Protein AF-A0A067TSC2-F1 (afdb_monomer_lite)

Radius of gyration: 57.81 Å; chains: 1; bounding box: 141×79×189 Å

InterPro domains:
  IPR059179 MLKL-like, MCAfunc domain [cd21037] (59-198)

Sequence (395 aa):
MTLHPSFPQPNLNQGNLAWSPTETPNRTARVDYAIEASRLVTETLQNIGNMSGLPILNEAAGIALRIFAIVQDIRSRNQDFTDLANDACGLVYTIVIECQAMMKDGQQISSRVQTHIATLSGNLAEIEKFAKRKLKRGAVKKLIYHSKDLDEITRFRALLRQSLDIFGIQSSLSIQQNLQLVLKKLENQSNQLSSAQERQRLAEEEMATRLEIIRIQEEDREAERLEALRRSERERLERLEREEKRRRSAERAERQKKEEEESLRRLKADSVHFPEEPASLRPPRIKRTPSPQPIPYAHPHPQHGFPPPSSPYVHPGYPIYGGSPYHLVPPISPPGVYGISNISGSAISLGMAPVQNWNSGNVNNTTIENVGNNYSGRRSPRRPARRNDSESDED

Foldseek 3Di:
DDDDDDDDDPDPPPDPPPPPPPPDPDPVVVVVVVVVVVVVLLVVLVVCLVPQVQVLLNLLSVLLNLQQVLLVLPPDPPVLSVVLSVLSSVLSSVLRVLSVVCVVVVHDDDPVLSVLSNVSSVLSVVSSVLSVVQSPDDPVVCVVCVVVNSVVSVVSSVVSVVSSVVNVVVSVVVVVVVVVVVVVVVVVVVVVVVVVVVVVVVVVVVVVVVVVVVVVVVVVVVVVVVVVVVVVVVVVVVVVVVVVVVVVVVVVVVVVVVVVVVVVVVVVDDDDDDDDDDDDDDDDDDDDDDDDDDDDDDDDDDDDDDDDDDDDDDDDDDDDDDDDDDDPDDDDDDPDDDPPPDCPDDDPDPDDDDDDDDDPDDDDPDDPPDDPDPDPPDDDDDDDDDDDDDDDDDD

pLDDT: mean 71.97, std 22.27, range [32.34, 98.12]

Secondary structure (DSSP, 8-state):
------PPPP-------------PPPHHHHHHHHHHHHHHHHHHHHHHHHH---HHHHHHHHHHHHHHHHHHH--S--HHHHHHHHHHHHHHHHHHHHHHHHHHTTPPPPHHHHHHHHHHHHHHHHHHHHHHHHHT--HHHHHHTHHHHHHHHHHHHHHHHHHHHHHHHHHHHHHHHHHHHHHHHHHHHHHHHHHHHHHHHHHHHHHHHHHHHHHHHHHHHHHHHHHHHHHHHHHHHHHHHHHHHHHHHHHHHHHHHHHHHHHHHHTTS------------------------------------PPPP----------S--------PPP---TT--------SS---TT-------------------------------PPP-----PPP--

Organism: Galerina marginata (strain CBS 339.88) (NCBI:txid685588)

Structure (mmCIF, N/CA/C/O backbone):
data_AF-A0A067TSC2-F1
#
_entry.id   AF-A0A067TSC2-F1
#
loop_
_atom_site.group_PDB
_atom_site.id
_atom_site.type_symbol
_atom_site.label_atom_id
_atom_site.label_alt_id
_atom_site.label_comp_id
_atom_site.label_asym_id
_atom_site.label_entity_id
_atom_site.label_seq_id
_atom_site.pdbx_PDB_ins_code
_atom_site.Cartn_x
_atom_site.Cartn_y
_atom_site.Cartn_z
_atom_site.occupancy
_atom_site.B_iso_or_equiv
_atom_site.auth_seq_id
_atom_site.auth_comp_id
_atom_site.auth_asym_id
_atom_site.auth_atom_id
_atom_site.pdbx_PDB_model_num
ATOM 1 N N . MET A 1 1 ? 67.979 -32.891 25.607 1.00 46.00 1 MET A N 1
ATOM 2 C CA . MET A 1 1 ? 66.964 -33.963 25.665 1.00 46.00 1 MET A CA 1
ATOM 3 C C . MET A 1 1 ? 65.601 -33.306 25.584 1.00 46.00 1 MET A C 1
ATOM 5 O O . MET A 1 1 ? 65.108 -32.801 26.580 1.00 46.00 1 MET A O 1
ATOM 9 N N . THR A 1 2 ? 65.047 -33.233 24.382 1.00 44.56 2 THR A N 1
ATOM 10 C CA . THR A 1 2 ? 63.743 -32.626 24.096 1.00 44.56 2 THR A CA 1
ATOM 11 C C . THR A 1 2 ? 63.060 -33.561 23.111 1.00 44.56 2 THR A C 1
ATOM 13 O O . THR A 1 2 ? 63.495 -33.702 21.971 1.00 44.56 2 THR A O 1
ATOM 16 N N . LEU A 1 3 ? 62.072 -34.302 23.610 1.00 51.84 3 LEU A N 1
ATOM 17 C CA . LEU A 1 3 ? 61.308 -35.287 22.853 1.00 51.84 3 LEU A CA 1
ATOM 18 C C . LEU A 1 3 ? 60.221 -34.553 22.061 1.00 51.84 3 LEU A C 1
ATOM 20 O O . LEU A 1 3 ? 59.317 -33.964 22.648 1.00 51.84 3 LEU A O 1
ATOM 24 N N . HIS A 1 4 ? 60.329 -34.578 20.734 1.00 52.59 4 HIS A N 1
ATOM 25 C CA . HIS A 1 4 ? 59.280 -34.117 19.827 1.00 52.59 4 HIS A CA 1
ATOM 26 C C . HIS A 1 4 ? 58.247 -35.240 19.629 1.00 52.59 4 HIS A C 1
ATOM 28 O O . HIS A 1 4 ? 58.640 -36.355 19.272 1.00 52.59 4 HIS A O 1
ATOM 34 N N . PRO A 1 5 ? 56.940 -34.985 19.811 1.00 58.91 5 PRO A N 1
ATOM 35 C CA . PRO A 1 5 ? 55.916 -35.959 19.469 1.00 58.91 5 PRO A CA 1
ATOM 36 C C . PRO A 1 5 ? 55.759 -36.019 17.943 1.00 58.91 5 PRO A C 1
ATOM 38 O O . PRO A 1 5 ? 55.466 -35.018 17.287 1.00 58.91 5 PRO A O 1
ATOM 41 N N . SER A 1 6 ? 55.978 -37.208 17.381 1.00 57.56 6 SER A N 1
ATOM 42 C CA . SER A 1 6 ? 55.676 -37.525 15.984 1.00 57.56 6 SER A CA 1
ATOM 43 C C . SER A 1 6 ? 54.170 -37.714 15.830 1.00 57.56 6 SER A C 1
ATOM 45 O O . SER A 1 6 ? 53.607 -38.674 16.352 1.00 57.56 6 SER A O 1
ATOM 47 N N . PHE A 1 7 ? 53.516 -36.797 15.120 1.00 52.94 7 PHE A N 1
ATOM 48 C CA . PHE A 1 7 ? 52.132 -36.971 14.686 1.00 52.94 7 PHE A CA 1
ATOM 49 C C . PHE A 1 7 ? 52.092 -37.797 13.389 1.00 52.94 7 PHE A C 1
ATOM 51 O O . PHE A 1 7 ? 52.875 -37.522 12.475 1.00 52.94 7 PHE A O 1
ATOM 58 N N . PRO A 1 8 ? 51.197 -38.794 13.276 1.00 56.50 8 PRO A N 1
ATOM 59 C CA . PRO A 1 8 ? 51.033 -39.563 12.050 1.00 56.50 8 PRO A CA 1
ATOM 60 C C . PRO A 1 8 ? 50.443 -38.675 10.949 1.00 56.50 8 PRO A C 1
ATOM 62 O O . PRO A 1 8 ? 49.420 -38.017 11.145 1.00 56.50 8 PRO A O 1
ATOM 65 N N . GLN A 1 9 ? 51.095 -38.652 9.785 1.00 56.78 9 GLN A N 1
ATOM 66 C CA . GLN A 1 9 ? 50.565 -37.971 8.609 1.00 56.78 9 GLN A CA 1
ATOM 67 C C . GLN A 1 9 ? 49.310 -38.695 8.095 1.00 56.78 9 GLN A C 1
ATOM 69 O O . GLN A 1 9 ? 49.341 -39.918 7.928 1.00 56.78 9 GLN A O 1
ATOM 74 N N . PRO A 1 10 ? 48.212 -37.974 7.810 1.00 49.72 10 PRO A N 1
ATOM 75 C CA . PRO A 1 10 ? 47.056 -38.558 7.155 1.00 49.72 10 PRO A CA 1
ATOM 76 C C . PRO A 1 10 ? 47.421 -38.911 5.711 1.00 49.72 10 PRO A C 1
ATOM 78 O O . PRO A 1 10 ? 47.810 -38.059 4.912 1.00 49.72 10 PRO A O 1
ATOM 81 N N . ASN A 1 11 ? 47.292 -40.196 5.395 1.00 52.34 11 ASN A N 1
ATOM 82 C CA . ASN A 1 11 ? 47.427 -40.748 4.057 1.00 52.34 11 ASN A CA 1
ATOM 83 C C . ASN A 1 11 ? 46.286 -40.203 3.176 1.00 52.34 11 ASN A C 1
ATOM 85 O O . ASN A 1 11 ? 45.166 -40.716 3.196 1.00 52.34 11 ASN A O 1
ATOM 89 N N . LEU A 1 12 ? 46.566 -39.117 2.451 1.00 49.25 12 LEU A N 1
ATOM 90 C CA . LEU A 1 12 ? 45.721 -38.571 1.390 1.00 49.25 12 LEU A CA 1
ATOM 91 C C . LEU A 1 12 ? 45.729 -39.551 0.217 1.00 49.25 12 LEU A C 1
ATOM 93 O O . LEU A 1 12 ? 46.493 -39.424 -0.738 1.00 49.25 12 LEU A O 1
ATOM 97 N N . ASN A 1 13 ? 44.857 -40.548 0.320 1.00 49.31 13 ASN A N 1
ATOM 98 C CA . ASN A 1 13 ? 44.498 -41.418 -0.780 1.00 49.31 13 ASN A CA 1
ATOM 99 C C . ASN A 1 13 ? 43.846 -40.538 -1.860 1.00 49.31 13 ASN A C 1
ATOM 101 O O . ASN A 1 13 ? 42.697 -40.112 -1.719 1.00 49.31 13 ASN A O 1
ATOM 105 N N . GLN A 1 14 ? 44.619 -40.202 -2.897 1.00 47.50 14 GLN A N 1
ATOM 106 C CA . GLN A 1 14 ? 44.155 -39.533 -4.109 1.00 47.50 14 GLN A CA 1
ATOM 107 C C . GLN A 1 14 ? 43.187 -40.469 -4.839 1.00 47.50 14 GLN A C 1
ATOM 109 O O . GLN A 1 14 ? 43.539 -41.167 -5.787 1.00 47.50 14 GLN A O 1
ATOM 114 N N . GLY A 1 15 ? 41.941 -40.498 -4.371 1.00 49.50 15 GLY A N 1
ATOM 115 C CA . GLY A 1 15 ? 40.827 -40.972 -5.166 1.00 49.50 15 GLY A CA 1
ATOM 116 C C . GLY A 1 15 ? 40.692 -40.046 -6.366 1.00 49.50 15 GLY A C 1
ATOM 117 O O . GLY A 1 15 ? 40.279 -38.898 -6.218 1.00 49.50 15 GLY A O 1
ATOM 118 N N . ASN A 1 16 ? 41.070 -40.554 -7.537 1.00 51.25 16 ASN A N 1
ATOM 119 C CA . ASN A 1 16 ? 40.743 -40.019 -8.854 1.00 51.25 16 ASN A CA 1
ATOM 120 C C . ASN A 1 16 ? 39.212 -39.882 -8.980 1.00 51.25 16 ASN A C 1
ATOM 122 O O . ASN A 1 16 ? 38.538 -40.715 -9.583 1.00 51.25 16 ASN A O 1
ATOM 126 N N . LEU A 1 17 ? 38.641 -38.825 -8.402 1.00 50.88 17 LEU A N 1
ATOM 127 C CA . LEU A 1 17 ? 37.353 -38.294 -8.819 1.00 50.88 17 LEU A CA 1
ATOM 128 C C . LEU A 1 17 ? 37.619 -37.601 -10.148 1.00 50.88 17 LEU A C 1
ATOM 130 O O . LEU A 1 17 ? 37.943 -36.416 -10.210 1.00 50.88 17 LEU A O 1
ATOM 134 N N . ALA A 1 18 ? 37.569 -38.401 -11.212 1.00 51.56 18 ALA A N 1
ATOM 135 C CA . ALA A 1 18 ? 37.449 -37.914 -12.567 1.00 51.56 18 ALA A CA 1
ATOM 136 C C . ALA A 1 18 ? 36.245 -36.967 -12.593 1.00 51.56 18 ALA A C 1
ATOM 138 O O . ALA A 1 18 ? 35.097 -37.408 -12.588 1.00 51.56 18 ALA A O 1
ATOM 139 N N . TRP A 1 19 ? 36.521 -35.664 -12.549 1.00 55.84 19 TRP A N 1
ATOM 140 C CA . TRP A 1 19 ? 35.548 -34.624 -12.825 1.00 55.84 19 TRP A CA 1
ATOM 141 C C . TRP A 1 19 ? 35.008 -34.921 -14.217 1.00 55.84 19 TRP A C 1
ATOM 143 O O . TRP A 1 19 ? 35.688 -34.694 -15.217 1.00 55.84 19 TRP A O 1
ATOM 153 N N . SER A 1 20 ? 33.825 -35.529 -14.276 1.00 56.19 20 SER A N 1
ATOM 154 C CA . SER A 1 20 ? 33.095 -35.693 -15.523 1.00 56.19 20 SER A CA 1
ATOM 155 C C . SER A 1 20 ? 32.940 -34.281 -16.085 1.00 56.19 20 SER A C 1
ATOM 157 O O . SER A 1 20 ? 32.417 -33.430 -15.360 1.00 56.19 20 SER A O 1
ATOM 159 N N . PRO A 1 21 ? 33.451 -33.979 -17.293 1.00 61.56 21 PRO A N 1
ATOM 160 C CA . PRO A 1 21 ? 33.314 -32.657 -17.878 1.00 61.56 21 PRO A CA 1
ATOM 161 C C . PRO A 1 21 ? 31.830 -32.323 -17.889 1.00 61.56 21 PRO A C 1
ATOM 163 O O . PRO A 1 21 ? 31.055 -33.000 -18.560 1.00 61.56 21 PRO A O 1
ATOM 166 N N . THR A 1 22 ? 31.430 -31.344 -17.082 1.00 60.50 22 THR A N 1
ATOM 167 C CA . THR A 1 22 ? 30.061 -30.849 -17.036 1.00 60.50 22 THR A CA 1
ATOM 168 C C . THR A 1 22 ? 29.714 -30.462 -18.463 1.00 60.50 22 THR A C 1
ATOM 170 O O . THR A 1 22 ? 30.309 -29.525 -18.999 1.00 60.50 22 THR A O 1
ATOM 173 N N . GLU A 1 23 ? 28.849 -31.253 -19.103 1.00 57.38 23 GLU A N 1
ATOM 174 C CA . GLU A 1 23 ? 28.477 -31.094 -20.502 1.00 57.38 23 GLU A CA 1
ATOM 175 C C . GLU A 1 23 ? 28.117 -29.631 -20.737 1.00 57.38 23 GLU A C 1
ATOM 177 O O . GLU A 1 23 ? 27.139 -29.105 -20.200 1.00 57.38 23 GLU A O 1
ATOM 182 N N . THR A 1 24 ? 28.973 -28.932 -21.483 1.00 67.00 24 THR A N 1
ATOM 183 C CA . THR A 1 24 ? 28.735 -27.538 -21.824 1.00 67.00 24 THR A CA 1
ATOM 184 C C . THR A 1 24 ? 27.403 -27.492 -22.559 1.00 67.00 24 THR A C 1
ATOM 186 O O . THR A 1 24 ? 27.289 -28.154 -23.596 1.00 67.00 24 THR A O 1
ATOM 189 N N . PRO A 1 25 ? 26.396 -26.759 -22.049 1.00 57.97 25 PRO A N 1
ATOM 190 C CA . PRO A 1 25 ? 25.062 -26.782 -22.621 1.00 57.97 25 PRO A CA 1
ATOM 191 C C . PRO A 1 25 ? 25.147 -26.453 -24.108 1.00 57.97 25 PRO A C 1
ATOM 193 O O . PRO A 1 25 ? 25.737 -25.441 -24.503 1.00 57.97 25 PRO A O 1
ATOM 196 N N . ASN A 1 26 ? 24.604 -27.370 -24.908 1.00 70.81 26 ASN A N 1
ATOM 197 C CA . ASN A 1 26 ? 24.671 -27.375 -26.360 1.00 70.81 26 ASN A CA 1
ATOM 198 C C . ASN A 1 26 ? 24.298 -25.985 -26.907 1.00 70.81 26 ASN A C 1
ATOM 200 O O . ASN A 1 26 ? 23.269 -25.414 -26.540 1.00 70.81 26 ASN A O 1
ATOM 204 N N . ARG A 1 27 ? 25.159 -25.405 -27.751 1.00 68.06 27 ARG A N 1
ATOM 205 C CA . ARG A 1 27 ? 25.055 -24.013 -28.234 1.00 68.06 27 ARG A CA 1
ATOM 206 C C . ARG A 1 27 ? 23.713 -23.723 -28.918 1.00 68.06 27 ARG A C 1
ATOM 208 O O . ARG A 1 27 ? 23.262 -22.583 -28.895 1.00 68.06 27 ARG A O 1
ATOM 215 N N . THR A 1 28 ? 23.083 -24.752 -29.480 1.00 69.62 28 THR A N 1
ATOM 216 C CA . THR A 1 28 ? 21.736 -24.723 -30.063 1.00 69.62 28 THR A CA 1
ATOM 217 C C . THR A 1 28 ? 20.659 -24.379 -29.030 1.00 69.62 28 THR A C 1
ATOM 219 O O . THR A 1 28 ? 19.921 -23.424 -29.238 1.00 69.62 28 THR A O 1
ATOM 222 N N . ALA A 1 29 ? 20.662 -25.017 -27.854 1.00 66.44 29 ALA A N 1
ATOM 223 C CA . ALA A 1 29 ? 19.656 -24.788 -26.811 1.00 66.44 29 ALA A CA 1
ATOM 224 C C . ALA A 1 29 ? 19.649 -23.343 -26.268 1.00 66.44 29 ALA A C 1
ATOM 226 O O . ALA A 1 29 ? 18.605 -22.816 -25.886 1.00 66.44 29 ALA A O 1
ATOM 227 N N . ARG A 1 30 ? 20.808 -22.666 -26.253 1.00 60.91 30 ARG A N 1
ATOM 228 C CA . ARG A 1 30 ? 20.905 -21.249 -25.847 1.00 60.91 30 ARG A CA 1
ATOM 229 C C . ARG A 1 30 ? 20.284 -20.299 -26.868 1.00 60.91 30 ARG A C 1
ATOM 231 O O . ARG A 1 30 ? 19.724 -19.276 -26.481 1.00 60.91 30 ARG A O 1
ATOM 238 N N . VAL A 1 31 ? 20.419 -20.616 -28.155 1.00 68.12 31 VAL A N 1
ATOM 239 C CA . VAL A 1 31 ? 19.839 -19.811 -29.237 1.00 68.12 31 VAL A CA 1
ATOM 240 C C . VAL A 1 31 ? 18.319 -19.951 -29.221 1.00 68.12 31 VAL A C 1
ATOM 242 O O . VAL A 1 31 ? 17.632 -18.935 -29.279 1.00 68.12 31 VAL A O 1
ATOM 245 N N . ASP A 1 32 ? 17.808 -21.167 -29.027 1.00 62.72 32 ASP A N 1
ATOM 246 C CA . ASP A 1 32 ? 16.366 -21.428 -28.967 1.00 62.72 32 ASP A CA 1
ATOM 247 C C . ASP A 1 32 ? 15.702 -20.695 -27.786 1.00 62.72 32 ASP A C 1
ATOM 249 O O . ASP A 1 32 ? 14.682 -20.030 -27.962 1.00 62.72 32 ASP A O 1
ATOM 253 N N . TYR A 1 33 ? 16.331 -20.704 -26.602 1.00 67.12 33 TYR A N 1
ATOM 254 C CA . TYR A 1 33 ? 15.830 -19.969 -25.433 1.00 67.12 33 TYR A CA 1
ATOM 255 C C . TYR A 1 33 ? 15.808 -18.448 -25.646 1.00 67.12 33 TYR A C 1
ATOM 257 O O . TYR A 1 33 ? 14.854 -17.773 -25.263 1.00 67.12 33 TYR A O 1
ATOM 265 N N . ALA A 1 34 ? 16.855 -17.891 -26.263 1.00 60.84 34 ALA A N 1
ATOM 266 C CA . ALA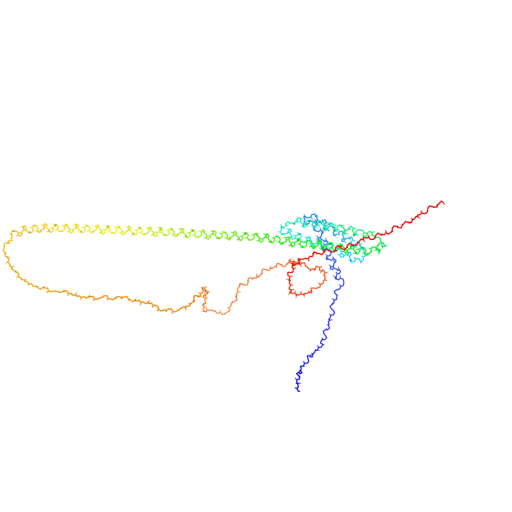 A 1 34 ? 16.927 -16.457 -26.533 1.00 60.84 34 ALA A CA 1
ATOM 267 C C . ALA A 1 34 ? 15.855 -16.009 -27.540 1.00 60.84 34 ALA A C 1
ATOM 269 O O . ALA A 1 34 ? 15.266 -14.938 -27.378 1.00 60.84 34 ALA A O 1
ATOM 270 N N . ILE A 1 35 ? 15.574 -16.838 -28.550 1.00 69.88 35 ILE A N 1
ATOM 271 C CA . ILE A 1 35 ? 14.513 -16.582 -29.526 1.00 69.88 35 ILE A CA 1
ATOM 272 C C . ILE A 1 35 ? 13.147 -16.615 -28.835 1.00 69.88 35 ILE A C 1
ATOM 274 O O . ILE A 1 35 ? 12.375 -15.669 -28.995 1.00 69.88 35 ILE A O 1
ATOM 278 N N . GLU A 1 36 ? 12.876 -17.626 -28.010 1.00 67.94 36 GLU A N 1
ATOM 279 C CA . GLU A 1 36 ? 11.597 -17.747 -27.303 1.00 67.94 36 GLU A CA 1
ATOM 280 C C . GLU A 1 36 ? 11.372 -16.594 -26.313 1.00 67.94 36 GLU A C 1
ATOM 282 O O . GLU A 1 36 ? 10.307 -15.975 -26.294 1.00 67.94 36 GLU A O 1
ATOM 287 N N . ALA A 1 37 ? 12.407 -16.209 -25.559 1.00 65.50 37 ALA A N 1
ATOM 288 C CA . ALA A 1 37 ? 12.350 -15.051 -24.670 1.00 65.50 37 ALA A CA 1
ATOM 289 C C . ALA A 1 37 ? 12.084 -13.750 -25.446 1.00 65.50 37 ALA A C 1
ATOM 291 O O . ALA A 1 37 ? 11.266 -12.929 -25.028 1.00 65.50 37 ALA A O 1
ATOM 292 N N . SER A 1 38 ? 12.727 -13.568 -26.606 1.00 67.00 38 SER A N 1
ATOM 293 C CA . SER A 1 38 ? 12.498 -12.392 -27.452 1.00 67.00 38 SER A CA 1
ATOM 294 C C . SER A 1 38 ? 11.078 -12.349 -28.026 1.00 67.00 38 SER A C 1
ATOM 296 O O . SER A 1 38 ? 10.479 -11.273 -28.113 1.00 67.00 38 SER A O 1
ATOM 298 N N . ARG A 1 39 ? 10.505 -13.516 -28.349 1.00 74.94 39 ARG A N 1
ATOM 299 C CA . ARG A 1 39 ? 9.121 -13.654 -28.804 1.00 74.94 39 ARG A CA 1
ATOM 300 C C . ARG A 1 39 ? 8.144 -13.264 -27.701 1.00 74.94 39 ARG A C 1
ATOM 302 O O . ARG A 1 39 ? 7.277 -12.433 -27.952 1.00 74.94 39 ARG A O 1
ATOM 309 N N . LEU A 1 40 ? 8.336 -13.782 -26.487 1.00 74.94 40 LEU A N 1
ATOM 310 C CA . LEU A 1 40 ? 7.498 -13.461 -25.330 1.00 74.94 40 LEU A CA 1
ATOM 311 C C . LEU A 1 40 ? 7.503 -11.959 -25.018 1.00 74.94 40 LEU A C 1
ATOM 313 O O . LEU A 1 40 ? 6.445 -11.361 -24.819 1.00 74.94 40 LEU A O 1
ATOM 317 N N . VAL A 1 41 ? 8.684 -11.330 -25.007 1.00 74.75 41 VAL A N 1
ATOM 318 C CA . VAL A 1 41 ? 8.810 -9.880 -24.784 1.00 74.75 41 VAL A CA 1
ATOM 319 C C . VAL A 1 41 ? 8.079 -9.107 -25.880 1.00 74.75 41 VAL A C 1
ATOM 321 O O . VAL A 1 41 ? 7.334 -8.177 -25.581 1.00 74.75 41 VAL A O 1
ATOM 324 N N . THR A 1 42 ? 8.233 -9.516 -27.140 1.00 77.75 42 THR A N 1
ATOM 325 C CA . THR A 1 42 ? 7.585 -8.858 -28.283 1.00 77.75 42 THR A CA 1
ATOM 326 C C . THR A 1 42 ? 6.063 -8.975 -28.229 1.00 77.75 42 THR A C 1
ATOM 328 O O . THR A 1 42 ? 5.366 -7.974 -28.388 1.00 77.75 42 THR A O 1
ATOM 331 N N . GLU A 1 43 ? 5.542 -10.171 -27.959 1.00 82.56 43 GLU A N 1
ATOM 332 C CA . GLU A 1 43 ? 4.107 -10.433 -27.825 1.00 82.56 43 GLU A CA 1
ATOM 333 C C . GLU A 1 43 ? 3.510 -9.656 -26.652 1.00 82.56 43 GLU A C 1
ATOM 335 O O . GLU A 1 43 ? 2.470 -9.010 -26.786 1.00 82.56 43 GLU A O 1
ATOM 340 N N . THR A 1 44 ? 4.215 -9.631 -25.519 1.00 78.44 44 THR A N 1
ATOM 341 C CA . THR A 1 44 ? 3.783 -8.848 -24.364 1.00 78.44 44 THR A CA 1
ATOM 342 C C . THR A 1 44 ? 3.723 -7.366 -24.724 1.00 78.44 44 THR A C 1
ATOM 344 O O . THR A 1 44 ? 2.688 -6.740 -24.518 1.00 78.44 44 THR A O 1
ATOM 347 N N . LEU A 1 45 ? 4.772 -6.802 -25.336 1.00 80.00 45 LEU A N 1
ATOM 348 C CA . LEU A 1 45 ? 4.803 -5.392 -25.753 1.00 80.00 45 LEU A CA 1
ATOM 349 C C . LEU A 1 45 ? 3.701 -5.038 -26.764 1.00 80.00 45 LEU A C 1
ATOM 351 O O . LEU A 1 45 ? 3.156 -3.938 -26.699 1.00 80.00 45 LEU A O 1
ATOM 355 N N . GLN A 1 46 ? 3.327 -5.959 -27.654 1.00 83.94 46 GLN A N 1
ATOM 356 C CA . GLN A 1 46 ? 2.196 -5.773 -28.570 1.00 83.94 46 GLN A CA 1
ATOM 357 C C . GLN A 1 46 ? 0.851 -5.777 -27.829 1.00 83.94 46 GLN A C 1
ATOM 359 O O . GLN A 1 46 ? 0.016 -4.901 -28.058 1.00 83.94 46 GLN A O 1
ATOM 364 N N . ASN A 1 47 ? 0.660 -6.706 -26.890 1.00 83.69 47 ASN A N 1
ATOM 365 C CA . ASN A 1 47 ? -0.563 -6.807 -26.089 1.00 83.69 47 ASN A CA 1
ATOM 366 C C . ASN A 1 47 ? -0.748 -5.607 -25.143 1.00 83.69 47 ASN A C 1
ATOM 368 O O . ASN A 1 47 ? -1.871 -5.168 -24.883 1.00 83.69 47 ASN A O 1
ATOM 372 N N . ILE A 1 48 ? 0.353 -5.021 -24.672 1.00 77.56 48 ILE A N 1
ATOM 373 C CA . ILE A 1 48 ? 0.371 -3.851 -23.784 1.00 77.56 48 ILE A CA 1
ATOM 374 C C . ILE A 1 48 ? -0.296 -2.626 -24.413 1.00 77.56 48 ILE A C 1
ATOM 376 O O . ILE A 1 48 ? -0.942 -1.853 -23.693 1.00 77.56 48 ILE A O 1
ATOM 380 N N . GLY A 1 49 ? -0.190 -2.465 -25.736 1.00 67.06 49 GLY A N 1
ATOM 381 C CA . GLY A 1 49 ? -0.836 -1.370 -26.456 1.00 67.06 49 GLY A CA 1
ATOM 382 C C . GLY A 1 49 ? -2.361 -1.369 -26.317 1.00 67.06 49 GLY A C 1
ATOM 383 O O . GLY A 1 49 ? -2.976 -0.305 -26.354 1.00 67.06 49 GLY A O 1
ATOM 384 N N . ASN A 1 50 ? -2.948 -2.539 -26.053 1.00 74.88 50 ASN A N 1
ATOM 385 C CA . ASN A 1 50 ? -4.387 -2.715 -25.870 1.00 74.88 50 ASN A CA 1
ATOM 386 C C . ASN A 1 50 ? -4.808 -2.728 -24.391 1.00 74.88 50 ASN A C 1
ATOM 388 O O . ASN A 1 50 ? -5.963 -2.449 -24.085 1.00 74.88 50 ASN A O 1
ATOM 392 N N . MET A 1 51 ? -3.893 -3.054 -23.468 1.00 65.56 51 MET A N 1
ATOM 393 C CA . MET A 1 51 ? -4.230 -3.304 -22.058 1.00 65.56 51 MET A CA 1
ATOM 394 C C . MET A 1 51 ? -3.930 -2.148 -21.103 1.00 65.56 51 MET A C 1
ATOM 396 O O . MET A 1 51 ? -4.564 -2.039 -20.059 1.00 65.56 51 MET A O 1
ATOM 400 N N . SER A 1 52 ? -2.933 -1.314 -21.401 1.00 65.25 52 SER A N 1
ATOM 401 C CA . SER A 1 52 ? -2.312 -0.491 -20.355 1.00 65.25 52 SER A CA 1
ATOM 402 C C . SER A 1 52 ? -3.071 0.782 -19.982 1.00 65.25 52 SER A C 1
ATOM 404 O O . SER A 1 52 ? -2.732 1.381 -18.972 1.00 65.25 52 SER A O 1
ATOM 406 N N . GLY A 1 53 ? -4.062 1.239 -20.756 1.00 82.69 53 GLY A N 1
ATOM 407 C CA . GLY A 1 53 ? -4.765 2.507 -20.482 1.00 82.69 53 GLY A CA 1
ATOM 408 C C . GLY A 1 53 ? -3.855 3.753 -20.437 1.00 82.69 53 GLY A C 1
ATOM 409 O O . GLY A 1 53 ? -4.321 4.842 -20.114 1.00 82.69 53 GLY A O 1
ATOM 410 N N . LEU A 1 54 ? -2.565 3.603 -20.767 1.00 88.44 54 LEU A N 1
ATOM 411 C CA . LEU A 1 54 ? -1.514 4.614 -20.680 1.00 88.44 54 LEU A CA 1
ATOM 412 C C . LEU A 1 54 ? -0.933 4.856 -22.078 1.00 88.44 54 LEU A C 1
ATOM 414 O O . LEU A 1 54 ? -0.032 4.128 -22.507 1.00 88.44 54 LEU A O 1
ATOM 418 N N . PRO A 1 55 ? -1.395 5.894 -22.796 1.00 92.00 55 PRO A N 1
ATOM 419 C CA . PRO A 1 55 ? -0.951 6.170 -24.163 1.00 92.00 55 PRO A CA 1
ATOM 420 C C . PRO A 1 55 ? 0.574 6.301 -24.302 1.00 92.00 55 PRO A C 1
ATOM 422 O O . PRO A 1 55 ? 1.158 5.794 -25.256 1.00 92.00 55 PRO A O 1
ATOM 425 N N . ILE A 1 56 ? 1.230 6.918 -23.314 1.00 92.94 56 ILE A N 1
ATOM 426 C CA . ILE A 1 56 ? 2.682 7.170 -23.314 1.00 92.94 56 ILE A CA 1
ATOM 427 C C . ILE A 1 56 ? 3.477 5.856 -23.234 1.00 92.94 56 ILE A C 1
ATOM 429 O O . ILE A 1 56 ? 4.533 5.712 -23.849 1.00 92.94 56 ILE A O 1
ATOM 433 N N . LEU A 1 57 ? 2.965 4.870 -22.494 1.00 92.38 57 LEU A N 1
ATOM 434 C CA . LEU A 1 57 ? 3.622 3.574 -22.349 1.00 92.38 57 LEU A CA 1
ATOM 435 C C . LEU A 1 57 ? 3.506 2.742 -23.632 1.00 92.38 57 LEU A C 1
ATOM 437 O O . LEU A 1 57 ? 4.465 2.081 -24.027 1.00 92.38 57 LEU A O 1
ATOM 441 N N . ASN A 1 58 ? 2.358 2.831 -24.312 1.00 92.75 58 ASN A N 1
ATOM 442 C CA . ASN A 1 58 ? 2.159 2.237 -25.633 1.00 92.75 58 ASN A CA 1
ATOM 443 C C . ASN A 1 58 ? 3.135 2.839 -26.662 1.00 92.75 58 ASN A C 1
ATOM 445 O O . ASN A 1 58 ? 3.786 2.109 -27.408 1.00 92.75 58 ASN A O 1
ATOM 449 N N . GLU A 1 59 ? 3.319 4.161 -26.649 1.00 94.69 59 GLU A N 1
ATOM 450 C CA . GLU A 1 59 ? 4.296 4.822 -27.519 1.00 94.69 59 GLU A CA 1
ATOM 451 C C . GLU A 1 59 ? 5.724 4.297 -27.286 1.00 94.69 59 GLU A C 1
ATOM 453 O O . GLU A 1 59 ? 6.398 3.902 -28.243 1.00 94.69 59 GLU A O 1
ATOM 458 N N . ALA A 1 60 ? 6.163 4.216 -26.026 1.00 95.19 60 ALA A N 1
ATOM 459 C CA . ALA A 1 60 ? 7.480 3.692 -25.667 1.00 95.19 60 ALA A CA 1
ATOM 460 C C . ALA A 1 60 ? 7.672 2.229 -26.112 1.00 95.19 60 ALA A C 1
ATOM 462 O O . ALA A 1 60 ? 8.707 1.892 -26.696 1.00 95.19 60 ALA A O 1
ATOM 463 N N . ALA A 1 61 ? 6.665 1.373 -25.902 1.00 93.62 61 ALA A N 1
ATOM 464 C CA . ALA A 1 61 ? 6.667 -0.016 -26.366 1.00 93.62 61 ALA A CA 1
ATOM 465 C C . ALA A 1 61 ? 6.770 -0.106 -27.893 1.00 93.62 61 ALA A C 1
ATOM 467 O O . ALA A 1 61 ? 7.608 -0.840 -28.420 1.00 93.62 61 ALA A O 1
ATOM 468 N N . GLY A 1 62 ? 5.993 0.706 -28.611 1.00 93.56 62 GLY A N 1
ATOM 469 C CA . GLY A 1 62 ? 6.058 0.791 -30.065 1.00 93.56 62 GLY A CA 1
ATOM 470 C C . GLY A 1 62 ? 7.438 1.217 -30.573 1.00 93.56 62 GLY A C 1
ATOM 471 O O . GLY A 1 62 ? 7.928 0.654 -31.553 1.00 93.56 62 GLY A O 1
ATOM 472 N N . ILE A 1 63 ? 8.095 2.181 -29.917 1.00 96.56 63 ILE A N 1
ATOM 473 C CA . ILE A 1 63 ? 9.461 2.598 -30.271 1.00 96.56 63 ILE A CA 1
ATOM 474 C C . ILE A 1 63 ? 10.462 1.461 -30.024 1.00 96.56 63 ILE A C 1
ATOM 476 O O . ILE A 1 63 ? 11.269 1.166 -30.909 1.00 96.56 63 ILE A O 1
ATOM 480 N N . ALA A 1 64 ? 10.402 0.799 -28.864 1.00 94.81 64 ALA A N 1
ATOM 481 C CA . ALA A 1 64 ? 11.295 -0.310 -28.524 1.00 94.81 64 ALA A CA 1
ATOM 482 C C . ALA A 1 64 ? 11.191 -1.465 -29.534 1.00 94.81 64 ALA A C 1
ATOM 484 O O . ALA A 1 64 ? 12.210 -1.947 -30.030 1.00 94.81 64 ALA A O 1
ATOM 485 N N . LEU A 1 65 ? 9.968 -1.827 -29.932 1.00 92.19 65 LEU A N 1
ATOM 486 C CA . LEU A 1 65 ? 9.728 -2.836 -30.965 1.00 92.19 65 LEU A CA 1
ATOM 487 C C . LEU A 1 65 ? 10.318 -2.440 -32.324 1.00 92.19 65 LEU A C 1
ATOM 489 O O . LEU A 1 65 ? 10.908 -3.274 -33.010 1.00 92.19 65 LEU A O 1
ATOM 493 N N . ARG A 1 66 ? 10.220 -1.161 -32.714 1.00 95.12 66 ARG A N 1
ATOM 494 C CA . ARG A 1 66 ? 10.847 -0.674 -33.954 1.00 95.12 66 ARG A CA 1
ATOM 495 C C . ARG A 1 66 ? 12.370 -0.705 -33.883 1.00 95.12 66 ARG A C 1
ATOM 497 O O . ARG A 1 66 ? 12.997 -1.057 -34.878 1.00 95.12 66 ARG A O 1
ATOM 504 N N . ILE A 1 67 ? 12.971 -0.371 -32.736 1.00 94.81 67 ILE A N 1
ATOM 505 C CA . ILE A 1 67 ? 14.421 -0.524 -32.524 1.00 94.81 67 ILE A CA 1
ATOM 506 C C . ILE A 1 67 ? 14.812 -1.985 -32.733 1.00 94.81 67 ILE A C 1
ATOM 508 O O . ILE A 1 67 ? 15.714 -2.259 -33.521 1.00 94.81 67 ILE A O 1
ATOM 512 N N . PHE A 1 68 ? 14.106 -2.909 -32.080 1.00 90.31 68 PHE A N 1
ATOM 513 C CA . PHE A 1 68 ? 14.368 -4.341 -32.178 1.00 90.31 68 PHE A CA 1
ATOM 514 C C . PHE A 1 68 ? 14.266 -4.857 -33.620 1.00 90.31 68 PHE A C 1
ATOM 516 O O . PHE A 1 68 ? 15.193 -5.507 -34.098 1.00 90.31 68 PHE A O 1
ATOM 523 N N . ALA A 1 69 ? 13.216 -4.480 -34.357 1.00 91.38 69 ALA A N 1
ATOM 524 C CA . ALA A 1 69 ? 13.064 -4.835 -35.770 1.00 91.38 69 ALA A CA 1
ATOM 525 C C . ALA A 1 69 ? 14.222 -4.303 -36.638 1.00 91.38 69 ALA A C 1
ATOM 527 O O . ALA A 1 69 ? 14.820 -5.050 -37.409 1.00 91.38 69 ALA A O 1
ATOM 528 N N . ILE A 1 70 ? 14.619 -3.036 -36.457 1.00 92.69 70 ILE A N 1
ATOM 529 C CA . ILE A 1 70 ? 15.766 -2.456 -37.180 1.00 92.69 70 ILE A CA 1
ATOM 530 C C . ILE A 1 70 ? 17.057 -3.227 -36.877 1.00 92.69 70 ILE A C 1
ATOM 532 O O . ILE A 1 70 ? 17.902 -3.395 -37.754 1.00 92.69 70 ILE A O 1
ATOM 536 N N . VAL A 1 71 ? 17.242 -3.672 -35.634 1.00 89.81 71 VAL A N 1
ATOM 537 C CA . VAL A 1 71 ? 18.429 -4.428 -35.215 1.00 89.81 71 VAL A CA 1
ATOM 538 C C . VAL A 1 71 ? 18.460 -5.809 -35.866 1.00 89.81 71 VAL A C 1
ATOM 540 O O . VAL A 1 71 ? 19.527 -6.224 -36.315 1.00 89.81 71 VAL A O 1
ATOM 543 N N . GLN A 1 72 ? 17.309 -6.477 -35.991 1.00 87.56 72 GLN A N 1
ATOM 544 C CA . GLN A 1 72 ? 17.191 -7.740 -36.726 1.00 87.56 72 GLN A CA 1
ATOM 545 C C . GLN A 1 72 ? 17.543 -7.579 -38.215 1.00 87.56 72 GLN A C 1
ATOM 547 O O . GLN A 1 72 ? 18.234 -8.430 -38.779 1.00 87.56 72 GLN A O 1
ATOM 552 N N . ASP A 1 73 ? 17.149 -6.461 -38.833 1.00 88.44 73 ASP A N 1
ATOM 553 C CA . ASP A 1 73 ? 17.463 -6.154 -40.237 1.00 88.44 73 ASP A CA 1
ATOM 554 C C . ASP A 1 73 ? 18.950 -5.850 -40.474 1.00 88.44 73 ASP A C 1
ATOM 556 O O . ASP A 1 73 ? 19.475 -6.024 -41.583 1.00 88.44 73 ASP A O 1
ATOM 560 N N . ILE A 1 74 ? 19.673 -5.403 -39.441 1.00 85.88 74 ILE A N 1
ATOM 561 C CA . ILE A 1 74 ? 21.123 -5.212 -39.498 1.00 85.88 74 ILE A CA 1
ATOM 562 C C . ILE A 1 74 ? 21.770 -6.604 -39.464 1.00 85.88 74 ILE A C 1
ATOM 564 O O . ILE A 1 74 ? 22.274 -7.075 -38.452 1.00 85.88 74 ILE A O 1
ATOM 568 N N . ARG A 1 75 ? 21.806 -7.243 -40.641 1.00 59.56 75 ARG A N 1
ATOM 569 C CA . ARG A 1 75 ? 22.318 -8.596 -40.959 1.00 59.56 75 ARG A CA 1
ATOM 570 C C . ARG A 1 75 ? 23.792 -8.851 -40.577 1.00 59.56 75 ARG A C 1
ATOM 572 O O . ARG A 1 75 ? 24.372 -9.872 -40.938 1.00 59.56 75 ARG A O 1
ATOM 579 N N . SER A 1 76 ? 24.436 -7.915 -39.885 1.00 58.91 76 SER A N 1
ATOM 580 C CA . SER A 1 76 ? 25.832 -7.964 -39.464 1.00 58.91 76 SER A CA 1
ATOM 581 C C . SER A 1 76 ? 25.930 -8.105 -37.950 1.00 58.91 76 SER A C 1
ATOM 583 O O . SER A 1 76 ? 25.430 -7.229 -37.257 1.00 58.91 76 SER A O 1
ATOM 585 N N . ARG A 1 77 ? 26.636 -9.159 -37.5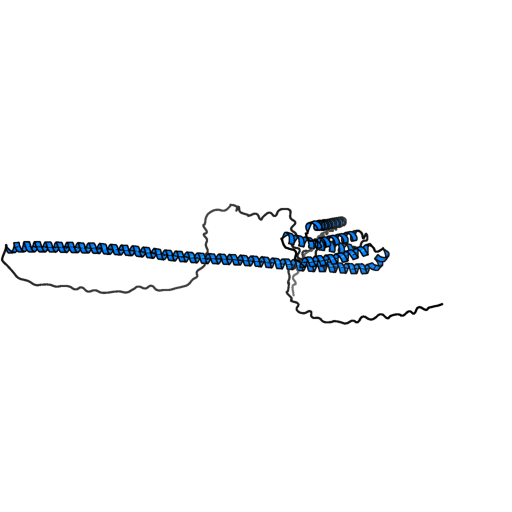14 1.00 66.00 77 ARG A N 1
ATOM 586 C CA . ARG A 1 77 ? 27.221 -9.550 -36.204 1.00 66.00 77 ARG A CA 1
ATOM 587 C C . ARG A 1 77 ? 27.549 -8.448 -35.164 1.00 66.00 77 ARG A C 1
ATOM 589 O O . ARG A 1 77 ? 28.590 -8.506 -34.519 1.00 66.00 77 ARG A O 1
ATOM 596 N N . ASN A 1 78 ? 26.731 -7.420 -35.000 1.00 85.44 78 ASN A N 1
ATOM 597 C CA . ASN A 1 78 ? 26.982 -6.321 -34.082 1.00 85.44 78 ASN A CA 1
ATOM 598 C C . ASN A 1 78 ? 26.242 -6.610 -32.777 1.00 85.44 78 ASN A C 1
ATOM 600 O O . ASN A 1 78 ? 25.149 -6.096 -32.549 1.00 85.44 78 ASN A O 1
ATOM 604 N N . GLN A 1 79 ? 26.849 -7.481 -31.966 1.00 89.00 79 GLN A N 1
ATOM 605 C CA . GLN A 1 79 ? 26.311 -7.902 -30.672 1.00 89.00 79 GLN A CA 1
ATOM 606 C C . GLN A 1 79 ? 25.962 -6.693 -29.797 1.00 89.00 79 GLN A C 1
ATOM 608 O O . GLN A 1 79 ? 24.899 -6.674 -29.189 1.00 89.00 79 GLN A O 1
ATOM 613 N N . ASP A 1 80 ? 26.778 -5.635 -29.841 1.00 91.38 80 ASP A N 1
ATOM 614 C CA . ASP A 1 80 ? 26.537 -4.425 -29.055 1.00 91.38 80 ASP A CA 1
ATOM 615 C C . ASP A 1 80 ? 25.194 -3.762 -29.391 1.00 91.38 80 ASP A C 1
ATOM 617 O O . ASP A 1 80 ? 24.499 -3.226 -28.523 1.00 91.38 80 ASP A O 1
ATOM 621 N N . PHE A 1 81 ? 24.801 -3.811 -30.663 1.00 91.25 81 PHE A N 1
ATOM 622 C CA . PHE A 1 81 ? 23.522 -3.276 -31.104 1.00 91.25 81 PHE A CA 1
ATOM 623 C C . PHE A 1 81 ? 22.350 -4.177 -30.706 1.00 91.25 81 PHE A C 1
ATOM 625 O O . PHE A 1 81 ? 21.302 -3.670 -30.310 1.00 91.25 81 PHE A O 1
ATOM 632 N N . THR A 1 82 ? 22.559 -5.495 -30.734 1.00 90.56 82 THR A N 1
ATOM 633 C CA . THR A 1 82 ? 21.609 -6.483 -30.214 1.00 90.56 82 THR A CA 1
ATOM 634 C C . THR A 1 82 ? 21.363 -6.293 -28.725 1.00 90.56 82 THR A C 1
ATOM 636 O O . THR A 1 82 ? 20.204 -6.168 -28.334 1.00 90.56 82 THR A O 1
ATOM 639 N N . ASP A 1 83 ? 22.404 -6.187 -27.891 1.00 90.88 83 ASP A N 1
ATOM 640 C CA . ASP A 1 83 ? 22.145 -6.000 -26.460 1.00 90.88 83 ASP A CA 1
ATOM 641 C C . ASP A 1 83 ? 21.563 -4.615 -26.162 1.00 90.88 83 ASP A C 1
ATOM 643 O O . ASP A 1 83 ? 20.745 -4.508 -25.264 1.00 90.88 83 ASP A O 1
ATOM 647 N N . LEU A 1 84 ? 21.863 -3.571 -26.951 1.00 93.88 84 LEU A N 1
ATOM 648 C CA . LEU A 1 84 ? 21.173 -2.281 -26.796 1.00 93.88 84 LEU A CA 1
ATOM 649 C C . LEU A 1 84 ? 19.660 -2.403 -27.059 1.00 93.88 84 LEU A C 1
ATOM 651 O O . LEU A 1 84 ? 18.858 -1.792 -26.354 1.00 93.88 84 LEU A O 1
ATOM 655 N N . ALA A 1 85 ? 19.262 -3.179 -28.068 1.00 92.50 85 ALA A N 1
ATOM 656 C CA . ALA A 1 85 ? 17.855 -3.429 -28.368 1.00 92.50 85 ALA A CA 1
ATOM 657 C C . ALA A 1 85 ? 17.172 -4.244 -27.262 1.00 92.50 85 ALA A C 1
ATOM 659 O O . ALA A 1 85 ? 16.044 -3.935 -26.874 1.00 92.50 85 ALA A O 1
ATOM 660 N N . ASN A 1 86 ? 17.875 -5.250 -26.735 1.00 88.56 86 ASN A N 1
ATOM 661 C CA . ASN A 1 86 ? 17.404 -6.066 -25.620 1.00 88.56 86 ASN A CA 1
ATOM 662 C C . ASN A 1 86 ? 17.269 -5.236 -24.339 1.00 88.56 86 ASN A C 1
ATOM 664 O O . ASN A 1 86 ? 16.242 -5.336 -23.676 1.00 88.56 86 ASN A O 1
ATOM 668 N N . ASP A 1 87 ? 18.243 -4.375 -24.030 1.00 90.88 87 ASP A N 1
ATOM 669 C CA . ASP A 1 87 ? 18.196 -3.443 -22.898 1.00 90.88 87 ASP A CA 1
ATOM 670 C C . ASP A 1 87 ? 16.970 -2.522 -23.013 1.00 90.88 87 ASP A C 1
ATOM 672 O O . ASP A 1 87 ? 16.228 -2.342 -22.047 1.00 90.88 87 ASP A O 1
ATOM 676 N N . ALA A 1 88 ? 16.711 -1.976 -24.208 1.00 95.06 88 ALA A N 1
ATOM 677 C CA . ALA A 1 88 ? 15.549 -1.128 -24.464 1.00 95.06 88 ALA A CA 1
ATOM 678 C C . ALA A 1 88 ? 14.220 -1.882 -24.269 1.00 95.06 88 ALA A C 1
ATOM 680 O O . ALA A 1 88 ? 13.329 -1.387 -23.577 1.00 95.06 88 ALA A O 1
ATOM 681 N N . CYS A 1 89 ? 14.085 -3.083 -24.840 1.00 90.44 89 CYS A N 1
ATOM 682 C CA . CYS A 1 89 ? 12.867 -3.888 -24.711 1.00 90.44 89 CYS A CA 1
ATOM 683 C C . CYS A 1 89 ? 12.651 -4.377 -23.274 1.00 90.44 89 CYS A C 1
ATOM 685 O O . CYS A 1 89 ? 11.535 -4.298 -22.765 1.00 90.44 89 CYS A O 1
ATOM 687 N N . GLY A 1 90 ? 13.710 -4.839 -22.607 1.00 86.25 90 GLY A N 1
ATOM 688 C CA . GLY A 1 90 ? 13.664 -5.306 -21.224 1.00 86.25 90 GLY A CA 1
ATOM 689 C C . GLY A 1 90 ? 13.287 -4.191 -20.250 1.00 86.25 90 GLY A C 1
ATOM 690 O O . GLY A 1 90 ? 12.461 -4.406 -19.362 1.00 86.25 90 GLY A O 1
ATOM 691 N N . LEU A 1 91 ? 13.820 -2.980 -20.451 1.00 92.19 91 LEU A N 1
ATOM 692 C CA . LEU A 1 91 ? 13.455 -1.810 -19.653 1.00 92.19 91 LEU A CA 1
ATOM 693 C C . LEU A 1 91 ? 11.967 -1.475 -19.795 1.00 92.19 91 LEU A C 1
ATOM 695 O O . LEU A 1 91 ? 11.273 -1.340 -18.788 1.00 92.19 91 LEU A O 1
ATOM 699 N N . VAL A 1 92 ? 11.462 -1.372 -21.029 1.00 92.62 92 VAL A N 1
ATOM 700 C CA . VAL A 1 92 ? 10.039 -1.078 -21.252 1.00 92.62 92 VAL A CA 1
ATOM 701 C C . VAL A 1 92 ? 9.163 -2.188 -20.680 1.00 92.62 92 VAL A C 1
ATOM 703 O O . VAL A 1 92 ? 8.205 -1.888 -19.977 1.00 92.62 92 VAL A O 1
ATOM 706 N N . TYR A 1 93 ? 9.512 -3.457 -20.903 1.00 86.50 93 TYR A N 1
ATOM 707 C CA . TYR A 1 93 ? 8.795 -4.594 -20.325 1.00 86.50 93 TYR A CA 1
ATOM 708 C C . TYR A 1 93 ? 8.702 -4.490 -18.796 1.00 86.50 93 TYR A C 1
ATOM 710 O O . TYR A 1 93 ? 7.614 -4.598 -18.236 1.00 86.50 93 TYR A O 1
ATOM 718 N N . THR A 1 94 ? 9.821 -4.194 -18.128 1.00 86.44 94 THR A N 1
ATOM 719 C CA . THR A 1 94 ? 9.880 -4.033 -16.666 1.00 86.44 94 THR A CA 1
ATOM 720 C C . THR A 1 94 ? 8.942 -2.929 -16.190 1.00 86.44 94 THR A C 1
ATOM 722 O O . THR A 1 94 ? 8.123 -3.149 -15.300 1.00 86.44 94 THR A O 1
ATOM 725 N N . ILE A 1 95 ? 9.001 -1.757 -16.827 1.00 90.25 95 ILE A N 1
ATOM 726 C CA . ILE A 1 95 ? 8.129 -0.623 -16.499 1.00 90.25 95 ILE A CA 1
ATOM 727 C C . ILE A 1 95 ? 6.659 -0.997 -16.668 1.00 90.25 95 ILE A C 1
ATOM 729 O O . ILE A 1 95 ? 5.821 -0.574 -15.872 1.00 90.25 95 ILE A O 1
ATOM 733 N N . VAL A 1 96 ? 6.330 -1.789 -17.687 1.00 88.56 96 VAL A N 1
ATOM 734 C CA . VAL A 1 96 ? 4.947 -2.188 -17.924 1.00 88.56 96 VAL A CA 1
ATOM 735 C C . VAL A 1 96 ? 4.441 -3.135 -16.847 1.00 88.56 96 VAL A C 1
ATOM 737 O O . VAL A 1 96 ? 3.336 -2.922 -16.350 1.00 88.56 96 VAL A O 1
ATOM 740 N N . ILE A 1 97 ? 5.229 -4.139 -16.462 1.00 85.69 97 ILE A N 1
ATOM 741 C CA . ILE A 1 97 ? 4.861 -5.054 -15.376 1.00 85.69 97 ILE A CA 1
ATOM 742 C C . ILE A 1 97 ? 4.606 -4.273 -14.081 1.00 85.69 97 ILE A C 1
ATOM 744 O O . ILE A 1 97 ? 3.578 -4.478 -13.439 1.00 85.69 97 ILE A O 1
ATOM 748 N N . GLU A 1 98 ? 5.473 -3.316 -13.755 1.00 87.50 98 GLU A N 1
ATOM 749 C CA . GLU A 1 98 ? 5.328 -2.448 -12.580 1.00 87.50 98 GLU A CA 1
ATOM 750 C C . GLU A 1 98 ? 4.075 -1.561 -12.658 1.00 87.50 98 GLU A C 1
ATOM 752 O O . GLU A 1 98 ? 3.285 -1.503 -11.717 1.00 87.50 98 GLU A O 1
ATOM 757 N N . CYS A 1 99 ? 3.822 -0.918 -13.803 1.00 89.25 99 CYS A N 1
ATOM 758 C CA . CYS A 1 99 ? 2.616 -0.107 -13.995 1.00 89.25 99 CYS A CA 1
ATOM 759 C C . CYS A 1 99 ? 1.337 -0.953 -13.893 1.00 89.25 99 CYS A C 1
ATOM 761 O O . CYS A 1 99 ? 0.355 -0.522 -13.292 1.00 89.25 99 CYS A O 1
ATOM 763 N N . GLN A 1 100 ? 1.344 -2.167 -14.449 1.00 88.06 100 GLN A N 1
ATOM 764 C CA . GLN A 1 100 ? 0.217 -3.091 -14.345 1.00 88.06 100 GLN A CA 1
ATOM 765 C C . GLN A 1 100 ? -0.007 -3.562 -12.908 1.00 88.06 100 GLN A C 1
ATOM 767 O O . GLN A 1 100 ? -1.160 -3.686 -12.502 1.00 88.06 100 GLN A O 1
ATOM 772 N N . ALA A 1 101 ? 1.058 -3.816 -12.143 1.00 85.75 101 ALA A N 1
ATOM 773 C CA . ALA A 1 101 ? 0.953 -4.162 -10.728 1.00 85.75 101 ALA A CA 1
ATOM 774 C C . ALA A 1 101 ? 0.271 -3.030 -9.944 1.00 85.75 101 ALA A C 1
ATOM 776 O O . ALA A 1 101 ? -0.744 -3.268 -9.294 1.00 85.75 101 ALA A O 1
ATOM 777 N N . MET A 1 102 ? 0.720 -1.782 -10.131 1.00 86.31 102 MET A N 1
ATOM 778 C CA . MET A 1 102 ? 0.088 -0.609 -9.510 1.00 86.31 102 MET A CA 1
ATOM 779 C C . MET A 1 102 ? -1.397 -0.487 -9.884 1.00 86.31 102 MET A C 1
ATOM 781 O O . MET A 1 102 ? -2.240 -0.276 -9.014 1.00 86.31 102 MET A O 1
ATOM 785 N N . MET A 1 103 ? -1.743 -0.670 -11.162 1.00 87.75 103 MET A N 1
ATOM 786 C CA . MET A 1 103 ? -3.137 -0.602 -11.618 1.00 87.75 103 MET A CA 1
ATOM 787 C C . MET A 1 103 ? -4.011 -1.722 -11.039 1.00 87.75 103 MET A C 1
ATOM 789 O O . MET A 1 103 ? -5.164 -1.469 -10.692 1.00 87.75 103 MET A O 1
ATOM 793 N N . LYS A 1 104 ? -3.482 -2.948 -10.916 1.00 87.25 104 LYS A N 1
ATOM 794 C CA . LYS A 1 104 ? -4.191 -4.089 -10.306 1.00 87.25 104 LYS A CA 1
ATOM 795 C C . LYS A 1 104 ? -4.466 -3.865 -8.822 1.00 87.25 104 LYS A C 1
ATOM 797 O O . LYS A 1 104 ? -5.540 -4.227 -8.353 1.00 87.25 104 LYS A O 1
ATOM 802 N N . ASP A 1 105 ? -3.553 -3.194 -8.128 1.00 86.31 105 ASP A N 1
ATOM 803 C CA . ASP A 1 105 ? -3.720 -2.794 -6.728 1.00 86.31 105 ASP A CA 1
ATOM 804 C C . ASP A 1 105 ? -4.683 -1.599 -6.557 1.00 86.31 105 ASP A C 1
ATOM 806 O O . ASP A 1 105 ? -4.868 -1.090 -5.450 1.00 86.31 105 ASP A O 1
ATOM 810 N N . GLY A 1 106 ? -5.285 -1.111 -7.650 1.00 87.25 106 GLY A N 1
ATOM 811 C CA . GLY A 1 106 ? -6.143 0.072 -7.656 1.00 87.25 106 GLY A CA 1
ATOM 812 C C . GLY A 1 106 ? -5.379 1.376 -7.417 1.00 87.25 106 GLY A C 1
ATOM 813 O O . GLY A 1 106 ? -5.993 2.408 -7.138 1.00 87.25 106 GLY A O 1
ATOM 814 N N . GLN A 1 107 ? -4.046 1.355 -7.507 1.00 86.56 107 GLN A N 1
ATOM 815 C CA . GLN A 1 107 ? -3.221 2.543 -7.356 1.00 86.56 107 GLN A CA 1
ATOM 816 C C . GLN A 1 107 ? -3.191 3.328 -8.665 1.00 86.56 107 GLN A C 1
ATOM 818 O O . GLN A 1 107 ? -2.918 2.803 -9.747 1.00 86.56 107 GLN A O 1
ATOM 823 N N . GLN A 1 108 ? -3.441 4.631 -8.562 1.00 88.19 108 GLN A N 1
ATOM 824 C CA . GLN A 1 108 ? -3.236 5.534 -9.681 1.00 88.19 108 GLN A CA 1
ATOM 825 C C . GLN A 1 108 ? -1.734 5.733 -9.904 1.00 88.19 108 GLN A C 1
ATOM 827 O O . GLN A 1 108 ? -0.988 6.049 -8.976 1.00 88.19 108 GLN A O 1
ATOM 832 N N . ILE A 1 109 ? -1.292 5.596 -11.152 1.00 88.38 109 ILE A N 1
ATOM 833 C CA . ILE A 1 109 ? 0.106 5.820 -11.521 1.00 88.38 109 ILE A CA 1
ATOM 834 C C . ILE A 1 109 ? 0.439 7.295 -11.326 1.00 88.38 109 ILE A C 1
ATOM 836 O O . ILE A 1 109 ? -0.171 8.169 -11.951 1.00 88.38 109 ILE A O 1
ATOM 840 N N . SER A 1 110 ? 1.422 7.563 -10.465 1.00 90.06 110 SER A N 1
ATOM 841 C CA . SER A 1 110 ? 1.814 8.927 -10.115 1.00 90.06 110 SER A CA 1
ATOM 842 C C . SER A 1 110 ? 2.211 9.743 -11.354 1.00 90.06 110 SER A C 1
ATOM 844 O O . SER A 1 110 ? 2.850 9.239 -12.282 1.00 90.06 110 SER A O 1
ATOM 846 N N . SER A 1 111 ? 1.873 11.036 -11.361 1.00 89.88 111 SER A N 1
ATOM 847 C CA . SER A 1 111 ? 2.244 11.962 -12.444 1.00 89.88 111 SER A CA 1
ATOM 848 C C . SER A 1 111 ? 3.755 11.995 -12.681 1.00 89.88 111 SER A C 1
ATOM 850 O O . SER A 1 111 ? 4.216 12.085 -13.815 1.00 89.88 111 SER A O 1
ATOM 852 N N . ARG A 1 112 ? 4.536 11.845 -11.608 1.00 87.94 112 ARG A N 1
ATOM 853 C CA . ARG A 1 112 ? 5.992 11.760 -11.666 1.00 87.94 112 ARG A CA 1
ATOM 854 C C . ARG A 1 112 ? 6.453 10.558 -12.491 1.00 87.94 112 ARG A C 1
ATOM 856 O O . ARG A 1 112 ? 7.282 10.739 -13.377 1.00 87.94 112 ARG A O 1
ATOM 863 N N . VAL A 1 113 ? 5.899 9.367 -12.247 1.00 90.50 113 VAL A N 1
ATOM 864 C CA . VAL A 1 113 ? 6.204 8.157 -13.031 1.00 90.50 113 VAL A CA 1
ATOM 865 C C . VAL A 1 113 ? 5.862 8.370 -14.506 1.00 90.50 113 VAL A C 1
ATOM 867 O O . VAL A 1 113 ? 6.681 8.055 -15.366 1.00 90.50 113 VAL A O 1
ATOM 870 N N . GLN A 1 114 ? 4.722 8.996 -14.811 1.00 92.75 114 GLN A N 1
ATOM 871 C CA . GLN A 1 114 ? 4.345 9.319 -16.194 1.00 92.75 114 GLN A CA 1
ATOM 872 C C . GLN A 1 114 ? 5.373 10.235 -16.880 1.00 92.75 114 GLN A C 1
ATOM 874 O O . GLN A 1 114 ? 5.753 9.975 -18.021 1.00 92.75 114 GLN A O 1
ATOM 879 N N . THR A 1 115 ? 5.894 11.250 -16.181 1.00 93.50 115 THR A N 1
ATOM 880 C CA . THR A 1 115 ? 6.965 12.123 -16.697 1.00 93.50 115 THR A CA 1
ATOM 881 C C . THR A 1 115 ? 8.247 11.348 -17.017 1.00 93.50 115 THR A C 1
ATOM 883 O O . THR A 1 115 ? 8.895 11.621 -18.031 1.00 93.50 115 THR A O 1
ATOM 886 N N . HIS A 1 116 ? 8.619 10.358 -16.199 1.00 93.19 116 HIS A N 1
ATOM 887 C CA . HIS A 1 116 ? 9.798 9.522 -16.479 1.00 93.19 116 HIS A CA 1
ATOM 888 C C . HIS A 1 116 ? 9.572 8.577 -17.650 1.00 93.19 116 HIS A C 1
ATOM 890 O O . HIS A 1 116 ? 10.473 8.423 -18.469 1.00 93.19 116 HIS A O 1
ATOM 896 N N . ILE A 1 117 ? 8.368 8.017 -17.794 1.00 93.94 117 ILE A N 1
ATOM 897 C CA . ILE A 1 117 ? 8.004 7.210 -18.968 1.00 93.94 117 ILE A CA 1
ATOM 898 C C . ILE A 1 117 ? 8.055 8.070 -20.240 1.00 93.94 117 ILE A C 1
ATOM 900 O O . ILE A 1 117 ? 8.607 7.636 -21.248 1.00 93.94 117 ILE A O 1
ATOM 904 N N . ALA A 1 118 ? 7.562 9.312 -20.192 1.00 95.31 118 ALA A N 1
ATOM 905 C CA . ALA A 1 118 ? 7.655 10.249 -21.313 1.00 95.31 118 ALA A CA 1
ATOM 906 C C . ALA A 1 118 ? 9.115 10.590 -21.662 1.00 95.31 118 ALA A C 1
ATOM 908 O O . ALA A 1 118 ? 9.501 10.584 -22.831 1.00 95.31 118 ALA A O 1
ATOM 909 N N . THR A 1 119 ? 9.951 10.820 -20.647 1.00 95.31 119 THR A N 1
ATOM 910 C CA . THR A 1 119 ? 11.392 11.063 -20.828 1.00 95.31 119 THR A CA 1
ATOM 911 C C . THR A 1 119 ? 12.084 9.849 -21.454 1.00 95.31 119 THR A C 1
ATOM 913 O O . THR A 1 119 ? 12.844 9.992 -22.413 1.00 95.31 119 THR A O 1
ATOM 916 N N . LEU A 1 120 ? 11.772 8.639 -20.978 1.00 95.50 120 LEU A N 1
ATOM 917 C CA . LEU A 1 120 ? 12.259 7.391 -21.558 1.00 95.50 120 LEU A CA 1
ATOM 918 C C . LEU A 1 120 ? 11.810 7.232 -23.015 1.00 95.50 120 LEU A C 1
ATOM 920 O O . LEU A 1 120 ? 12.632 6.874 -23.853 1.00 95.50 120 LEU A O 1
ATOM 924 N N . SER A 1 121 ? 10.547 7.528 -23.333 1.00 96.38 121 SER A N 1
ATOM 925 C CA . SER A 1 121 ? 10.030 7.503 -24.708 1.00 96.38 121 SER A CA 1
ATOM 926 C C . SER A 1 121 ? 10.860 8.408 -25.628 1.00 96.38 121 SER A C 1
ATOM 928 O O . SER A 1 121 ? 11.304 7.979 -26.695 1.00 96.38 121 SER A O 1
ATOM 930 N N . GLY A 1 122 ? 11.196 9.620 -25.168 1.00 96.56 122 GLY A N 1
ATOM 931 C CA . GLY A 1 122 ? 12.110 10.526 -25.872 1.00 96.56 122 GLY A CA 1
ATOM 932 C C . GLY A 1 122 ? 13.497 9.917 -26.114 1.00 96.56 122 GLY A C 1
ATOM 933 O O . GLY A 1 122 ? 13.996 9.937 -27.241 1.00 96.56 122 GLY A O 1
ATOM 934 N N . ASN A 1 123 ? 14.090 9.302 -25.089 1.00 96.75 123 ASN A N 1
ATOM 935 C CA . ASN A 1 123 ? 15.394 8.636 -25.193 1.00 96.75 123 ASN A CA 1
ATOM 936 C C . ASN A 1 123 ? 15.360 7.442 -26.163 1.00 96.75 123 ASN A C 1
ATOM 938 O O . ASN A 1 123 ? 16.262 7.274 -26.985 1.00 96.75 123 ASN A O 1
ATOM 942 N N . LEU A 1 124 ? 14.298 6.633 -26.118 1.00 97.25 124 LEU A N 1
ATOM 943 C CA . LEU A 1 124 ? 14.076 5.534 -27.057 1.00 97.25 124 LEU A CA 1
ATOM 944 C C . LEU A 1 124 ? 13.933 6.061 -28.489 1.00 97.25 124 LEU A C 1
ATOM 946 O O . LEU A 1 124 ? 14.502 5.486 -29.415 1.00 97.25 124 LEU A O 1
ATOM 950 N N . ALA A 1 125 ? 13.252 7.189 -28.697 1.00 98.06 125 ALA A N 1
ATOM 951 C CA . ALA A 1 125 ? 13.138 7.796 -30.021 1.00 98.06 125 ALA A CA 1
ATOM 952 C C . ALA A 1 125 ? 14.502 8.262 -30.569 1.00 98.06 125 ALA A C 1
ATOM 954 O O . ALA A 1 125 ? 14.751 8.167 -31.776 1.00 98.06 125 ALA A O 1
ATOM 955 N N . GLU A 1 126 ? 15.420 8.733 -29.716 1.00 97.62 126 GLU A N 1
ATOM 956 C CA . GLU A 1 126 ? 16.804 9.016 -30.124 1.00 97.62 126 GLU A CA 1
ATOM 957 C C . GLU A 1 126 ? 17.555 7.749 -30.549 1.00 97.62 126 GLU A C 1
ATOM 959 O O . GLU A 1 126 ? 18.235 7.756 -31.583 1.00 97.62 126 GLU A O 1
ATOM 964 N N . ILE A 1 127 ? 17.392 6.654 -29.799 1.00 96.75 127 ILE A N 1
ATOM 965 C CA . ILE A 1 127 ? 17.979 5.348 -30.126 1.00 96.75 127 ILE A CA 1
ATOM 966 C C . ILE A 1 127 ? 17.423 4.839 -31.459 1.00 96.75 127 ILE A C 1
ATOM 968 O O . ILE A 1 127 ? 18.190 4.409 -32.319 1.00 96.75 127 ILE A O 1
ATOM 972 N N . GLU A 1 128 ? 16.114 4.958 -31.692 1.00 96.94 128 GLU A N 1
ATOM 973 C CA . GLU A 1 128 ? 15.476 4.588 -32.959 1.00 96.94 128 GLU A CA 1
ATOM 974 C C . GLU A 1 128 ? 16.050 5.404 -34.129 1.00 96.94 128 GLU A C 1
ATOM 976 O O . GLU A 1 128 ? 16.402 4.854 -35.178 1.00 96.94 128 GLU A O 1
ATOM 981 N N . LYS A 1 129 ? 16.210 6.722 -33.960 1.00 97.00 129 LYS A N 1
ATOM 982 C CA . LYS A 1 129 ? 16.840 7.583 -34.975 1.00 97.00 129 LYS A CA 1
ATOM 983 C C . LYS A 1 129 ? 18.282 7.155 -35.250 1.00 97.00 129 LYS A C 1
ATOM 985 O O . LYS A 1 129 ? 18.702 7.125 -36.410 1.00 97.00 129 LYS A O 1
ATOM 990 N N . PHE A 1 130 ? 19.053 6.817 -34.219 1.00 95.56 130 PHE A N 1
ATOM 991 C CA . PHE A 1 130 ? 20.401 6.270 -34.373 1.00 95.56 130 PHE A CA 1
ATOM 992 C C . PHE A 1 130 ? 20.397 4.933 -35.130 1.00 95.56 130 PHE A C 1
ATOM 994 O O . PHE A 1 130 ? 21.129 4.796 -36.114 1.00 95.56 130 PHE A O 1
ATOM 1001 N N . ALA A 1 131 ? 19.501 4.011 -34.773 1.00 94.31 131 ALA A N 1
ATOM 1002 C CA . ALA A 1 131 ? 19.312 2.722 -35.434 1.00 94.31 131 ALA A CA 1
ATOM 1003 C C . ALA A 1 131 ? 19.032 2.877 -36.933 1.00 94.31 131 ALA A C 1
ATOM 1005 O O . ALA A 1 131 ? 19.727 2.297 -37.771 1.00 94.31 131 ALA A O 1
ATOM 1006 N N . LYS A 1 132 ? 18.077 3.746 -37.286 1.00 95.31 132 LYS A N 1
ATOM 1007 C CA . LYS A 1 132 ? 17.723 4.046 -38.682 1.00 95.31 132 LYS A CA 1
ATOM 1008 C C . LYS A 1 132 ? 18.898 4.636 -39.456 1.00 95.31 132 LYS A C 1
ATOM 1010 O O . LYS A 1 132 ? 19.119 4.272 -40.612 1.00 95.31 132 LYS A O 1
ATOM 1015 N N . ARG A 1 133 ? 19.672 5.541 -38.840 1.00 93.50 133 ARG A N 1
ATOM 1016 C CA . ARG A 1 133 ? 20.885 6.103 -39.461 1.00 93.50 133 ARG A CA 1
ATOM 1017 C C . ARG A 1 133 ? 21.918 5.011 -39.725 1.00 93.50 133 ARG A C 1
ATOM 1019 O O . ARG A 1 133 ? 22.510 5.011 -40.799 1.00 93.50 133 ARG A O 1
ATOM 1026 N N . LYS A 1 134 ? 22.114 4.083 -38.787 1.00 90.25 134 LYS A N 1
ATOM 1027 C CA . LYS A 1 134 ? 23.060 2.969 -38.922 1.00 90.25 134 LYS A CA 1
ATOM 1028 C C . LYS A 1 134 ? 22.641 1.980 -40.014 1.00 90.25 134 LYS A C 1
ATOM 1030 O O . LYS A 1 134 ? 23.485 1.602 -40.825 1.00 90.25 134 LYS A O 1
ATOM 1035 N N . LEU A 1 135 ? 21.350 1.646 -40.098 1.00 90.88 135 LEU A N 1
ATOM 1036 C CA . LEU A 1 135 ? 20.794 0.778 -41.144 1.00 90.88 135 LEU A CA 1
ATOM 1037 C C . LEU A 1 135 ? 21.032 1.349 -42.554 1.00 90.88 135 LEU A C 1
ATOM 1039 O O . LEU A 1 135 ? 21.453 0.624 -43.450 1.00 90.88 135 LEU A O 1
ATOM 1043 N N . LYS A 1 136 ? 20.843 2.664 -42.738 1.00 92.00 136 LYS A N 1
ATOM 1044 C CA . LYS A 1 136 ? 21.019 3.349 -44.035 1.00 92.00 136 LYS A CA 1
ATOM 1045 C C . LYS A 1 136 ? 22.482 3.512 -44.482 1.00 92.00 136 LYS A C 1
ATOM 1047 O O . LYS A 1 136 ? 22.724 3.914 -45.620 1.00 92.00 136 LYS A O 1
ATOM 1052 N N . ARG A 1 137 ? 23.479 3.269 -43.622 1.00 88.06 137 ARG A N 1
ATOM 1053 C CA . ARG A 1 137 ? 24.898 3.462 -43.981 1.00 88.06 137 ARG A CA 1
ATOM 1054 C C . ARG A 1 137 ? 25.402 2.308 -44.852 1.00 88.06 137 ARG A C 1
ATOM 1056 O O . ARG A 1 137 ? 25.310 1.147 -44.468 1.00 88.06 137 ARG A O 1
ATOM 1063 N N . GLY A 1 138 ? 26.005 2.635 -45.998 1.00 84.06 138 GLY A N 1
ATOM 1064 C CA . GLY A 1 138 ? 26.702 1.668 -46.857 1.00 84.06 138 GLY A CA 1
ATOM 1065 C C . GLY A 1 138 ? 27.978 1.098 -46.217 1.00 84.06 138 GLY A C 1
ATOM 1066 O O . GLY A 1 138 ? 28.521 1.678 -45.276 1.00 84.06 138 GLY A O 1
ATOM 1067 N N . ALA A 1 139 ? 28.477 -0.026 -46.741 1.00 79.81 139 ALA A N 1
ATOM 1068 C CA . ALA A 1 139 ? 29.563 -0.815 -46.141 1.00 79.81 139 ALA A CA 1
ATOM 1069 C C . ALA A 1 139 ? 30.856 -0.024 -45.850 1.00 79.81 139 ALA A C 1
ATOM 1071 O O . ALA A 1 139 ? 31.428 -0.175 -44.775 1.00 79.81 139 ALA A O 1
ATOM 1072 N N . VAL A 1 140 ? 31.278 0.877 -46.745 1.00 77.25 140 VAL A N 1
ATOM 1073 C CA . VAL A 1 140 ? 32.511 1.674 -46.571 1.00 77.25 140 VAL A CA 1
ATOM 1074 C C . VAL A 1 140 ? 32.397 2.658 -45.401 1.00 77.25 140 VAL A C 1
ATOM 1076 O O . VAL A 1 140 ? 33.301 2.768 -44.577 1.00 77.25 140 VAL A O 1
ATOM 1079 N N . LYS A 1 141 ? 31.244 3.327 -45.260 1.00 84.62 141 LYS A N 1
ATOM 1080 C CA . LYS A 1 141 ? 30.989 4.231 -44.128 1.00 84.62 141 LYS A CA 1
ATOM 1081 C C . LYS A 1 141 ? 30.923 3.460 -42.805 1.00 84.62 141 LYS A C 1
ATOM 1083 O O . LYS A 1 141 ? 31.313 4.003 -41.779 1.00 84.62 141 LYS A O 1
ATOM 1088 N N . LYS A 1 142 ? 30.471 2.199 -42.810 1.00 82.88 142 LYS A N 1
ATOM 1089 C CA . LYS A 1 142 ? 30.399 1.383 -41.584 1.00 82.88 142 LYS A CA 1
ATOM 1090 C C . LYS A 1 142 ? 31.766 1.193 -40.924 1.00 82.88 142 LYS A C 1
ATOM 1092 O O . LYS A 1 142 ? 31.832 1.251 -39.703 1.00 82.88 142 LYS A O 1
ATOM 1097 N N . LEU A 1 143 ? 32.832 1.007 -41.705 1.00 81.88 143 LEU A N 1
ATOM 1098 C CA . LEU A 1 143 ? 34.173 0.796 -41.152 1.00 81.88 143 LEU A CA 1
ATOM 1099 C C . LEU A 1 143 ? 34.708 2.064 -40.466 1.00 81.88 143 LEU A C 1
ATOM 1101 O O . LEU A 1 143 ? 35.194 2.001 -39.343 1.00 81.88 143 LEU A O 1
ATOM 1105 N N . ILE A 1 144 ? 34.550 3.223 -41.113 1.00 87.88 144 ILE A N 1
ATOM 1106 C CA . ILE A 1 144 ? 35.067 4.511 -40.618 1.00 87.88 144 ILE A CA 1
ATOM 1107 C C . ILE A 1 144 ? 34.349 4.951 -39.335 1.00 87.88 144 ILE A C 1
ATOM 1109 O O . ILE A 1 144 ? 34.972 5.489 -38.425 1.00 87.88 144 ILE A O 1
ATOM 1113 N N . TYR A 1 145 ? 33.037 4.720 -39.244 1.00 89.88 145 TYR A N 1
ATOM 1114 C CA . TYR A 1 145 ? 32.232 5.154 -38.099 1.00 89.88 145 TYR A CA 1
ATOM 1115 C C . TYR A 1 145 ? 32.125 4.112 -36.980 1.00 89.88 145 TYR A C 1
ATOM 1117 O O . TYR A 1 145 ? 31.351 4.322 -36.049 1.00 89.88 145 TYR A O 1
ATOM 1125 N N . HIS A 1 146 ? 32.874 3.007 -37.037 1.00 88.75 146 HIS A N 1
ATOM 1126 C CA . HIS A 1 146 ? 32.689 1.919 -36.079 1.00 88.75 146 HIS A CA 1
ATOM 1127 C C . HIS A 1 146 ? 32.944 2.350 -34.626 1.00 88.75 146 HIS A C 1
ATOM 1129 O O . HIS A 1 146 ? 32.097 2.094 -33.775 1.00 88.75 146 HIS A O 1
ATOM 1135 N N . SER A 1 147 ? 34.045 3.062 -34.356 1.00 91.19 147 SER A N 1
ATOM 1136 C CA . SER A 1 147 ? 34.369 3.563 -33.010 1.00 91.19 147 SER A CA 1
ATOM 1137 C C . SER A 1 147 ? 33.316 4.541 -32.492 1.00 91.19 147 SER A C 1
ATOM 1139 O O . SER A 1 147 ? 32.801 4.379 -31.392 1.00 91.19 147 SER A O 1
ATOM 1141 N N . LYS A 1 148 ? 32.912 5.499 -33.332 1.00 93.19 148 LYS A N 1
ATOM 1142 C CA . LYS A 1 148 ? 31.879 6.479 -32.985 1.00 93.19 148 LYS A CA 1
ATOM 1143 C C . LYS A 1 148 ? 30.535 5.816 -32.671 1.00 93.19 148 LYS A C 1
ATOM 1145 O O . LYS A 1 148 ? 29.845 6.243 -31.751 1.00 93.19 148 LYS A O 1
ATOM 1150 N N . ASP A 1 149 ? 30.160 4.784 -33.425 1.00 93.00 149 ASP A N 1
ATOM 1151 C CA . ASP A 1 149 ? 28.924 4.043 -33.174 1.00 93.00 149 ASP A CA 1
ATOM 1152 C C . ASP A 1 149 ? 28.992 3.272 -31.845 1.00 93.00 149 ASP A C 1
ATOM 1154 O O . ASP A 1 149 ? 27.972 3.175 -31.167 1.00 93.00 149 ASP A O 1
ATOM 1158 N N . LEU A 1 150 ? 30.160 2.743 -31.458 1.00 93.25 150 LEU A N 1
ATOM 1159 C CA . LEU A 1 150 ? 30.357 2.088 -30.157 1.00 93.25 150 LEU A CA 1
ATOM 1160 C C . LEU A 1 150 ? 30.253 3.080 -28.991 1.00 93.25 150 LEU A C 1
ATOM 1162 O O . LEU A 1 150 ? 29.596 2.776 -27.992 1.00 93.25 150 LEU A O 1
ATOM 1166 N N . ASP A 1 151 ? 30.825 4.276 -29.135 1.00 95.56 151 ASP A N 1
ATOM 1167 C CA . ASP A 1 151 ? 30.696 5.344 -28.137 1.00 95.56 151 ASP A CA 1
ATOM 1168 C C . ASP A 1 151 ? 29.227 5.764 -27.970 1.00 95.56 151 ASP A C 1
ATOM 1170 O O . ASP A 1 151 ? 28.728 5.903 -26.851 1.00 95.56 151 ASP A O 1
ATOM 1174 N N . GLU A 1 152 ? 28.497 5.915 -29.082 1.00 96.25 152 GLU A N 1
ATOM 1175 C CA . GLU A 1 152 ? 27.082 6.298 -29.065 1.00 96.25 152 GLU A CA 1
ATOM 1176 C C . GLU A 1 152 ? 26.205 5.183 -28.461 1.00 96.25 152 GLU A C 1
ATOM 1178 O O . GLU A 1 152 ? 25.327 5.479 -27.649 1.00 96.25 152 GLU A O 1
ATOM 1183 N N . ILE A 1 153 ? 26.486 3.904 -28.755 1.00 95.31 153 ILE A N 1
ATOM 1184 C CA . ILE A 1 153 ? 25.830 2.749 -28.108 1.00 95.31 153 ILE A CA 1
ATOM 1185 C C . ILE A 1 153 ? 26.088 2.748 -26.601 1.00 95.31 153 ILE A C 1
ATOM 1187 O O . ILE A 1 153 ? 25.149 2.604 -25.819 1.00 95.31 153 ILE A O 1
ATOM 1191 N N . THR A 1 154 ? 27.340 2.933 -26.183 1.00 96.31 154 THR A N 1
ATOM 1192 C CA . THR A 1 154 ? 27.715 2.954 -24.763 1.00 96.31 154 THR A CA 1
ATOM 1193 C C . THR A 1 154 ? 26.997 4.084 -24.030 1.00 96.31 154 THR A C 1
ATOM 1195 O O . THR A 1 154 ? 26.433 3.864 -22.955 1.00 96.31 154 THR A O 1
ATOM 1198 N N . ARG A 1 155 ? 26.926 5.272 -24.648 1.00 97.50 155 ARG A N 1
ATOM 1199 C CA . ARG A 1 155 ? 26.144 6.406 -24.143 1.00 97.50 155 ARG A CA 1
ATOM 1200 C C . ARG A 1 155 ? 24.670 6.041 -23.979 1.00 97.50 155 ARG A C 1
ATOM 1202 O O . ARG A 1 155 ? 24.103 6.314 -22.927 1.00 97.50 155 ARG A O 1
ATOM 1209 N N . PHE A 1 156 ? 24.051 5.414 -24.980 1.00 97.81 156 PHE A N 1
ATOM 1210 C CA . PHE A 1 156 ? 22.644 5.016 -24.898 1.00 97.81 156 PHE A CA 1
ATOM 1211 C C . PHE A 1 156 ? 22.388 3.960 -23.821 1.00 97.81 156 PHE A C 1
ATOM 1213 O O . PHE A 1 156 ? 21.419 4.094 -23.080 1.00 97.81 156 PHE A O 1
ATOM 1220 N N . ARG A 1 157 ? 23.268 2.965 -23.660 1.00 96.50 157 ARG A N 1
ATOM 1221 C CA . ARG A 1 157 ? 23.160 1.990 -22.561 1.00 96.50 157 ARG A CA 1
ATOM 1222 C C . ARG A 1 157 ? 23.234 2.665 -21.193 1.00 96.50 157 ARG A C 1
ATOM 1224 O O . ARG A 1 157 ? 22.457 2.327 -20.307 1.00 96.50 157 ARG A O 1
ATOM 1231 N N . ALA A 1 158 ? 24.133 3.635 -21.017 1.00 96.06 158 ALA A N 1
ATOM 1232 C CA . ALA A 1 158 ? 24.197 4.420 -19.784 1.00 96.06 158 ALA A CA 1
ATOM 1233 C C . ALA A 1 158 ? 22.895 5.205 -19.541 1.00 96.06 158 ALA A C 1
ATOM 1235 O O . ALA A 1 158 ? 22.392 5.226 -18.423 1.00 96.06 158 ALA A O 1
ATOM 1236 N N . LEU A 1 159 ? 22.313 5.775 -20.598 1.00 96.00 159 LEU A N 1
ATOM 1237 C CA . LEU A 1 159 ? 21.052 6.521 -20.549 1.00 96.00 159 LEU A CA 1
ATOM 1238 C C . LEU A 1 159 ? 19.852 5.626 -20.171 1.00 96.00 159 LEU A C 1
ATOM 1240 O O . LEU A 1 159 ? 19.010 6.015 -19.359 1.00 96.00 159 LEU A O 1
ATOM 1244 N N . LEU A 1 160 ? 19.791 4.404 -20.714 1.00 95.75 160 LEU A N 1
ATOM 1245 C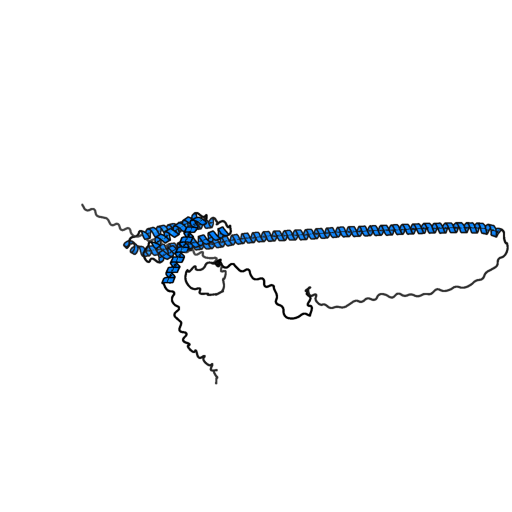 CA . LEU A 1 160 ? 18.771 3.410 -20.358 1.00 95.75 160 LEU A CA 1
ATOM 1246 C C . LEU A 1 160 ? 18.920 2.943 -18.904 1.00 95.75 160 LEU A C 1
ATOM 1248 O O . LEU A 1 160 ? 17.925 2.890 -18.186 1.00 95.75 160 LEU A O 1
ATOM 1252 N N . ARG A 1 161 ? 20.149 2.683 -18.437 1.00 94.06 161 ARG A N 1
ATOM 1253 C CA . ARG A 1 161 ? 20.416 2.338 -17.027 1.00 94.06 161 ARG A CA 1
ATOM 1254 C C . ARG A 1 161 ? 20.026 3.464 -16.081 1.00 94.06 161 ARG A C 1
ATOM 1256 O O . ARG A 1 161 ? 19.312 3.221 -15.122 1.00 94.06 161 ARG A O 1
ATOM 1263 N N . GLN A 1 162 ? 20.394 4.701 -16.405 1.00 93.88 162 GLN A N 1
ATOM 1264 C CA . GLN A 1 162 ? 19.981 5.867 -15.627 1.00 93.88 162 GLN A CA 1
ATOM 1265 C C . GLN A 1 162 ? 18.450 5.987 -15.560 1.00 93.88 162 GLN A C 1
ATOM 1267 O O . GLN A 1 162 ? 17.900 6.299 -14.507 1.00 93.88 162 GLN A O 1
ATOM 1272 N N . SER A 1 163 ? 17.753 5.723 -16.669 1.00 93.19 163 SER A N 1
ATOM 1273 C CA . SER A 1 163 ? 16.285 5.735 -16.701 1.00 93.19 163 SER A CA 1
ATOM 1274 C C . SER A 1 163 ? 15.692 4.638 -15.805 1.00 93.19 163 SER A C 1
ATOM 1276 O O . SER A 1 163 ? 14.731 4.901 -15.083 1.00 93.19 163 SER A O 1
ATOM 1278 N N . LEU A 1 164 ? 16.291 3.439 -15.802 1.00 89.12 164 LEU A N 1
ATOM 1279 C CA . LEU A 1 164 ? 15.919 2.341 -14.906 1.00 89.12 164 LEU A CA 1
ATOM 1280 C C . LEU A 1 164 ? 16.143 2.714 -13.434 1.00 89.12 164 LEU A C 1
ATOM 1282 O O . LEU A 1 164 ? 15.244 2.513 -12.625 1.00 89.12 164 LEU A O 1
ATOM 1286 N N . ASP A 1 165 ? 17.295 3.291 -13.089 1.00 89.19 165 ASP A N 1
ATOM 1287 C CA . ASP A 1 165 ? 17.630 3.677 -11.712 1.00 89.19 165 ASP A CA 1
ATOM 1288 C C . ASP A 1 165 ? 16.653 4.731 -11.182 1.00 89.19 165 ASP A C 1
ATOM 1290 O O . ASP A 1 165 ? 16.118 4.608 -10.078 1.00 89.19 165 ASP A O 1
ATOM 1294 N N . ILE A 1 166 ? 16.356 5.750 -11.995 1.00 86.62 166 ILE A N 1
ATOM 1295 C CA . ILE A 1 166 ? 15.378 6.788 -11.653 1.00 86.62 166 ILE A CA 1
ATOM 1296 C C . ILE A 1 166 ? 13.995 6.167 -11.434 1.00 86.62 166 ILE A C 1
ATOM 1298 O O . ILE A 1 166 ? 13.305 6.545 -10.484 1.00 86.62 166 ILE A O 1
ATOM 1302 N N . PHE A 1 167 ? 13.593 5.219 -12.283 1.00 83.00 167 PHE A N 1
ATOM 1303 C CA . PHE A 1 167 ? 12.314 4.529 -12.151 1.00 83.00 167 PHE A CA 1
ATOM 1304 C C . PHE A 1 167 ? 12.272 3.633 -10.904 1.00 83.00 167 PHE A C 1
ATOM 1306 O O . PHE A 1 167 ? 11.320 3.719 -10.132 1.00 83.00 167 PHE A O 1
ATOM 1313 N N . GLY A 1 168 ? 13.312 2.837 -10.646 1.00 83.31 168 GLY A N 1
ATOM 1314 C CA . GLY A 1 168 ? 13.391 1.935 -9.493 1.00 83.31 168 GLY A CA 1
ATOM 1315 C C . GLY A 1 168 ? 13.402 2.677 -8.153 1.00 83.31 168 GLY A C 1
ATOM 1316 O O . GLY A 1 168 ? 12.652 2.333 -7.234 1.00 83.31 168 GLY A O 1
ATOM 1317 N N . ILE A 1 169 ? 14.175 3.763 -8.051 1.00 76.25 169 ILE A N 1
ATOM 1318 C CA . ILE A 1 169 ? 14.192 4.620 -6.854 1.00 76.25 169 ILE A CA 1
ATOM 1319 C C . ILE A 1 169 ? 12.811 5.244 -6.625 1.00 76.25 169 ILE A C 1
ATOM 1321 O O . ILE A 1 169 ? 12.348 5.356 -5.493 1.00 76.25 169 ILE A O 1
ATOM 1325 N N . GLN A 1 170 ? 12.113 5.640 -7.685 1.00 69.56 170 GLN A N 1
ATOM 1326 C CA . GLN A 1 170 ? 10.808 6.276 -7.531 1.00 69.56 170 GLN A CA 1
ATOM 1327 C C . GLN A 1 170 ? 9.673 5.298 -7.273 1.00 69.56 170 GLN A C 1
ATOM 1329 O O . GLN A 1 170 ? 8.784 5.633 -6.493 1.00 69.56 170 GLN A O 1
ATOM 1334 N N . SER A 1 171 ? 9.710 4.108 -7.873 1.00 69.75 171 SER A N 1
ATOM 1335 C CA . SER A 1 171 ? 8.753 3.045 -7.564 1.00 69.75 171 SER A CA 1
ATOM 1336 C C . SER A 1 171 ? 8.868 2.663 -6.088 1.00 69.75 171 SER A C 1
ATOM 1338 O O . SER A 1 171 ? 7.881 2.721 -5.357 1.00 69.75 171 SER A O 1
ATOM 1340 N N . SER A 1 172 ? 10.091 2.432 -5.593 1.00 74.69 172 SER A N 1
ATOM 1341 C CA . SER A 1 172 ? 10.318 2.128 -4.173 1.00 74.69 172 SER A CA 1
ATOM 1342 C C . SER A 1 172 ? 9.885 3.262 -3.235 1.00 74.69 172 SER A C 1
ATOM 1344 O O . SER A 1 172 ? 9.231 2.997 -2.226 1.00 74.69 172 SER A O 1
ATOM 1346 N N . LEU A 1 173 ? 10.150 4.526 -3.581 1.00 69.75 173 LEU A N 1
ATOM 1347 C CA . LEU A 1 173 ? 9.698 5.674 -2.790 1.00 69.75 173 LEU A CA 1
ATOM 1348 C C . LEU A 1 173 ? 8.167 5.819 -2.797 1.00 69.75 173 LEU A C 1
ATOM 1350 O O . LEU A 1 173 ? 7.575 6.115 -1.761 1.00 69.75 173 LEU A O 1
ATOM 1354 N N . SER A 1 174 ? 7.510 5.566 -3.932 1.00 70.25 174 SER A N 1
ATOM 1355 C CA . SER A 1 174 ? 6.045 5.567 -4.029 1.00 70.25 174 SER A CA 1
ATOM 1356 C C . SER A 1 174 ? 5.427 4.450 -3.185 1.00 70.25 174 SER A C 1
ATOM 1358 O O . SER A 1 174 ? 4.454 4.684 -2.468 1.00 70.25 174 SER A O 1
ATOM 1360 N N . ILE A 1 175 ? 6.015 3.249 -3.211 1.00 70.12 175 ILE A N 1
ATOM 1361 C CA . ILE A 1 175 ? 5.593 2.119 -2.372 1.00 70.12 175 ILE A CA 1
ATOM 1362 C C . ILE A 1 175 ? 5.739 2.479 -0.890 1.00 70.12 175 ILE A C 1
ATOM 1364 O O . ILE A 1 175 ? 4.812 2.261 -0.115 1.00 70.12 175 ILE A O 1
ATOM 1368 N N . GLN A 1 176 ? 6.860 3.088 -0.493 1.00 69.50 176 GLN A N 1
ATOM 1369 C CA . GLN A 1 176 ? 7.080 3.528 0.887 1.00 69.50 176 GLN A CA 1
ATOM 1370 C C . GLN A 1 176 ? 6.057 4.576 1.336 1.00 69.50 176 GLN A C 1
ATOM 1372 O O . GLN A 1 176 ? 5.533 4.478 2.444 1.00 69.50 176 GLN A O 1
ATOM 1377 N N . GLN A 1 177 ? 5.728 5.551 0.486 1.00 70.00 177 GLN A N 1
ATOM 1378 C CA . GLN A 1 177 ? 4.708 6.560 0.793 1.00 70.00 177 GLN A CA 1
ATOM 1379 C C . GLN A 1 177 ? 3.315 5.939 0.948 1.00 70.00 177 GLN A C 1
ATOM 1381 O O . GLN A 1 177 ? 2.592 6.267 1.891 1.00 70.00 177 GLN A O 1
ATOM 1386 N N . ASN A 1 178 ? 2.955 5.000 0.071 1.00 64.12 178 ASN A N 1
ATOM 1387 C CA . ASN A 1 178 ? 1.692 4.273 0.175 1.00 64.12 178 ASN A CA 1
ATOM 1388 C C . ASN A 1 178 ? 1.646 3.407 1.439 1.00 64.12 178 ASN A C 1
ATOM 1390 O O . ASN A 1 178 ? 0.639 3.417 2.146 1.00 64.12 178 ASN A O 1
ATOM 1394 N N . LEU A 1 179 ? 2.745 2.731 1.783 1.00 69.38 179 LEU A N 1
ATOM 1395 C CA . LEU A 1 179 ? 2.864 1.960 3.019 1.00 69.38 179 LEU A CA 1
ATOM 1396 C C . LEU A 1 179 ? 2.697 2.858 4.252 1.00 69.38 179 LEU A C 1
ATOM 1398 O O . LEU A 1 179 ? 1.930 2.522 5.148 1.00 69.38 179 LEU A O 1
ATOM 1402 N N . GLN A 1 180 ? 3.335 4.031 4.282 1.00 75.06 180 GLN A N 1
ATOM 1403 C CA . GLN A 1 180 ? 3.156 5.005 5.364 1.00 75.06 180 GLN A CA 1
ATOM 1404 C C . GLN A 1 180 ? 1.704 5.478 5.481 1.00 75.06 180 GLN A C 1
ATOM 1406 O O . GLN A 1 180 ? 1.181 5.605 6.588 1.00 75.06 180 GLN A O 1
ATOM 1411 N N . LEU A 1 181 ? 1.025 5.706 4.356 1.00 72.56 181 LEU A N 1
ATOM 1412 C CA . LEU A 1 181 ? -0.382 6.097 4.350 1.00 72.56 181 LEU A CA 1
ATOM 1413 C C . LEU A 1 181 ? -1.292 4.973 4.867 1.00 72.56 181 LEU A C 1
ATOM 1415 O O . LEU A 1 181 ? -2.224 5.248 5.625 1.00 72.56 181 LEU A O 1
ATOM 1419 N N . VAL A 1 182 ? -1.018 3.720 4.497 1.00 73.25 182 VAL A N 1
ATOM 1420 C CA . VAL A 1 182 ? -1.730 2.543 5.019 1.00 73.25 182 VAL A CA 1
ATOM 1421 C C . VAL A 1 182 ? -1.490 2.388 6.520 1.00 73.25 182 VAL A C 1
ATOM 1423 O O . VAL A 1 182 ? -2.455 2.261 7.268 1.00 73.25 182 VAL A O 1
ATOM 1426 N N . LEU A 1 183 ? -0.240 2.484 6.980 1.00 80.31 183 LEU A N 1
ATOM 1427 C CA . LEU A 1 183 ? 0.104 2.419 8.403 1.00 80.31 183 LEU A CA 1
ATOM 1428 C C . LEU A 1 183 ? -0.598 3.521 9.203 1.00 80.31 183 LEU A C 1
ATOM 1430 O O . LEU A 1 183 ? -1.208 3.235 10.227 1.00 80.31 183 LEU A O 1
ATOM 1434 N N . LYS A 1 184 ? -0.619 4.755 8.690 1.00 85.31 184 LYS A N 1
ATOM 1435 C CA . LYS A 1 184 ? -1.338 5.874 9.315 1.00 85.31 184 LYS A CA 1
ATOM 1436 C C . LYS A 1 184 ? -2.851 5.637 9.378 1.00 85.31 184 LYS A C 1
ATOM 1438 O O . LYS A 1 184 ? -3.502 6.007 10.353 1.00 85.31 184 LYS A O 1
ATOM 1443 N N . LYS A 1 185 ? -3.442 5.024 8.346 1.00 75.50 185 LYS A N 1
ATOM 1444 C CA . LYS A 1 185 ? -4.864 4.638 8.364 1.00 75.50 185 LYS A CA 1
ATOM 1445 C C . LYS A 1 185 ? -5.141 3.558 9.412 1.00 75.50 185 LYS A C 1
ATOM 1447 O O . LYS A 1 185 ? -6.131 3.683 10.127 1.00 75.50 185 LYS A O 1
ATOM 1452 N N . LEU A 1 186 ? -4.275 2.550 9.525 1.00 76.62 186 LEU A N 1
ATOM 1453 C CA . LEU A 1 186 ? -4.388 1.496 10.538 1.00 76.62 186 LEU A CA 1
ATOM 1454 C C . LEU A 1 186 ? -4.239 2.055 11.957 1.00 76.62 186 LEU A C 1
ATOM 1456 O O . LEU A 1 186 ? -5.029 1.711 12.831 1.00 76.62 186 LEU A O 1
ATOM 1460 N N . GLU A 1 187 ? -3.295 2.968 12.178 1.00 88.88 187 GLU A N 1
ATOM 1461 C CA . GLU A 1 187 ? -3.124 3.662 13.457 1.00 88.88 187 GLU A CA 1
ATOM 1462 C C . GLU A 1 187 ? -4.382 4.456 13.834 1.00 88.88 187 GLU A C 1
ATOM 1464 O O . GLU A 1 187 ? -4.891 4.333 14.947 1.00 88.88 187 GLU A O 1
ATOM 1469 N N . ASN A 1 188 ? -4.960 5.197 12.884 1.00 90.00 188 ASN A N 1
ATOM 1470 C CA . ASN A 1 188 ? -6.213 5.916 13.108 1.00 90.00 188 ASN A CA 1
ATOM 1471 C C . ASN A 1 188 ? -7.380 4.974 13.443 1.00 90.00 188 ASN A C 1
ATOM 1473 O O . ASN A 1 188 ? -8.178 5.291 14.324 1.00 90.00 188 ASN A O 1
ATOM 1477 N N . GLN A 1 189 ? -7.485 3.820 12.776 1.00 82.25 189 GLN A N 1
ATOM 1478 C CA . GLN A 1 189 ? -8.502 2.809 13.089 1.00 82.25 189 GLN A CA 1
ATOM 1479 C C . GLN A 1 189 ? -8.291 2.199 14.479 1.00 82.25 189 GLN A C 1
ATOM 1481 O O . GLN A 1 189 ? -9.247 2.066 15.241 1.00 82.25 189 GLN A O 1
ATOM 1486 N N . SER A 1 190 ? -7.046 1.894 14.843 1.00 88.69 190 SER A N 1
ATOM 1487 C CA . SER A 1 190 ? -6.688 1.409 16.179 1.00 88.69 190 SER A CA 1
ATOM 1488 C C . SER A 1 190 ? -7.050 2.430 17.260 1.00 88.69 190 SER A C 1
ATOM 1490 O O . SER A 1 190 ? -7.668 2.085 18.265 1.00 88.69 190 SER A O 1
ATOM 1492 N N . ASN A 1 191 ? -6.746 3.709 17.031 1.00 94.44 191 ASN A N 1
ATOM 1493 C CA . ASN A 1 191 ? -7.097 4.794 17.947 1.00 94.44 191 ASN A CA 1
ATOM 1494 C C . ASN A 1 191 ? -8.618 4.961 18.082 1.00 94.44 191 ASN A C 1
ATOM 1496 O O . ASN A 1 191 ? -9.115 5.188 19.184 1.00 94.44 191 ASN A O 1
ATOM 1500 N N . GLN A 1 192 ? -9.376 4.797 16.992 1.00 90.44 192 GLN A N 1
ATOM 1501 C CA . GLN A 1 192 ? -10.840 4.808 17.043 1.00 90.44 192 GLN A CA 1
ATOM 1502 C C . GLN A 1 192 ? -11.394 3.654 17.881 1.00 90.44 192 GLN A C 1
ATOM 1504 O O . GLN A 1 192 ? -12.237 3.897 18.744 1.00 90.44 192 GLN A O 1
ATOM 1509 N N . LEU A 1 193 ? -10.904 2.428 17.684 1.00 87.56 193 LEU A N 1
ATOM 1510 C CA . LEU A 1 193 ? -11.324 1.268 18.475 1.00 87.56 193 LEU A CA 1
ATOM 1511 C C . LEU A 1 193 ? -10.975 1.432 19.953 1.00 87.56 193 LEU A C 1
ATOM 1513 O O . LEU A 1 193 ? -11.831 1.210 20.802 1.00 87.56 193 LEU A O 1
ATOM 1517 N N . SER A 1 194 ? -9.765 1.903 20.251 1.00 95.19 194 SER A N 1
ATOM 1518 C CA . SER A 1 194 ? -9.339 2.212 21.618 1.00 95.19 194 SER A CA 1
ATOM 1519 C C . SER A 1 194 ? -10.259 3.255 22.268 1.00 95.19 194 SER A C 1
ATOM 1521 O O . SER A 1 194 ? -10.756 3.055 23.372 1.00 95.19 194 SER A O 1
ATOM 1523 N N . SER A 1 195 ? -10.606 4.325 21.541 1.00 96.19 195 SER A N 1
ATOM 1524 C CA . SER A 1 195 ? -11.548 5.338 22.035 1.00 96.19 195 SER A CA 1
ATOM 1525 C C . SER A 1 195 ? -12.970 4.798 22.242 1.00 96.19 195 SER A C 1
ATOM 1527 O O . SER A 1 195 ? -13.664 5.222 23.164 1.00 96.19 195 SER A O 1
ATOM 1529 N N . ALA A 1 196 ? -13.417 3.859 21.403 1.00 90.88 196 ALA A N 1
ATOM 1530 C CA . ALA A 1 196 ? -14.719 3.216 21.538 1.00 90.88 196 ALA A CA 1
ATOM 1531 C C . ALA A 1 196 ? -14.747 2.268 22.743 1.00 90.88 196 ALA A C 1
ATOM 1533 O O . ALA A 1 196 ? -15.721 2.264 23.492 1.00 90.88 196 ALA A O 1
ATOM 1534 N N . GLN A 1 197 ? -13.662 1.526 22.960 1.00 94.88 197 GLN A N 1
ATOM 1535 C CA . GLN A 1 197 ? -13.484 0.662 24.119 1.00 94.88 197 GLN A CA 1
ATOM 1536 C C . GLN A 1 197 ? -13.456 1.474 25.419 1.00 94.88 197 GLN A C 1
ATOM 1538 O O . GLN A 1 197 ? -14.112 1.102 26.386 1.00 94.88 197 GLN A O 1
ATOM 1543 N N . GLU A 1 198 ? -12.771 2.617 25.439 1.00 96.62 198 GLU A N 1
ATOM 1544 C CA . GLU A 1 198 ? -12.758 3.490 26.616 1.00 96.62 198 GLU A CA 1
ATOM 1545 C C . GLU A 1 198 ? -14.149 4.068 26.910 1.00 96.62 198 GLU A C 1
ATOM 1547 O O . GLU A 1 198 ? -14.596 4.080 28.054 1.00 96.62 198 GLU A O 1
ATOM 1552 N N . ARG A 1 199 ? -14.899 4.461 25.871 1.00 96.38 199 ARG A N 1
ATOM 1553 C CA . ARG A 1 199 ? -16.305 4.868 26.032 1.00 96.38 199 ARG A CA 1
ATOM 1554 C C . ARG A 1 199 ? -17.180 3.742 26.580 1.00 96.38 199 ARG A C 1
ATOM 1556 O O . ARG A 1 199 ? -18.067 4.025 27.379 1.00 96.38 199 ARG A O 1
ATOM 1563 N N . GLN A 1 200 ? -16.947 2.495 26.168 1.00 95.56 200 GLN A N 1
ATOM 1564 C CA . GLN A 1 200 ? -17.656 1.342 26.727 1.00 95.56 200 GLN A CA 1
ATOM 1565 C C . GLN A 1 200 ? -17.335 1.156 28.210 1.00 95.56 200 GLN A C 1
ATOM 1567 O O . GLN A 1 200 ? -18.262 1.028 29.000 1.00 95.56 200 GLN A O 1
ATOM 1572 N N . ARG A 1 201 ? -16.059 1.240 28.605 1.00 96.62 201 ARG A N 1
ATOM 1573 C CA . ARG A 1 201 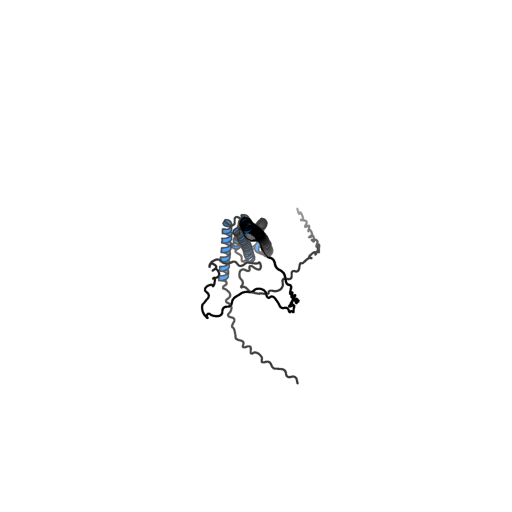? -15.663 1.139 30.019 1.00 96.62 201 ARG A CA 1
ATOM 1574 C C . ARG A 1 201 ? -16.308 2.220 30.883 1.00 96.62 201 ARG A C 1
ATOM 1576 O O . ARG A 1 201 ? -16.824 1.911 31.950 1.00 96.62 201 ARG A O 1
ATOM 1583 N N . LEU A 1 202 ? -16.335 3.464 30.404 1.00 97.75 202 LEU A N 1
ATOM 1584 C CA . LEU A 1 202 ? -16.994 4.564 31.114 1.00 97.75 202 LEU A CA 1
ATOM 1585 C C . LEU A 1 202 ? -18.511 4.353 31.224 1.00 97.75 202 LEU A C 1
ATOM 1587 O O . LEU A 1 202 ? -19.091 4.630 32.270 1.00 97.75 202 LEU A O 1
ATOM 1591 N N . ALA A 1 203 ? -19.157 3.834 30.177 1.00 97.38 203 ALA A N 1
ATOM 1592 C CA . ALA A 1 203 ? -20.585 3.519 30.211 1.00 97.38 203 ALA A CA 1
ATOM 1593 C C . ALA A 1 203 ? -20.906 2.360 31.172 1.00 97.38 203 ALA A C 1
ATOM 1595 O O . ALA A 1 203 ? -21.931 2.389 31.852 1.00 97.38 203 ALA A O 1
ATOM 1596 N N . GLU A 1 204 ? -20.033 1.353 31.255 1.00 97.25 204 GLU A N 1
ATOM 1597 C CA . GLU A 1 204 ? -20.146 0.253 32.218 1.00 97.25 204 GLU A CA 1
ATOM 1598 C C . GLU A 1 204 ? -19.977 0.748 33.660 1.00 97.25 204 GLU A C 1
ATOM 1600 O O . GLU A 1 204 ? -20.761 0.373 34.531 1.00 97.25 204 GLU A O 1
ATOM 1605 N N . GLU A 1 205 ? -19.014 1.636 33.912 1.00 97.81 205 GLU A N 1
ATOM 1606 C CA . GLU A 1 205 ? -18.811 2.259 35.224 1.00 97.81 205 GLU A CA 1
ATOM 1607 C C . GLU A 1 205 ? -20.002 3.152 35.623 1.00 97.81 205 GLU A C 1
ATOM 1609 O O . GLU A 1 205 ? -20.498 3.081 36.752 1.00 97.81 205 GLU A O 1
ATOM 1614 N N . GLU A 1 206 ? -20.547 3.934 34.684 1.00 97.75 206 GLU A N 1
ATOM 1615 C CA . GLU A 1 206 ? -21.771 4.713 34.906 1.00 97.75 206 GLU A CA 1
ATOM 1616 C C . GLU A 1 206 ? -22.976 3.799 35.199 1.00 97.75 206 GLU A C 1
ATOM 1618 O O . GLU A 1 206 ? -23.786 4.077 36.086 1.00 97.75 206 GLU A O 1
ATOM 1623 N N . MET A 1 207 ? -23.109 2.675 34.492 1.00 97.38 207 MET A N 1
ATOM 1624 C CA . MET A 1 207 ? -24.185 1.716 34.748 1.00 97.38 207 MET A CA 1
ATOM 1625 C C . MET A 1 207 ? -24.032 1.052 36.123 1.00 97.38 207 MET A C 1
ATOM 1627 O O . MET A 1 207 ? -25.019 0.933 36.852 1.00 97.38 207 MET A O 1
ATOM 1631 N N . ALA A 1 208 ? -22.815 0.659 36.505 1.00 97.62 208 ALA A N 1
ATOM 1632 C CA . ALA A 1 208 ? -22.533 0.054 37.803 1.00 97.62 208 ALA A CA 1
ATOM 1633 C C . ALA A 1 208 ? -22.854 1.015 38.959 1.00 97.62 208 ALA A C 1
ATOM 1635 O O . ALA A 1 208 ? -23.525 0.631 39.916 1.00 97.62 208 ALA A O 1
ATOM 1636 N N . THR A 1 209 ? -22.456 2.284 38.841 1.00 98.12 209 THR A N 1
ATOM 1637 C CA . THR A 1 209 ? -22.776 3.312 39.846 1.00 98.12 209 THR A CA 1
ATOM 1638 C C . THR A 1 209 ? -24.279 3.580 39.944 1.00 98.12 209 THR A C 1
ATOM 1640 O O . THR A 1 209 ? -24.807 3.697 41.050 1.00 98.12 209 THR A O 1
ATOM 1643 N N . ARG A 1 210 ? -25.011 3.603 38.820 1.00 97.38 210 ARG A N 1
ATOM 1644 C CA . ARG A 1 210 ? -26.483 3.703 38.837 1.00 97.38 210 ARG A CA 1
ATOM 1645 C C . ARG A 1 210 ? -27.144 2.518 39.543 1.00 97.38 210 ARG A C 1
ATOM 1647 O O . ARG A 1 210 ? -28.098 2.731 40.288 1.00 97.38 210 ARG A O 1
ATOM 1654 N N . LEU A 1 211 ? -26.661 1.295 39.320 1.00 97.75 211 LEU A N 1
ATOM 1655 C CA . LEU A 1 211 ? -27.183 0.099 39.993 1.00 97.75 211 LEU A CA 1
ATOM 1656 C C . LEU A 1 211 ? -26.931 0.139 41.503 1.00 97.75 211 LEU A C 1
ATOM 1658 O O . LEU A 1 211 ? -27.829 -0.198 42.271 1.00 97.75 211 LEU A O 1
ATOM 1662 N N . GLU A 1 212 ? -25.762 0.616 41.929 1.00 97.88 212 GLU A N 1
ATOM 1663 C CA . GLU A 1 212 ? -25.445 0.772 43.351 1.00 97.88 212 GLU A CA 1
ATOM 1664 C C . GLU A 1 212 ? -26.368 1.792 44.033 1.00 97.88 212 GLU A C 1
ATOM 1666 O O . GLU A 1 212 ? -26.900 1.534 45.110 1.00 97.88 212 GLU A O 1
ATOM 1671 N N . ILE A 1 213 ? -26.652 2.922 43.375 1.00 98.12 213 ILE A N 1
ATOM 1672 C CA . ILE A 1 213 ? -27.604 3.918 43.893 1.00 98.12 213 ILE A CA 1
ATOM 1673 C C . ILE A 1 213 ? -29.004 3.310 44.056 1.00 98.12 213 ILE A C 1
ATOM 1675 O O . ILE A 1 213 ? -29.658 3.546 45.071 1.00 98.12 213 ILE A O 1
ATOM 1679 N N . ILE A 1 214 ? -29.474 2.531 43.075 1.00 97.50 214 ILE A N 1
ATOM 1680 C CA . ILE A 1 214 ? -30.785 1.864 43.148 1.00 97.50 214 ILE A CA 1
ATOM 1681 C C . ILE A 1 214 ? -30.820 0.884 44.321 1.00 97.50 214 ILE A C 1
ATOM 1683 O O . ILE A 1 214 ? -31.798 0.870 45.066 1.00 97.50 214 ILE A O 1
ATOM 1687 N N . ARG A 1 215 ? -29.748 0.110 44.509 1.00 97.94 215 ARG A N 1
ATOM 1688 C CA . ARG A 1 215 ? -29.626 -0.836 45.615 1.00 97.94 215 ARG A CA 1
ATOM 1689 C C . ARG A 1 215 ? -29.716 -0.136 46.972 1.00 97.94 215 ARG A C 1
ATOM 1691 O O . ARG A 1 215 ? -30.515 -0.553 47.802 1.00 97.94 215 ARG A O 1
ATOM 1698 N N . ILE A 1 216 ? -28.963 0.948 47.174 1.00 97.62 216 ILE A N 1
ATOM 1699 C CA . ILE A 1 216 ? -29.005 1.732 48.421 1.00 97.62 216 ILE A CA 1
ATOM 1700 C C . ILE A 1 216 ? -30.426 2.252 48.683 1.00 97.62 216 ILE A C 1
ATOM 1702 O O . ILE A 1 216 ? -30.945 2.123 49.787 1.00 97.62 216 ILE A O 1
ATOM 1706 N N . GLN A 1 217 ? -31.103 2.776 47.655 1.00 97.06 217 GLN A N 1
ATOM 1707 C CA . GLN A 1 217 ? -32.483 3.255 47.791 1.00 97.06 217 GLN A CA 1
ATOM 1708 C C . GLN A 1 217 ? -33.479 2.143 48.143 1.00 97.06 217 GLN A C 1
ATOM 1710 O O . GLN A 1 217 ? -34.490 2.404 48.798 1.00 97.06 217 GLN A O 1
ATOM 1715 N N . GLU A 1 218 ? -33.252 0.922 47.665 1.00 97.88 218 GLU A N 1
ATOM 1716 C CA . GLU A 1 218 ? -34.091 -0.227 47.996 1.00 97.88 218 GLU A CA 1
ATOM 1717 C C . GLU A 1 218 ? -33.863 -0.682 49.441 1.00 97.88 218 GLU A C 1
ATOM 1719 O O . GLU A 1 218 ? -34.840 -0.847 50.174 1.00 97.88 218 GLU A O 1
ATOM 1724 N N . GLU A 1 219 ? -32.605 -0.757 49.882 1.00 97.62 219 GLU A N 1
ATOM 1725 C CA . GLU A 1 219 ? -32.238 -1.042 51.276 1.00 97.62 219 GLU A CA 1
ATOM 1726 C C . GLU A 1 219 ? -32.844 0.001 52.242 1.00 97.62 219 GLU A C 1
ATOM 1728 O O . GLU A 1 219 ? -33.440 -0.369 53.259 1.00 97.62 219 GLU A O 1
ATOM 1733 N N . ASP A 1 220 ? -32.811 1.292 51.892 1.00 97.06 220 ASP A N 1
ATOM 1734 C CA . ASP A 1 220 ? -33.437 2.368 52.676 1.00 97.06 220 ASP A CA 1
ATOM 1735 C C . ASP A 1 220 ? -34.965 2.206 52.779 1.00 97.06 220 ASP A C 1
ATOM 1737 O O . ASP A 1 220 ? -35.552 2.362 53.856 1.00 97.06 220 ASP A O 1
ATOM 1741 N N . ARG A 1 221 ? -35.637 1.839 51.676 1.00 98.06 221 ARG A N 1
ATOM 1742 C CA . ARG A 1 221 ? -37.089 1.574 51.676 1.00 98.06 221 ARG A CA 1
ATOM 1743 C C . ARG A 1 221 ? -37.447 0.357 52.522 1.00 98.06 221 ARG A C 1
ATOM 1745 O O . ARG A 1 221 ? -38.498 0.346 53.167 1.00 98.06 221 ARG A O 1
ATOM 1752 N N . GLU A 1 222 ? -36.624 -0.687 52.506 1.00 98.06 222 GLU A N 1
ATOM 1753 C CA . GLU A 1 222 ? -36.827 -1.863 53.353 1.00 98.06 222 GLU A CA 1
ATOM 1754 C C . GLU A 1 222 ? -36.639 -1.533 54.836 1.00 98.06 222 GLU A C 1
ATOM 1756 O O . GLU A 1 222 ? -37.466 -1.936 55.662 1.00 98.06 222 GLU A O 1
ATOM 1761 N N . ALA A 1 223 ? -35.618 -0.741 55.174 1.00 97.31 223 ALA A N 1
ATOM 1762 C CA . ALA A 1 223 ? -35.392 -0.260 56.532 1.00 97.31 223 ALA A CA 1
ATOM 1763 C C . ALA A 1 223 ? -36.581 0.572 57.041 1.00 97.31 223 ALA A C 1
ATOM 1765 O O . ALA A 1 223 ? -37.073 0.331 58.148 1.00 97.31 223 ALA A O 1
ATOM 1766 N N . GLU A 1 224 ? -37.112 1.480 56.217 1.00 98.12 224 GLU A N 1
ATOM 1767 C CA . GLU A 1 224 ? -38.289 2.286 56.555 1.00 98.12 224 GLU A CA 1
ATOM 1768 C C . GLU A 1 224 ? -39.533 1.413 56.799 1.00 98.12 224 GLU A C 1
ATOM 1770 O O . GLU A 1 224 ? -40.248 1.594 57.791 1.00 98.12 224 GLU A O 1
ATOM 1775 N N . ARG A 1 225 ? -39.767 0.403 55.949 1.00 97.81 225 ARG A N 1
ATOM 1776 C CA . ARG A 1 225 ? -40.861 -0.568 56.136 1.00 97.81 225 ARG A CA 1
ATOM 1777 C C . ARG A 1 225 ? -40.715 -1.343 57.445 1.00 97.81 225 ARG A C 1
ATOM 1779 O O . ARG A 1 225 ? -41.702 -1.521 58.165 1.00 97.81 225 ARG A O 1
ATOM 1786 N N . LEU A 1 226 ? -39.503 -1.788 57.776 1.00 98.00 226 LEU A N 1
ATOM 1787 C CA . LEU A 1 226 ? -39.233 -2.519 59.013 1.00 98.00 226 LEU A CA 1
ATOM 1788 C C . LEU A 1 226 ? -39.430 -1.629 60.249 1.00 98.00 226 LEU A C 1
ATOM 1790 O O . LEU A 1 226 ? -40.001 -2.067 61.253 1.00 98.00 226 LEU A O 1
ATOM 1794 N N . GLU A 1 227 ? -38.999 -0.369 60.188 1.00 97.50 227 GLU A N 1
ATOM 1795 C CA . GLU A 1 227 ? -39.245 0.602 61.251 1.00 97.50 227 GLU A CA 1
ATOM 1796 C C . GLU A 1 227 ? -40.731 0.886 61.452 1.00 97.50 227 GLU A C 1
ATOM 1798 O O . GLU A 1 227 ? -41.189 0.922 62.598 1.00 97.50 227 GLU A O 1
ATOM 1803 N N . ALA A 1 228 ? -41.489 1.060 60.368 1.00 97.75 228 ALA A N 1
ATOM 1804 C CA . ALA A 1 228 ? -42.933 1.258 60.425 1.00 97.75 228 ALA A CA 1
ATOM 1805 C C . ALA A 1 228 ? -43.627 0.068 61.102 1.00 97.75 228 ALA A C 1
ATOM 1807 O O . ALA A 1 228 ? -44.474 0.257 61.979 1.00 97.75 228 ALA A O 1
ATOM 1808 N N . LEU A 1 229 ? -43.202 -1.157 60.781 1.00 98.06 229 LEU A N 1
ATOM 1809 C CA . LEU A 1 229 ? -43.725 -2.370 61.404 1.00 98.06 229 LEU A CA 1
ATOM 1810 C C . LEU A 1 229 ? -43.423 -2.397 62.911 1.00 98.06 229 LEU A C 1
ATOM 1812 O O . LEU A 1 229 ? -44.343 -2.566 63.714 1.00 98.06 229 LEU A O 1
ATOM 1816 N N . ARG A 1 230 ? -42.182 -2.094 63.319 1.00 97.50 230 ARG A N 1
ATOM 1817 C CA . ARG A 1 230 ? -41.801 -1.963 64.741 1.00 97.50 230 ARG A CA 1
ATOM 1818 C C . ARG A 1 230 ? -42.552 -0.844 65.468 1.00 97.50 230 ARG A C 1
ATOM 1820 O O . ARG A 1 230 ? -42.821 -0.957 66.662 1.00 97.50 230 ARG A O 1
ATOM 1827 N N . ARG A 1 231 ? -42.858 0.274 64.800 1.00 97.50 231 ARG A N 1
ATOM 1828 C CA . ARG A 1 231 ? -43.692 1.351 65.372 1.00 97.50 231 ARG A CA 1
ATOM 1829 C C . ARG A 1 231 ? -45.123 0.860 65.593 1.00 97.50 231 ARG A C 1
ATOM 1831 O O . ARG A 1 231 ? -45.621 0.994 66.705 1.00 97.50 231 ARG A O 1
ATOM 1838 N N . SER A 1 232 ? -45.722 0.196 64.603 1.00 97.75 232 SER A N 1
ATOM 1839 C CA . SER A 1 232 ? -47.077 -0.364 64.720 1.00 97.75 232 SER A CA 1
ATOM 1840 C C . SER A 1 232 ? -47.195 -1.416 65.833 1.00 97.75 232 SER A C 1
ATOM 1842 O O . SER A 1 232 ? -48.180 -1.444 66.570 1.00 97.75 232 SER A O 1
ATOM 1844 N N . GLU A 1 233 ? -46.166 -2.248 66.014 1.00 97.62 233 GLU A N 1
ATOM 1845 C CA . GLU A 1 233 ? -46.122 -3.260 67.068 1.00 97.62 233 GLU A CA 1
ATOM 1846 C C . GLU A 1 233 ? -46.016 -2.621 68.458 1.00 97.62 233 GLU A C 1
ATOM 1848 O O . GLU A 1 233 ? -46.752 -3.004 69.370 1.00 97.62 233 GLU A O 1
ATOM 1853 N N . ARG A 1 234 ? -45.170 -1.591 68.608 1.00 97.00 234 ARG A N 1
ATOM 1854 C CA . ARG A 1 234 ? -45.078 -0.800 69.846 1.00 97.00 234 ARG A CA 1
ATOM 1855 C C . ARG A 1 234 ? -46.407 -0.137 70.198 1.00 97.00 234 ARG A C 1
ATOM 1857 O O . ARG A 1 234 ? -46.841 -0.241 71.341 1.00 97.00 234 ARG A O 1
ATOM 1864 N N . GLU A 1 235 ? -47.086 0.471 69.228 1.00 97.50 235 GLU A N 1
ATOM 1865 C CA . GLU A 1 235 ? -48.415 1.061 69.441 1.00 97.50 235 GLU A CA 1
ATOM 1866 C C . GLU A 1 235 ? -49.459 0.012 69.846 1.00 97.50 235 GLU A C 1
ATOM 1868 O O . GLU A 1 235 ? -50.298 0.262 70.715 1.00 97.50 235 GLU A O 1
ATOM 1873 N N . ARG A 1 236 ? -49.413 -1.184 69.246 1.00 97.69 236 ARG A N 1
ATOM 1874 C CA . ARG A 1 236 ? -50.314 -2.288 69.594 1.00 97.69 236 ARG A CA 1
ATOM 1875 C C . ARG A 1 236 ? -50.075 -2.783 71.020 1.00 97.69 236 ARG A C 1
ATOM 1877 O O . ARG A 1 236 ? -51.044 -2.979 71.753 1.00 97.69 236 ARG A O 1
ATOM 1884 N N . LEU A 1 237 ? -48.815 -2.959 71.418 1.00 97.31 237 LEU A N 1
ATOM 1885 C CA . LEU A 1 237 ? -48.448 -3.332 72.787 1.00 97.31 237 LEU A CA 1
ATOM 1886 C C . LEU A 1 237 ? -48.901 -2.271 73.794 1.00 97.31 237 LEU A C 1
ATOM 1888 O O . LEU A 1 237 ? -49.503 -2.612 74.809 1.00 97.31 237 LEU A O 1
ATOM 1892 N N . GLU A 1 238 ? -48.700 -0.989 73.487 1.00 97.50 238 GLU A N 1
ATOM 1893 C CA . GLU A 1 238 ? -49.134 0.104 74.357 1.00 97.50 238 GLU A CA 1
ATOM 1894 C C . GLU A 1 238 ? -50.666 0.151 74.511 1.00 97.50 238 GLU A C 1
ATOM 1896 O O . GLU A 1 238 ? -51.181 0.385 75.607 1.00 97.50 238 GLU A O 1
ATOM 1901 N N . ARG A 1 239 ? -51.427 -0.117 73.439 1.00 97.38 239 ARG A N 1
ATOM 1902 C CA . ARG A 1 239 ? -52.894 -0.240 73.519 1.00 97.38 239 ARG A CA 1
ATOM 1903 C C . ARG A 1 239 ? -53.320 -1.372 74.449 1.00 97.38 239 ARG A C 1
ATOM 1905 O O . ARG A 1 239 ? -54.175 -1.142 75.302 1.00 97.38 239 ARG A O 1
ATOM 1912 N N . LEU A 1 240 ? -52.708 -2.549 74.315 1.00 97.50 240 LEU A N 1
ATOM 1913 C CA . LEU A 1 240 ? -52.993 -3.695 75.182 1.00 97.50 240 LEU A CA 1
ATOM 1914 C C . LEU A 1 240 ? -52.665 -3.385 76.647 1.00 97.50 240 LEU A C 1
ATOM 1916 O O . LEU A 1 240 ? -53.466 -3.679 77.530 1.00 97.50 240 LEU A O 1
ATOM 1920 N N . GLU A 1 241 ? -51.536 -2.728 76.916 1.00 97.62 241 GLU A N 1
ATOM 1921 C CA . GLU A 1 241 ? -51.160 -2.321 78.272 1.00 97.62 241 GLU A CA 1
ATOM 1922 C C . GLU A 1 241 ? -52.163 -1.314 78.865 1.00 97.62 241 GLU A C 1
ATOM 1924 O O . GLU A 1 241 ? -52.559 -1.422 80.030 1.00 97.62 241 GLU A O 1
ATOM 1929 N N . ARG A 1 242 ? -52.620 -0.335 78.070 1.00 97.31 242 ARG A N 1
ATOM 1930 C CA . ARG A 1 242 ? -53.655 0.627 78.486 1.00 97.31 242 ARG A CA 1
ATOM 1931 C C . ARG A 1 242 ? -54.989 -0.064 78.774 1.00 97.31 242 ARG A C 1
ATOM 1933 O O . ARG A 1 242 ? -55.642 0.283 79.760 1.00 97.31 242 ARG A O 1
ATOM 1940 N N . GLU A 1 243 ? -55.397 -1.029 77.954 1.00 96.94 243 GLU A N 1
ATOM 1941 C CA . GLU A 1 243 ? -56.599 -1.838 78.188 1.00 96.94 243 GLU A CA 1
ATOM 1942 C C . GLU A 1 243 ? -56.476 -2.692 79.452 1.00 96.94 243 GLU A C 1
ATOM 1944 O O . GLU A 1 243 ? -57.398 -2.717 80.269 1.00 96.94 243 GLU A O 1
ATOM 1949 N N . GLU A 1 244 ? -55.326 -3.328 79.675 1.00 97.38 244 GLU A N 1
ATOM 1950 C CA . GLU A 1 244 ? -55.084 -4.114 80.881 1.00 97.38 244 GLU A CA 1
ATOM 1951 C C . GLU A 1 244 ? -55.109 -3.233 82.136 1.00 97.38 244 GLU A C 1
ATOM 1953 O O . GLU A 1 244 ? -55.758 -3.578 83.127 1.00 97.38 244 GLU A O 1
ATOM 1958 N N . LYS A 1 245 ? -54.469 -2.058 82.095 1.00 96.38 245 LYS A N 1
ATOM 1959 C CA . LYS A 1 245 ? -54.532 -1.064 83.177 1.00 96.38 245 LYS A CA 1
ATOM 1960 C C . LYS A 1 245 ? -55.971 -0.644 83.463 1.00 96.38 245 LYS A C 1
ATOM 1962 O O . LYS A 1 245 ? -56.359 -0.630 84.630 1.00 96.38 245 LYS A O 1
ATOM 1967 N N . ARG A 1 246 ? -56.774 -0.376 82.424 1.00 96.06 246 ARG A N 1
ATOM 1968 C CA . ARG A 1 246 ? -58.212 -0.080 82.561 1.00 96.06 246 ARG A CA 1
ATOM 1969 C C . ARG A 1 246 ? -58.971 -1.234 83.215 1.00 96.06 246 ARG A C 1
ATOM 1971 O O . ARG A 1 246 ? -59.763 -0.994 84.128 1.00 96.06 246 ARG A O 1
ATOM 1978 N N . ARG A 1 247 ? -58.695 -2.478 82.812 1.00 95.94 247 ARG A N 1
ATOM 1979 C CA . ARG A 1 247 ? -59.307 -3.679 83.400 1.00 95.94 247 ARG A CA 1
ATOM 1980 C C . ARG A 1 247 ? -58.954 -3.818 84.880 1.00 95.94 247 ARG A C 1
ATOM 1982 O O . ARG A 1 247 ? -59.845 -3.993 85.702 1.00 95.94 247 ARG A O 1
ATOM 1989 N N . ARG A 1 248 ? -57.676 -3.653 85.237 1.00 95.00 248 ARG A N 1
ATOM 1990 C CA . ARG A 1 248 ? -57.202 -3.692 86.631 1.00 95.00 248 ARG A CA 1
ATOM 1991 C C . ARG A 1 248 ? -57.800 -2.565 87.477 1.00 95.00 248 ARG A C 1
ATOM 1993 O O . ARG A 1 248 ? -58.149 -2.803 88.629 1.00 95.00 248 ARG A O 1
ATOM 2000 N N . SER A 1 249 ? -57.926 -1.346 86.944 1.00 95.06 249 SER A N 1
ATOM 2001 C CA . SER A 1 249 ? -58.578 -0.246 87.670 1.00 95.06 249 SER A CA 1
ATOM 2002 C C . SER A 1 249 ? -60.070 -0.492 87.879 1.00 95.06 249 SER A C 1
ATOM 2004 O O . SER A 1 249 ? -60.572 -0.207 88.961 1.00 95.06 249 SER A O 1
ATOM 2006 N N . ALA A 1 250 ? -60.762 -1.064 86.888 1.00 94.19 250 ALA A N 1
ATOM 2007 C CA . ALA A 1 250 ? -62.167 -1.437 87.019 1.00 94.19 250 ALA A CA 1
ATOM 2008 C C . ALA A 1 250 ? -62.356 -2.539 88.074 1.00 94.19 250 ALA A C 1
ATOM 2010 O O . ALA A 1 250 ? -63.215 -2.409 88.938 1.00 94.19 250 ALA A O 1
ATOM 2011 N N . GLU A 1 251 ? -61.500 -3.565 88.069 1.00 94.94 251 GLU A N 1
ATOM 2012 C CA . GLU A 1 251 ? -61.532 -4.640 89.066 1.00 94.94 251 GLU A CA 1
ATOM 2013 C C . GLU A 1 251 ? -61.255 -4.114 90.484 1.00 94.94 251 GLU A C 1
ATOM 2015 O O . GLU A 1 251 ? -61.935 -4.493 91.434 1.00 94.94 251 GLU A O 1
ATOM 2020 N N . ARG A 1 252 ? -60.293 -3.193 90.647 1.00 93.38 252 ARG A N 1
ATOM 2021 C CA . ARG A 1 252 ? -60.038 -2.530 91.938 1.00 93.38 252 ARG A CA 1
ATOM 2022 C C . ARG A 1 252 ? -61.236 -1.710 92.409 1.00 93.38 252 ARG A C 1
ATOM 2024 O O . ARG A 1 252 ? -61.585 -1.800 93.579 1.00 93.38 252 ARG A O 1
ATOM 2031 N N . ALA A 1 253 ? -61.867 -0.948 91.517 1.00 93.00 253 ALA A N 1
ATOM 2032 C CA . ALA A 1 253 ? -63.069 -0.186 91.846 1.00 93.00 253 ALA A CA 1
ATOM 2033 C C . ALA A 1 253 ? -64.245 -1.105 92.230 1.00 93.00 253 ALA A C 1
ATOM 2035 O O . ALA A 1 253 ? -65.004 -0.792 93.143 1.00 93.00 253 ALA A O 1
ATOM 2036 N N . GLU A 1 254 ? -64.380 -2.264 91.579 1.00 93.12 254 GLU A N 1
ATOM 2037 C CA . GLU A 1 254 ? -65.385 -3.271 91.933 1.00 93.12 254 GLU A CA 1
ATOM 2038 C C . GLU A 1 254 ? -65.108 -3.898 93.307 1.00 93.12 254 GLU A C 1
ATOM 2040 O O . GLU A 1 254 ? -66.027 -4.046 94.112 1.00 93.12 254 GLU A O 1
ATOM 2045 N N . ARG A 1 255 ? -63.844 -4.229 93.607 1.00 91.12 255 ARG A N 1
ATOM 2046 C CA . ARG A 1 255 ? -63.441 -4.723 94.933 1.00 91.12 255 ARG A CA 1
ATOM 2047 C C . ARG A 1 255 ? -63.693 -3.687 96.018 1.00 91.12 255 ARG A C 1
ATOM 2049 O O . ARG A 1 255 ? -64.264 -4.046 97.035 1.00 91.12 255 ARG A O 1
ATOM 2056 N N . GLN A 1 256 ? -63.349 -2.422 95.780 1.00 90.94 256 GLN A N 1
ATOM 2057 C CA . GLN A 1 256 ? -63.648 -1.339 96.719 1.00 90.94 256 GLN A CA 1
ATOM 2058 C C . GLN A 1 256 ? -65.150 -1.211 96.973 1.00 90.94 256 GLN A C 1
ATOM 2060 O O . GLN A 1 256 ? -65.551 -1.135 98.125 1.00 90.94 256 GLN A O 1
ATOM 2065 N N . LYS A 1 257 ? -65.998 -1.296 95.939 1.00 88.94 257 LYS A N 1
ATOM 2066 C CA . LYS A 1 257 ? -67.458 -1.346 96.129 1.00 88.94 257 LYS A CA 1
ATOM 2067 C C . LYS A 1 257 ? -67.909 -2.538 96.974 1.00 88.94 257 LYS A C 1
ATOM 2069 O O . LYS A 1 257 ? -68.767 -2.376 97.833 1.00 88.94 257 LYS A O 1
ATOM 2074 N N . LYS A 1 258 ? -67.352 -3.728 96.730 1.00 89.69 258 LYS A N 1
ATOM 2075 C CA . LYS A 1 258 ? -67.658 -4.935 97.516 1.00 89.69 258 LYS A CA 1
ATOM 2076 C C . LYS A 1 258 ? -67.193 -4.804 98.964 1.00 89.69 258 LYS A C 1
ATOM 2078 O O . LYS A 1 258 ? -67.927 -5.203 99.854 1.00 89.69 258 LYS A O 1
ATOM 2083 N N . GLU A 1 259 ? -66.017 -4.231 99.209 1.00 86.56 259 GLU A N 1
ATOM 2084 C CA . GLU A 1 259 ? -65.506 -3.955 100.556 1.00 86.56 259 GLU A CA 1
ATOM 2085 C C . GLU A 1 259 ? -66.320 -2.867 101.265 1.00 86.56 259 GLU A C 1
ATOM 2087 O O . GLU A 1 259 ? -66.590 -3.001 102.453 1.00 86.56 259 GLU A O 1
ATOM 2092 N N . GLU A 1 260 ? -66.766 -1.818 100.572 1.00 82.31 260 GLU A N 1
ATOM 2093 C CA . GLU A 1 260 ? -67.713 -0.832 101.112 1.00 82.31 260 GLU A CA 1
ATOM 2094 C C . GLU A 1 260 ? -69.052 -1.497 101.474 1.00 82.31 260 GLU A C 1
ATOM 2096 O O . GLU A 1 260 ? -69.582 -1.276 102.560 1.00 82.31 260 GLU A O 1
ATOM 2101 N N . GLU A 1 261 ? -69.572 -2.389 100.626 1.00 82.00 261 GLU A N 1
ATOM 2102 C CA . GLU A 1 261 ? -70.787 -3.163 100.911 1.00 82.00 261 GLU A CA 1
ATOM 2103 C C . GLU A 1 261 ? -70.593 -4.150 102.080 1.00 82.00 261 GLU A C 1
ATOM 2105 O O . GLU A 1 261 ? -71.463 -4.289 102.944 1.00 82.00 261 GLU A O 1
ATOM 2110 N N . GLU A 1 262 ? -69.446 -4.828 102.147 1.00 79.38 262 GLU A N 1
ATOM 2111 C CA . GLU A 1 262 ? -69.117 -5.776 103.210 1.00 79.38 262 GLU A CA 1
ATOM 2112 C C . GLU A 1 262 ? -68.803 -5.065 104.532 1.00 79.38 262 GLU A C 1
ATOM 2114 O O . GLU A 1 262 ? -69.206 -5.544 105.585 1.00 79.38 262 GLU A O 1
ATOM 2119 N N . SER A 1 263 ? -68.159 -3.899 104.518 1.00 72.69 263 SER A N 1
ATOM 2120 C CA . SER A 1 263 ? -67.943 -3.075 105.716 1.00 72.69 263 SER A CA 1
ATOM 2121 C C . SER A 1 263 ? -69.256 -2.496 106.246 1.00 72.69 263 SER A C 1
ATOM 2123 O O . SER A 1 263 ? -69.464 -2.494 107.458 1.00 72.69 263 SER A O 1
ATOM 2125 N N . LEU A 1 264 ? -70.209 -2.157 105.371 1.00 68.06 264 LEU A N 1
ATOM 2126 C CA . LEU A 1 264 ? -71.609 -1.913 105.743 1.00 68.06 264 LEU A CA 1
ATOM 2127 C C . LEU A 1 264 ? -72.270 -3.134 106.413 1.00 68.06 264 LEU A C 1
ATOM 2129 O O . LEU A 1 264 ? -73.104 -2.964 107.305 1.00 68.06 264 LEU A O 1
ATOM 2133 N N . ARG A 1 265 ? -71.898 -4.365 106.031 1.00 58.72 265 ARG A N 1
ATOM 2134 C CA . ARG A 1 265 ? -72.356 -5.600 106.699 1.00 58.72 265 ARG A CA 1
ATOM 2135 C C . ARG A 1 265 ? -71.616 -5.887 108.009 1.00 58.72 265 ARG A C 1
ATOM 2137 O O . ARG A 1 265 ? -72.254 -6.330 108.958 1.00 58.72 265 ARG A O 1
ATOM 2144 N N . ARG A 1 266 ? -70.312 -5.613 108.096 1.00 51.06 266 ARG A N 1
ATOM 2145 C CA . ARG A 1 266 ? -69.496 -5.790 109.312 1.00 51.06 266 ARG A CA 1
ATOM 2146 C C . ARG A 1 266 ? -69.817 -4.744 110.382 1.00 51.06 266 ARG A C 1
ATOM 2148 O O . ARG A 1 266 ? -69.824 -5.076 111.554 1.00 51.06 266 ARG A O 1
ATOM 2155 N N . LEU A 1 267 ? -70.244 -3.536 110.007 1.00 50.22 267 LEU A N 1
ATOM 2156 C CA . LEU A 1 267 ? -70.827 -2.557 110.941 1.00 50.22 267 LEU A CA 1
ATOM 2157 C C . LEU A 1 267 ? -72.135 -3.041 111.612 1.00 50.22 267 LEU A C 1
ATOM 2159 O O . LEU A 1 267 ? -72.605 -2.396 112.546 1.00 50.22 267 LEU A O 1
ATOM 2163 N N . LYS A 1 268 ? -72.715 -4.176 111.185 1.00 51.69 268 LYS A N 1
ATOM 2164 C CA . LYS A 1 268 ? -73.840 -4.850 111.859 1.00 51.69 268 LYS A CA 1
ATOM 2165 C C . LYS A 1 268 ? -73.442 -6.035 112.751 1.00 51.69 268 LYS A C 1
ATOM 2167 O O . LYS A 1 268 ? -74.326 -6.562 113.421 1.00 51.69 268 LYS A O 1
ATOM 2172 N N . ALA A 1 269 ? -72.179 -6.455 112.783 1.00 40.16 269 ALA A N 1
ATOM 2173 C CA . ALA A 1 269 ? -71.739 -7.595 113.583 1.00 40.16 269 ALA A CA 1
ATOM 2174 C C . ALA A 1 269 ? -70.389 -7.295 114.254 1.00 40.16 269 ALA A C 1
ATOM 2176 O O . ALA A 1 269 ? -69.359 -7.299 113.589 1.00 40.16 269 ALA A O 1
ATOM 2177 N N . ASP A 1 270 ? -70.457 -7.081 115.574 1.00 33.19 270 ASP A N 1
ATOM 2178 C CA . ASP A 1 270 ? -69.373 -7.201 116.565 1.00 33.19 270 ASP A CA 1
ATOM 2179 C C . ASP A 1 270 ? -68.259 -6.133 116.476 1.00 33.19 270 ASP A C 1
ATOM 2181 O O . ASP A 1 270 ? -67.551 -6.004 115.487 1.00 33.19 270 ASP A O 1
ATOM 2185 N N . SER A 1 271 ? -68.054 -5.214 117.428 1.00 41.16 271 SER A N 1
ATOM 2186 C CA . SER A 1 271 ? -68.016 -5.274 118.900 1.00 41.16 271 SER A CA 1
ATOM 2187 C C . SER A 1 271 ? -67.061 -6.332 119.472 1.00 41.16 271 SER A C 1
ATOM 2189 O O . SER A 1 271 ? -67.390 -7.508 119.548 1.00 41.16 271 SER A O 1
ATOM 2191 N N . VAL A 1 272 ? -65.947 -5.820 120.015 1.00 36.50 272 VAL A N 1
ATOM 2192 C CA . VAL A 1 272 ? -65.058 -6.385 121.053 1.00 36.50 272 VAL A CA 1
ATOM 2193 C C . VAL A 1 272 ? -63.722 -7.019 120.601 1.00 36.50 272 VAL A C 1
ATOM 2195 O O . VAL A 1 272 ? -63.664 -8.049 119.945 1.00 36.50 272 VAL A O 1
ATOM 2198 N N . HIS A 1 273 ? -62.662 -6.410 121.159 1.00 34.22 273 HIS A N 1
ATOM 2199 C CA . HIS A 1 273 ? -61.367 -6.947 121.621 1.00 34.22 273 HIS A CA 1
ATOM 2200 C C . HIS A 1 273 ? -60.069 -6.770 120.800 1.00 34.22 273 HIS A C 1
ATOM 2202 O O . HIS A 1 273 ? -59.855 -7.379 119.759 1.00 34.22 273 HIS A O 1
ATOM 2208 N N . PHE A 1 274 ? -59.166 -5.984 121.408 1.00 41.31 274 PHE A N 1
ATOM 2209 C CA . PHE A 1 274 ? -57.697 -5.960 121.285 1.00 41.31 274 PHE A CA 1
ATOM 2210 C C . PHE A 1 274 ? -57.075 -7.161 122.034 1.00 41.31 274 PHE A C 1
ATOM 2212 O O . PHE A 1 274 ? -57.720 -7.648 122.967 1.00 41.31 274 PHE A O 1
ATOM 2219 N N . PRO A 1 275 ? -55.851 -7.636 121.691 1.00 43.59 275 PRO A N 1
ATOM 2220 C CA . PRO A 1 275 ? -54.653 -7.189 122.435 1.00 43.59 275 PRO A CA 1
ATOM 2221 C C . PRO A 1 275 ? -53.286 -7.225 121.684 1.00 43.59 275 PRO A C 1
ATOM 2223 O O . PRO A 1 275 ? -53.195 -7.517 120.497 1.00 43.59 275 PRO A O 1
ATOM 2226 N N . GLU A 1 276 ? -52.267 -6.855 122.470 1.00 36.00 276 GLU A N 1
ATOM 2227 C CA . GLU A 1 276 ? -50.831 -6.527 122.333 1.00 36.00 276 GLU A CA 1
ATOM 2228 C C . GLU A 1 276 ? -49.815 -7.384 121.523 1.00 36.00 276 GLU A C 1
ATOM 2230 O O . GLU A 1 276 ? -50.009 -8.554 121.210 1.00 36.00 276 GLU A O 1
ATOM 2235 N N . GLU A 1 277 ? -48.685 -6.688 121.285 1.00 38.62 277 GLU A N 1
ATOM 2236 C CA . GLU A 1 277 ? -47.291 -6.982 120.857 1.00 38.62 277 GLU A CA 1
ATOM 2237 C C . GLU A 1 277 ? -46.671 -8.365 121.204 1.00 38.62 277 GLU A C 1
ATOM 2239 O O . GLU A 1 277 ? -47.082 -8.987 122.183 1.00 38.62 277 GLU A O 1
ATOM 2244 N N . PRO A 1 278 ? -45.611 -8.841 120.488 1.00 45.22 278 PRO A N 1
ATOM 2245 C CA . PRO A 1 278 ? -44.235 -8.400 120.798 1.00 45.22 278 PRO A CA 1
ATOM 2246 C C . PRO A 1 278 ? -43.195 -8.409 119.641 1.00 45.22 278 PRO A C 1
ATOM 2248 O O . PRO A 1 278 ? -43.413 -8.880 118.527 1.00 45.22 278 PRO A O 1
ATOM 2251 N N . ALA A 1 279 ? -42.019 -7.872 119.981 1.00 37.94 279 ALA A N 1
ATOM 2252 C CA . ALA A 1 279 ? -40.774 -7.702 119.227 1.00 37.94 279 ALA A CA 1
ATOM 2253 C C . ALA A 1 279 ? -40.182 -8.934 118.493 1.00 37.94 279 ALA A C 1
ATOM 2255 O O . ALA A 1 279 ? -40.393 -10.073 118.901 1.00 37.94 279 ALA A O 1
ATOM 2256 N N . SER A 1 280 ? -39.275 -8.664 117.525 1.00 36.25 280 SER A N 1
ATOM 2257 C CA . SER A 1 280 ? -37.884 -9.197 117.437 1.00 36.25 280 SER A CA 1
ATOM 2258 C C . SER A 1 280 ? -37.391 -9.630 116.024 1.00 36.25 280 SER A C 1
ATOM 2260 O O . SER A 1 280 ? -38.106 -10.280 115.273 1.00 36.25 280 SER A O 1
ATOM 2262 N N . LEU A 1 281 ? -36.101 -9.335 115.750 1.00 38.50 281 LEU A N 1
ATOM 2263 C CA . LEU A 1 281 ? -35.132 -9.944 114.791 1.00 38.50 281 LEU A CA 1
ATOM 2264 C C . LEU A 1 281 ? -34.960 -9.419 113.329 1.00 38.50 281 LEU A C 1
ATOM 2266 O O . LEU A 1 281 ? -35.699 -9.747 112.409 1.00 38.50 281 LEU A O 1
ATOM 2270 N N . ARG A 1 282 ? -33.828 -8.713 113.102 1.00 45.09 282 ARG A N 1
ATOM 2271 C CA . ARG A 1 282 ? -32.952 -8.740 111.881 1.00 45.09 282 ARG A CA 1
ATOM 2272 C C . ARG A 1 282 ? -32.201 -10.104 111.800 1.00 45.09 282 ARG A C 1
ATOM 2274 O O . ARG A 1 282 ? -32.238 -10.756 112.844 1.00 45.09 282 ARG A O 1
ATOM 2281 N N . PRO A 1 283 ? -31.418 -10.544 110.755 1.00 55.22 283 PRO A N 1
ATOM 2282 C CA . PRO A 1 283 ? -30.625 -9.853 109.683 1.00 55.22 283 PRO A CA 1
ATOM 2283 C C . PRO A 1 283 ? -30.612 -10.671 108.322 1.00 55.22 283 PRO A C 1
ATOM 2285 O O . PRO A 1 283 ? -31.612 -11.346 108.109 1.00 55.22 283 PRO A O 1
ATOM 2288 N N . PRO A 1 284 ? -29.598 -10.733 107.392 1.00 52.44 284 PRO A N 1
ATOM 2289 C CA . PRO A 1 284 ? -28.330 -10.002 107.200 1.00 52.44 284 PRO A CA 1
ATOM 2290 C C . PRO A 1 284 ? -28.000 -9.486 105.766 1.00 52.44 284 PRO A C 1
ATOM 2292 O O . PRO A 1 284 ? -28.543 -9.887 104.743 1.00 52.44 284 PRO A O 1
ATOM 2295 N N . ARG A 1 285 ? -26.984 -8.611 105.732 1.00 48.19 285 ARG A N 1
ATOM 2296 C CA . ARG A 1 285 ? -26.152 -8.199 104.583 1.00 48.19 285 ARG A CA 1
ATOM 2297 C C . ARG A 1 285 ? -25.143 -9.311 104.238 1.00 48.19 285 ARG A C 1
ATOM 2299 O O . ARG A 1 285 ? -24.450 -9.763 105.146 1.00 48.19 285 ARG A O 1
ATOM 2306 N N . ILE A 1 286 ? -24.934 -9.629 102.954 1.00 42.75 286 ILE A N 1
ATOM 2307 C CA . ILE A 1 286 ? -23.732 -10.340 102.468 1.00 42.75 286 ILE A CA 1
ATOM 2308 C C . ILE A 1 286 ? -23.056 -9.531 101.353 1.00 42.75 286 ILE A C 1
ATOM 2310 O O . ILE A 1 286 ? -23.689 -9.070 100.408 1.00 42.75 286 ILE A O 1
ATOM 2314 N N . LYS A 1 287 ? -21.744 -9.344 101.531 1.00 43.62 287 LYS A N 1
ATOM 2315 C CA . LYS A 1 287 ? -20.758 -8.759 100.614 1.00 43.62 287 LYS A CA 1
ATOM 2316 C C . LYS A 1 287 ? -20.228 -9.842 99.659 1.00 43.62 287 LYS A C 1
ATOM 2318 O O . LYS A 1 287 ? -20.025 -10.956 100.134 1.00 43.62 287 LYS A O 1
ATOM 2323 N N . ARG A 1 288 ? -19.848 -9.485 98.420 1.00 36.62 288 ARG A N 1
ATOM 2324 C CA . ARG A 1 288 ? -18.568 -9.868 97.762 1.00 36.62 288 ARG A CA 1
ATOM 2325 C C . ARG A 1 288 ? -18.444 -9.271 96.343 1.00 36.62 288 ARG A C 1
ATOM 2327 O O . ARG A 1 288 ? -19.265 -9.529 95.476 1.00 36.62 288 ARG A O 1
ATOM 2334 N N . THR A 1 289 ? -17.397 -8.467 96.158 1.00 50.22 289 THR A N 1
ATOM 2335 C CA . THR A 1 289 ? -16.619 -8.200 94.921 1.00 50.22 289 THR A CA 1
ATOM 2336 C C . THR A 1 289 ? -15.870 -9.495 94.483 1.00 50.22 289 THR A C 1
ATOM 2338 O O . THR A 1 289 ? -15.969 -10.456 95.253 1.00 50.22 289 THR A O 1
ATOM 2341 N N . PRO A 1 290 ? -15.096 -9.612 93.363 1.00 49.19 290 PRO A N 1
ATOM 2342 C CA . PRO A 1 290 ? -14.508 -8.581 92.486 1.00 49.19 290 PRO A CA 1
ATOM 2343 C C . PRO A 1 290 ? -14.549 -8.859 90.954 1.00 49.19 290 PRO A C 1
ATOM 2345 O O . PRO A 1 290 ? -14.863 -9.947 90.487 1.00 49.19 290 PRO A O 1
ATOM 2348 N N . SER A 1 291 ? -14.161 -7.845 90.175 1.00 52.03 291 SER A N 1
ATOM 2349 C CA . SER A 1 291 ? -13.645 -7.982 88.800 1.00 52.03 291 SER A CA 1
ATOM 2350 C C . SER A 1 291 ? -12.362 -8.835 88.776 1.00 52.03 291 SER A C 1
ATOM 2352 O O . SER A 1 291 ? -11.601 -8.801 89.747 1.00 52.03 291 SER A O 1
ATOM 2354 N N . PRO A 1 292 ? -12.091 -9.558 87.675 1.00 50.81 292 PRO A N 1
ATOM 2355 C CA . PRO A 1 292 ? -10.859 -9.260 86.943 1.00 50.81 292 PRO A CA 1
ATOM 2356 C C . PRO A 1 292 ? -11.062 -9.234 85.415 1.00 50.81 292 PRO A C 1
ATOM 2358 O O . PRO A 1 292 ? -11.518 -10.198 84.815 1.00 50.81 292 PRO A O 1
ATOM 2361 N N . GLN A 1 293 ? -10.759 -8.070 84.839 1.00 55.00 293 GLN A N 1
ATOM 2362 C CA . GLN A 1 293 ? -9.786 -7.784 83.768 1.00 55.00 293 GLN A CA 1
ATOM 2363 C C . GLN A 1 293 ? -9.480 -8.770 82.600 1.00 55.00 293 GLN A C 1
ATOM 2365 O O . GLN A 1 293 ? -9.692 -9.974 82.685 1.00 55.00 293 GLN A O 1
ATOM 2370 N N . PRO A 1 294 ? -8.969 -8.215 81.476 1.00 60.62 294 PRO A N 1
ATOM 2371 C CA . PRO A 1 294 ? -9.003 -8.791 80.133 1.00 60.62 294 PRO A CA 1
ATOM 2372 C C . PRO A 1 294 ? -7.819 -9.725 79.866 1.00 60.62 294 PRO A C 1
ATOM 2374 O O . PRO A 1 294 ? -6.738 -9.527 80.419 1.00 60.62 294 PRO A O 1
ATOM 2377 N N . ILE A 1 295 ? -7.989 -10.689 78.953 1.00 45.44 295 ILE A N 1
ATOM 2378 C CA . ILE A 1 295 ? -6.852 -11.426 78.388 1.00 45.44 295 ILE A CA 1
ATOM 2379 C C . ILE A 1 295 ? -6.587 -10.955 76.951 1.00 45.44 295 ILE A C 1
ATOM 2381 O O . ILE A 1 295 ? -7.455 -11.099 76.087 1.00 45.44 295 ILE A O 1
ATOM 2385 N N . PRO A 1 296 ? -5.384 -10.407 76.708 1.00 56.25 296 PRO A N 1
ATOM 2386 C CA . PRO A 1 296 ? -4.825 -10.106 75.404 1.00 56.25 296 PRO A CA 1
ATOM 2387 C C . PRO A 1 296 ? -4.058 -11.319 74.861 1.00 56.25 296 PRO A C 1
ATOM 2389 O O . PRO A 1 296 ? -3.416 -12.047 75.615 1.00 56.25 296 PRO A O 1
ATOM 2392 N N . TYR A 1 297 ? -4.026 -11.473 73.540 1.00 46.16 297 TYR A N 1
ATOM 2393 C CA . TYR A 1 297 ? -2.918 -12.148 72.872 1.00 46.16 297 TYR A CA 1
ATOM 2394 C C . TYR A 1 297 ? -2.401 -11.248 71.766 1.00 46.16 297 TYR A C 1
ATOM 2396 O O . TYR A 1 297 ? -3.106 -10.924 70.812 1.00 46.16 297 TYR A O 1
ATOM 2404 N N . ALA A 1 298 ? -1.153 -10.838 71.944 1.00 49.56 298 ALA A N 1
ATOM 2405 C CA . ALA A 1 298 ? -0.376 -10.099 70.981 1.00 49.56 298 ALA A CA 1
ATOM 2406 C C . ALA A 1 298 ? 0.964 -10.829 70.764 1.00 49.56 298 ALA A C 1
ATOM 2408 O O . ALA A 1 298 ? 1.691 -11.065 71.727 1.00 49.56 298 ALA A O 1
ATOM 2409 N N . HIS A 1 299 ? 1.258 -11.082 69.477 1.00 54.75 299 HIS A N 1
ATOM 2410 C CA . HIS A 1 299 ? 2.581 -11.223 68.822 1.00 54.75 299 HIS A CA 1
ATOM 2411 C C . HIS A 1 299 ? 3.359 -12.561 68.963 1.00 54.75 299 HIS A C 1
ATOM 2413 O O . HIS A 1 299 ? 3.073 -13.296 69.904 1.00 54.75 299 HIS A O 1
ATOM 2419 N N . PRO A 1 300 ? 4.370 -12.893 68.097 1.00 57.22 300 PRO A N 1
ATOM 2420 C CA . PRO A 1 300 ? 4.960 -12.171 66.937 1.00 57.22 300 PRO A CA 1
ATOM 2421 C C . PRO A 1 300 ? 5.233 -12.997 65.626 1.00 57.22 300 PRO A C 1
ATOM 2423 O O . PRO A 1 300 ? 5.215 -14.219 65.621 1.00 57.22 300 PRO A O 1
ATOM 2426 N N . HIS A 1 301 ? 5.509 -12.250 64.536 1.00 51.31 301 HIS A N 1
ATOM 2427 C CA . HIS A 1 301 ? 6.186 -12.475 63.218 1.00 51.31 301 HIS A CA 1
ATOM 2428 C C . HIS A 1 301 ? 7.029 -13.760 62.931 1.00 51.31 301 HIS A C 1
ATOM 2430 O O . HIS A 1 301 ? 7.514 -14.350 63.890 1.00 51.31 301 HIS A O 1
ATOM 2436 N N . PRO A 1 302 ? 7.327 -14.156 61.648 1.00 53.69 302 PRO A N 1
ATOM 2437 C CA . PRO A 1 302 ? 7.725 -13.281 60.524 1.00 53.69 302 PRO A CA 1
ATOM 2438 C C . PRO A 1 302 ? 7.246 -13.640 59.092 1.00 53.69 302 PRO A C 1
ATOM 2440 O O . PRO A 1 302 ? 6.545 -14.611 58.843 1.00 53.69 302 PRO A O 1
ATOM 2443 N N . GLN A 1 303 ? 7.636 -12.745 58.178 1.00 52.78 303 GLN A N 1
ATOM 2444 C CA . GLN A 1 303 ? 7.551 -12.737 56.712 1.00 52.78 303 GLN A CA 1
ATOM 2445 C C . GLN A 1 303 ? 7.502 -14.102 55.999 1.00 52.78 303 GLN A C 1
ATOM 2447 O O . GLN A 1 303 ? 8.269 -14.988 56.343 1.00 52.78 303 GLN A O 1
ATOM 2452 N N . HIS A 1 304 ? 6.716 -14.195 54.915 1.00 43.66 304 HIS A N 1
ATOM 2453 C CA . HIS A 1 304 ? 7.214 -14.511 53.562 1.00 43.66 304 HIS A CA 1
ATOM 2454 C C . HIS A 1 304 ? 6.091 -14.449 52.501 1.00 43.66 304 HIS A C 1
ATOM 2456 O O . HIS A 1 304 ? 5.057 -15.087 52.638 1.00 43.66 304 HIS A O 1
ATOM 2462 N N . GLY A 1 305 ? 6.346 -13.662 51.447 1.00 38.47 305 GLY A N 1
ATOM 2463 C CA . GLY A 1 305 ? 5.972 -13.878 50.040 1.00 38.47 305 GLY A CA 1
ATOM 2464 C C . GLY A 1 305 ? 4.552 -14.316 49.670 1.00 38.47 305 GLY A C 1
ATOM 2465 O O . GLY A 1 305 ? 4.227 -15.495 49.719 1.00 38.47 305 GLY A O 1
ATOM 2466 N N . PHE A 1 306 ? 3.782 -13.392 49.092 1.00 45.50 306 PHE A N 1
ATOM 2467 C CA . PHE A 1 306 ? 2.778 -13.744 48.086 1.00 45.50 306 PHE A CA 1
ATOM 2468 C C . PHE A 1 306 ? 3.480 -14.225 46.803 1.00 45.50 306 PHE A C 1
ATOM 2470 O O . PHE A 1 306 ? 4.283 -13.465 46.256 1.00 45.50 306 PHE A O 1
ATOM 2477 N N . PRO A 1 307 ? 3.167 -15.412 46.257 1.00 57.53 307 PRO A N 1
ATOM 2478 C CA . PRO A 1 307 ? 3.268 -15.651 44.827 1.00 57.53 307 PRO A CA 1
ATOM 2479 C C . PRO A 1 307 ? 1.929 -15.299 44.136 1.00 57.53 307 PRO A C 1
ATOM 2481 O O . PRO A 1 307 ? 0.873 -15.331 44.773 1.00 57.53 307 PRO A O 1
ATOM 2484 N N . PRO A 1 308 ? 1.951 -14.937 42.842 1.00 59.94 308 PRO A N 1
ATOM 2485 C CA . PRO A 1 308 ? 0.762 -14.551 42.081 1.00 59.94 308 PRO A CA 1
ATOM 2486 C C . PRO A 1 308 ? -0.134 -15.762 41.754 1.00 59.94 308 PRO A C 1
ATOM 2488 O O . PRO A 1 308 ? 0.321 -16.908 41.827 1.00 59.94 308 PRO A O 1
ATOM 2491 N N . PRO A 1 309 ? -1.400 -15.539 41.349 1.00 55.69 309 PRO A N 1
ATOM 2492 C CA . PRO A 1 309 ? -2.312 -16.623 41.026 1.00 55.69 309 PRO A CA 1
ATOM 2493 C C . PRO A 1 309 ? -1.917 -17.260 39.693 1.00 55.69 309 PRO A C 1
ATOM 2495 O O . PRO A 1 309 ? -1.959 -16.629 38.640 1.00 55.69 309 PRO A O 1
ATOM 2498 N N . SER A 1 310 ? -1.575 -18.543 39.737 1.00 39.41 310 SER A N 1
ATOM 2499 C CA . SER A 1 310 ? -1.594 -19.414 38.567 1.00 39.41 310 SER A CA 1
ATOM 2500 C C . SER A 1 310 ? -2.343 -20.693 38.927 1.00 39.41 310 SER A C 1
ATOM 2502 O O . SER A 1 310 ? -1.906 -21.511 39.729 1.00 39.41 310 SER A O 1
ATOM 2504 N N . SER A 1 311 ? -3.527 -20.834 38.336 1.00 46.59 311 SER A N 1
ATOM 2505 C CA . SER A 1 311 ? -4.105 -22.140 38.010 1.00 46.59 311 SER A CA 1
ATOM 2506 C C . SER A 1 311 ? -3.162 -22.885 37.035 1.00 46.59 311 SER A C 1
ATOM 2508 O O . SER A 1 311 ? -2.401 -22.183 36.361 1.00 46.59 311 SER A O 1
ATOM 2510 N N . PRO A 1 312 ? -3.263 -24.215 36.810 1.00 53.16 312 PRO A N 1
ATOM 2511 C CA . PRO A 1 312 ? -4.469 -25.022 36.997 1.00 53.16 312 PRO A CA 1
ATOM 2512 C C . PRO A 1 312 ? -4.265 -26.442 37.562 1.00 53.16 312 PRO A C 1
ATOM 2514 O O . PRO A 1 312 ? -3.164 -26.951 37.744 1.00 53.16 312 PRO A O 1
ATOM 2517 N N . TYR A 1 313 ? -5.414 -27.064 37.822 1.00 45.19 313 TYR A N 1
ATOM 2518 C CA . TYR A 1 313 ? -5.639 -28.476 38.115 1.00 45.19 313 TYR A CA 1
ATOM 2519 C C . TYR A 1 313 ? -4.755 -29.441 37.306 1.00 45.19 313 TYR A C 1
ATOM 2521 O O . TYR A 1 313 ? -4.755 -29.419 36.077 1.00 45.19 313 TYR A O 1
ATOM 2529 N N . VAL A 1 314 ? -4.130 -30.386 38.014 1.00 40.19 314 VAL A N 1
ATOM 2530 C CA . VAL A 1 314 ? -3.646 -31.658 37.464 1.00 40.19 314 VAL A CA 1
ATOM 2531 C C . VAL A 1 314 ? -4.325 -32.775 38.258 1.00 40.19 314 VAL A C 1
ATOM 2533 O O . VAL A 1 314 ? -4.015 -32.998 39.425 1.00 40.19 314 VAL A O 1
ATOM 2536 N N . HIS A 1 315 ? -5.288 -33.451 37.631 1.00 44.41 315 HIS A N 1
ATOM 2537 C CA . HIS A 1 315 ? -5.853 -34.706 38.126 1.00 44.41 315 HIS A CA 1
ATOM 2538 C C . HIS A 1 315 ? -4.959 -35.882 37.695 1.00 44.41 315 HIS A C 1
ATOM 2540 O O . HIS A 1 315 ? -4.556 -35.926 36.531 1.00 44.41 315 HIS A O 1
ATOM 2546 N N . PRO A 1 316 ? -4.683 -36.863 38.574 1.00 51.78 316 PRO A N 1
ATOM 2547 C CA . PRO A 1 316 ? -4.011 -38.093 38.193 1.00 51.78 316 PRO A CA 1
ATOM 2548 C C . PRO A 1 316 ? -5.035 -39.176 37.830 1.00 51.78 316 PRO A C 1
ATOM 2550 O O . PRO A 1 316 ? -5.905 -39.516 38.630 1.00 51.78 316 PRO A O 1
ATOM 2553 N N . GLY A 1 317 ? -4.879 -39.756 36.640 1.00 47.94 317 GLY A N 1
ATOM 2554 C CA . GLY A 1 317 ? -5.495 -41.030 36.270 1.00 47.94 317 GLY A CA 1
ATOM 2555 C C . GLY A 1 317 ? -6.287 -40.977 34.970 1.00 47.94 317 GLY A C 1
ATOM 2556 O O . GLY A 1 317 ? -7.453 -40.620 35.005 1.00 47.94 317 GLY A O 1
ATOM 2557 N N . TYR A 1 318 ? -5.640 -41.335 33.853 1.00 39.25 318 TYR A N 1
ATOM 2558 C CA . TYR A 1 318 ? -6.139 -42.156 32.728 1.00 39.25 318 TYR A CA 1
ATOM 2559 C C . TYR A 1 318 ? -5.048 -42.239 31.630 1.00 39.25 318 TYR A C 1
ATOM 2561 O O . TYR A 1 318 ? -4.043 -41.530 31.735 1.00 39.25 318 TYR A O 1
ATOM 2569 N N . PRO A 1 319 ? -5.117 -43.188 30.673 1.00 49.66 319 PRO A N 1
ATOM 2570 C CA . PRO A 1 319 ? -3.962 -43.926 30.200 1.00 49.66 319 PRO A CA 1
ATOM 2571 C C . PRO A 1 319 ? -3.425 -43.402 28.865 1.00 49.66 319 PRO A C 1
ATOM 2573 O O . PRO A 1 319 ? -4.012 -42.582 28.167 1.00 49.66 319 PRO A O 1
ATOM 2576 N N . ILE A 1 320 ? -2.266 -43.955 28.546 1.00 52.03 320 ILE A N 1
ATOM 2577 C CA . ILE A 1 320 ? -1.470 -43.807 27.337 1.00 52.03 320 ILE A CA 1
ATOM 2578 C C . ILE A 1 320 ? -2.262 -44.293 26.096 1.00 52.03 320 ILE A C 1
ATOM 2580 O O . ILE A 1 320 ? -2.953 -45.306 26.172 1.00 52.03 320 ILE A O 1
ATOM 2584 N N . TYR A 1 321 ? -2.041 -43.606 24.962 1.00 50.94 321 TYR A N 1
ATOM 2585 C CA . TYR A 1 321 ? -2.451 -43.869 23.563 1.00 50.94 321 TYR A CA 1
ATOM 2586 C C . TYR A 1 321 ? -3.794 -43.298 23.068 1.00 50.94 321 TYR A C 1
ATOM 2588 O O . TYR A 1 321 ? -4.869 -43.806 23.361 1.00 50.94 321 TYR A O 1
ATOM 2596 N N . GLY A 1 322 ? -3.696 -42.304 22.175 1.00 39.94 322 GLY A N 1
ATOM 2597 C CA . GLY A 1 322 ? -4.784 -41.852 21.302 1.00 39.94 322 GLY A CA 1
ATOM 2598 C C . GLY A 1 322 ? -4.422 -40.550 20.586 1.00 39.94 322 GLY A C 1
ATOM 2599 O O . GLY A 1 322 ? -4.277 -39.517 21.229 1.00 39.94 322 GLY A O 1
ATOM 2600 N N . GLY A 1 323 ? -4.213 -40.609 19.268 1.00 46.72 323 GLY A N 1
ATOM 2601 C CA . GLY A 1 323 ? -3.786 -39.481 18.435 1.00 46.72 323 GLY A CA 1
ATOM 2602 C C . GLY A 1 323 ? -4.731 -38.274 18.479 1.00 46.72 323 GLY A C 1
ATOM 2603 O O . GLY A 1 323 ? -5.951 -38.416 18.492 1.00 46.72 323 GLY A O 1
ATOM 2604 N N . SER A 1 324 ? -4.142 -37.078 18.477 1.00 36.12 324 SER A N 1
ATOM 2605 C CA . SER A 1 324 ? -4.857 -35.802 18.383 1.00 36.12 324 SER A CA 1
ATOM 2606 C C . SER A 1 324 ? -5.434 -35.588 16.969 1.00 36.12 324 SER A C 1
ATOM 2608 O O . SER A 1 324 ? -4.681 -35.728 16.002 1.00 36.12 324 SER A O 1
ATOM 2610 N N . PRO A 1 325 ? -6.722 -35.210 16.816 1.00 53.25 325 PRO A N 1
ATOM 2611 C CA . PRO A 1 325 ? -7.374 -35.014 15.520 1.00 53.25 325 PRO A CA 1
ATOM 2612 C C . PRO A 1 325 ? -7.466 -33.544 15.061 1.00 53.25 325 PRO A C 1
ATOM 2614 O O . PRO A 1 325 ? -8.382 -33.203 14.320 1.00 53.25 325 PRO A O 1
ATOM 2617 N N . TYR A 1 326 ? -6.535 -32.661 15.443 1.00 44.09 326 TYR A N 1
ATOM 2618 C CA . TYR A 1 326 ? -6.532 -31.273 14.945 1.00 44.09 326 TYR A CA 1
ATOM 2619 C C . TYR A 1 326 ? -5.137 -30.786 14.542 1.00 44.09 326 TYR A C 1
ATOM 2621 O O . TYR A 1 326 ? -4.581 -29.858 15.124 1.00 44.09 326 TYR A O 1
ATOM 2629 N N . HIS A 1 327 ? -4.586 -31.387 13.487 1.00 41.69 327 HIS A N 1
ATOM 2630 C CA . HIS A 1 327 ? -3.677 -30.662 12.604 1.00 41.69 327 HIS A CA 1
ATOM 2631 C C . HIS A 1 327 ? -4.529 -29.866 11.615 1.00 41.69 327 HIS A C 1
ATOM 2633 O O . HIS A 1 327 ? -5.076 -30.419 10.662 1.00 41.69 327 HIS A O 1
ATOM 2639 N N . LEU A 1 328 ? -4.655 -28.559 11.849 1.00 44.53 328 LEU A N 1
ATOM 2640 C CA . LEU A 1 328 ? -5.076 -27.643 10.797 1.00 44.53 328 LEU A CA 1
ATOM 2641 C C . LEU A 1 328 ? -4.002 -27.674 9.710 1.00 44.53 328 LEU A C 1
ATOM 2643 O O . LEU A 1 328 ? -2.858 -27.267 9.914 1.00 44.53 328 LEU A O 1
ATOM 2647 N N . VAL A 1 329 ? -4.393 -28.240 8.575 1.00 47.31 329 VAL A N 1
ATOM 2648 C CA . VAL A 1 329 ? -3.632 -28.266 7.332 1.00 47.31 329 VAL A CA 1
ATOM 2649 C C . VAL A 1 329 ? -3.365 -26.808 6.924 1.00 47.31 329 VAL A C 1
ATOM 2651 O O . VAL A 1 329 ? -4.320 -26.028 6.869 1.00 47.31 329 VAL A O 1
ATOM 2654 N N . PRO A 1 330 ? -2.111 -26.393 6.664 1.00 52.47 330 PRO A N 1
ATOM 2655 C CA . PRO A 1 330 ? -1.860 -25.076 6.090 1.00 52.47 330 PRO A CA 1
ATOM 2656 C C . PRO A 1 330 ? -2.573 -24.987 4.732 1.00 52.47 330 PRO A C 1
ATOM 2658 O O . PRO A 1 330 ? -2.638 -25.995 4.023 1.00 52.47 330 PRO A O 1
ATOM 2661 N N . PRO A 1 331 ? -3.129 -23.824 4.354 1.00 52.62 331 PRO A N 1
ATOM 2662 C CA . PRO A 1 331 ? -3.865 -23.699 3.107 1.00 52.62 331 PRO A CA 1
ATOM 2663 C C . PRO A 1 331 ? -2.983 -24.146 1.941 1.00 52.62 331 PRO A C 1
ATOM 2665 O O . PRO A 1 331 ? -1.887 -23.629 1.727 1.00 52.62 331 PRO A O 1
ATOM 2668 N N . ILE A 1 332 ? -3.478 -25.143 1.212 1.00 44.94 332 ILE A N 1
ATOM 2669 C CA . ILE A 1 332 ? -2.920 -25.596 -0.053 1.00 44.94 332 ILE A CA 1
ATOM 2670 C C . ILE A 1 332 ? -3.008 -24.405 -1.004 1.00 44.94 332 ILE A C 1
ATOM 2672 O O . ILE A 1 332 ? -4.088 -24.048 -1.476 1.00 44.94 332 ILE A O 1
ATOM 2676 N N . SER A 1 333 ? -1.869 -23.767 -1.259 1.00 46.03 333 SER A N 1
ATOM 2677 C CA . SER A 1 333 ? -1.730 -22.832 -2.367 1.00 46.03 333 SER A CA 1
ATOM 2678 C C . SER A 1 333 ? -2.107 -23.560 -3.664 1.00 46.03 333 SER A C 1
ATOM 2680 O O . SER A 1 333 ? -1.635 -24.681 -3.880 1.00 46.03 333 SER A O 1
ATOM 2682 N N . PRO A 1 334 ? -2.946 -22.971 -4.531 1.00 51.78 334 PRO A N 1
ATOM 2683 C CA . PRO A 1 334 ? -3.322 -23.603 -5.786 1.00 51.78 334 PRO A CA 1
ATOM 2684 C C . PRO A 1 334 ? -2.074 -23.861 -6.650 1.00 51.78 334 PRO A C 1
ATOM 2686 O O . PRO A 1 334 ? -1.209 -22.984 -6.759 1.00 51.78 334 PRO A O 1
ATOM 2689 N N . PRO A 1 335 ? -1.966 -25.034 -7.297 1.00 43.50 335 PRO A N 1
ATOM 2690 C CA . PRO A 1 335 ? -0.928 -25.277 -8.282 1.00 43.50 335 PRO A CA 1
ATOM 2691 C C . PRO A 1 335 ? -1.269 -24.448 -9.522 1.00 43.50 335 PRO A C 1
ATOM 2693 O O . PRO A 1 335 ? -2.187 -24.786 -10.264 1.00 43.50 335 PRO A O 1
ATOM 2696 N N . GLY A 1 336 ? -0.570 -23.331 -9.733 1.00 42.31 336 GLY A N 1
ATOM 2697 C CA . GLY A 1 336 ? -0.737 -22.580 -10.981 1.00 42.31 336 GLY A CA 1
ATOM 2698 C C . GLY A 1 336 ? -0.347 -21.108 -11.002 1.00 42.31 336 GLY A C 1
ATOM 2699 O O . GLY A 1 336 ? -0.574 -20.471 -12.024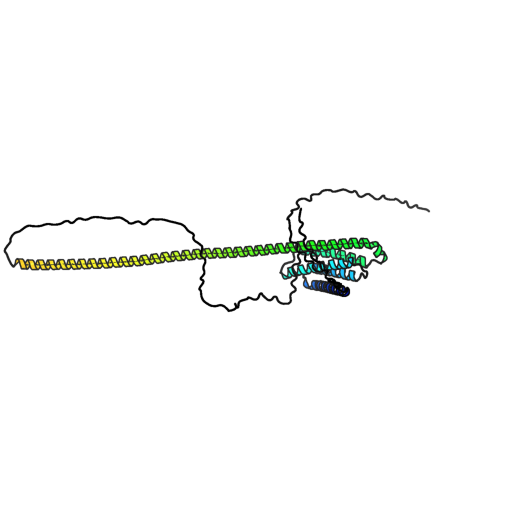 1.00 42.31 336 GLY A O 1
ATOM 2700 N N . VAL A 1 337 ? 0.237 -20.540 -9.944 1.00 40.78 337 VAL A N 1
ATOM 2701 C CA . VAL A 1 337 ? 0.690 -19.140 -9.986 1.00 40.78 337 VAL A CA 1
ATOM 2702 C C . VAL A 1 337 ? 2.177 -19.081 -9.681 1.00 40.78 337 VAL 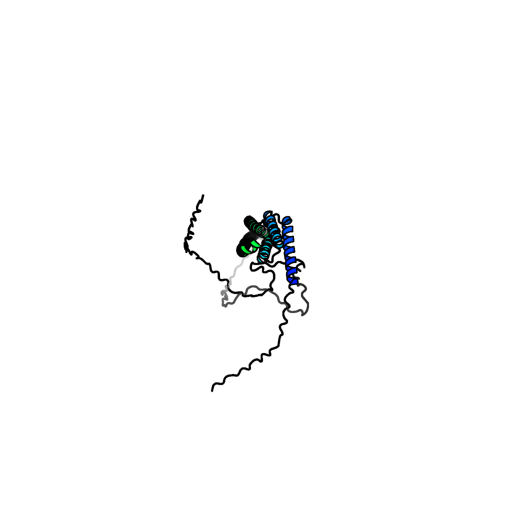A C 1
ATOM 2704 O O . VAL A 1 337 ? 2.607 -19.290 -8.550 1.00 40.78 337 VAL A O 1
ATOM 2707 N N . TYR A 1 338 ? 2.968 -18.815 -10.719 1.00 41.06 338 TYR A N 1
ATOM 2708 C CA . TYR A 1 338 ? 4.384 -18.492 -10.608 1.00 41.06 338 TYR A CA 1
ATOM 2709 C C . TYR A 1 338 ? 4.536 -17.236 -9.741 1.00 41.06 338 TYR A C 1
ATOM 2711 O O . TYR A 1 338 ? 4.340 -16.114 -10.204 1.00 41.06 338 TYR A O 1
ATOM 2719 N N . GLY A 1 339 ? 4.840 -17.435 -8.459 1.00 33.62 339 GLY A N 1
ATOM 2720 C CA . GLY A 1 339 ? 5.191 -16.368 -7.532 1.00 33.62 339 GLY A CA 1
ATOM 2721 C C . GLY A 1 339 ? 6.526 -15.761 -7.940 1.00 33.62 339 GLY A C 1
ATOM 2722 O O . GLY A 1 339 ? 7.584 -16.331 -7.675 1.00 33.62 339 GLY A O 1
ATOM 2723 N N . ILE A 1 340 ? 6.475 -14.607 -8.603 1.00 36.78 340 ILE A N 1
ATOM 2724 C CA . ILE A 1 340 ? 7.653 -13.782 -8.860 1.00 36.78 340 ILE A CA 1
ATOM 2725 C C . ILE A 1 340 ? 8.093 -13.243 -7.501 1.00 36.78 340 ILE A C 1
ATOM 2727 O O . ILE A 1 340 ? 7.424 -12.421 -6.881 1.00 36.78 340 ILE A O 1
ATOM 2731 N N . SER A 1 341 ? 9.191 -13.799 -7.001 1.00 35.12 341 SER A N 1
ATOM 2732 C CA . SER A 1 341 ? 9.834 -13.358 -5.769 1.00 35.12 341 SER A CA 1
ATOM 2733 C C . SER A 1 341 ? 10.306 -11.915 -5.938 1.00 35.12 341 SER A C 1
ATOM 2735 O O . SER A 1 341 ? 10.817 -11.567 -6.998 1.00 35.12 341 SER A O 1
ATOM 2737 N N . ASN A 1 342 ? 10.143 -11.101 -4.893 1.00 34.91 342 ASN A N 1
ATOM 2738 C CA . ASN A 1 342 ? 10.601 -9.714 -4.810 1.00 34.91 342 ASN A CA 1
ATOM 2739 C C . ASN A 1 342 ? 12.015 -9.539 -5.390 1.00 34.91 342 ASN A C 1
ATOM 2741 O O . ASN A 1 342 ? 13.008 -9.916 -4.764 1.00 34.91 342 ASN A O 1
ATOM 2745 N N . ILE A 1 343 ? 12.099 -8.936 -6.577 1.00 39.38 343 ILE A N 1
ATOM 2746 C CA . ILE A 1 343 ? 13.352 -8.525 -7.212 1.00 39.38 343 ILE A CA 1
ATOM 2747 C C . ILE A 1 343 ? 13.757 -7.204 -6.554 1.00 39.38 343 ILE A C 1
ATOM 2749 O O . ILE A 1 343 ? 13.477 -6.117 -7.050 1.00 39.38 343 ILE A O 1
ATOM 2753 N N . SER A 1 344 ? 14.385 -7.299 -5.383 1.00 35.44 344 SER A N 1
ATOM 2754 C CA . SER A 1 344 ? 15.157 -6.184 -4.839 1.00 35.44 344 SER A CA 1
ATOM 2755 C C . SER A 1 344 ? 16.430 -6.056 -5.672 1.00 35.44 344 SER A C 1
ATOM 2757 O O . SER A 1 344 ? 17.177 -7.022 -5.835 1.00 35.44 344 SER A O 1
ATOM 2759 N N . GLY A 1 345 ? 16.617 -4.881 -6.269 1.00 39.47 345 GLY A N 1
ATOM 2760 C CA . GLY A 1 345 ? 17.604 -4.613 -7.306 1.00 39.47 345 GLY A CA 1
ATOM 2761 C C . GLY A 1 345 ? 19.023 -5.049 -6.950 1.00 39.47 345 GLY A C 1
ATOM 2762 O O . GLY A 1 345 ? 19.699 -4.432 -6.136 1.00 39.47 345 GLY A O 1
ATOM 2763 N N . SER A 1 346 ? 19.503 -6.088 -7.624 1.00 36.97 346 SER A N 1
ATOM 2764 C CA . SER A 1 346 ? 20.888 -6.202 -8.084 1.00 36.97 346 SER A CA 1
ATOM 2765 C C . SER A 1 346 ? 20.985 -7.344 -9.105 1.00 36.97 346 SER A C 1
ATOM 2767 O O . SER A 1 346 ? 20.694 -8.493 -8.806 1.00 36.97 346 SER A O 1
ATOM 2769 N N . ALA A 1 347 ? 21.376 -6.980 -10.331 1.00 37.09 347 ALA A N 1
ATOM 2770 C CA . ALA A 1 347 ? 21.699 -7.843 -11.473 1.00 37.09 347 ALA A CA 1
ATOM 2771 C C . ALA A 1 347 ? 20.573 -8.744 -12.034 1.00 37.09 347 ALA A C 1
ATOM 2773 O O . ALA A 1 347 ? 20.470 -9.928 -11.725 1.00 37.09 347 ALA A O 1
ATOM 2774 N N . ILE A 1 348 ? 19.826 -8.226 -13.017 1.00 38.34 348 ILE A N 1
ATOM 2775 C CA . ILE A 1 348 ? 19.160 -9.079 -14.013 1.00 38.34 348 ILE A CA 1
ATOM 2776 C C . ILE A 1 348 ? 20.237 -9.538 -15.009 1.00 38.34 348 ILE A C 1
ATOM 2778 O O . ILE A 1 348 ? 20.472 -8.899 -16.031 1.00 38.34 348 ILE A O 1
ATOM 2782 N N . SER A 1 349 ? 20.930 -10.632 -14.692 1.00 37.72 349 SER A N 1
ATOM 2783 C CA . SER A 1 349 ? 21.702 -11.398 -15.678 1.00 37.72 349 SER A CA 1
ATOM 2784 C C . SER A 1 349 ? 20.831 -12.547 -16.173 1.00 37.72 349 SER A C 1
ATOM 2786 O O . SER A 1 349 ? 20.675 -13.555 -15.484 1.00 37.72 349 SER A O 1
ATOM 2788 N N . LEU A 1 350 ? 20.265 -12.415 -17.376 1.00 40.84 350 LEU A N 1
ATOM 2789 C CA . LEU A 1 350 ? 19.680 -13.554 -18.083 1.00 40.84 350 LEU A CA 1
ATOM 2790 C C . LEU A 1 350 ? 20.807 -14.545 -18.441 1.00 40.84 350 LEU A C 1
ATOM 2792 O O . LEU A 1 350 ? 21.493 -14.369 -19.445 1.00 40.84 350 LEU A O 1
ATOM 2796 N N . GLY A 1 351 ? 20.994 -15.596 -17.633 1.00 38.09 351 GLY A N 1
ATOM 2797 C CA . GLY A 1 351 ? 21.614 -16.844 -18.105 1.00 38.09 351 GLY A CA 1
ATOM 2798 C C . GLY A 1 351 ? 22.894 -17.361 -17.433 1.00 38.09 351 GLY A C 1
ATOM 2799 O O . GLY A 1 351 ? 23.673 -18.025 -18.116 1.00 38.09 351 GLY A O 1
ATOM 2800 N N . MET A 1 352 ? 23.131 -17.152 -16.133 1.00 33.81 352 MET A N 1
ATOM 2801 C CA . MET A 1 352 ? 24.196 -17.874 -15.406 1.00 33.81 352 MET A CA 1
ATOM 2802 C C . MET A 1 352 ? 23.694 -18.390 -14.046 1.00 33.81 352 MET A C 1
ATOM 2804 O O . MET A 1 352 ? 22.890 -17.736 -13.389 1.00 33.81 352 MET A O 1
ATOM 2808 N N . ALA A 1 353 ? 24.147 -19.589 -13.668 1.00 35.00 353 ALA A N 1
ATOM 2809 C CA . ALA A 1 353 ? 23.736 -20.333 -12.475 1.00 35.00 353 ALA A CA 1
ATOM 2810 C C . ALA A 1 353 ? 23.922 -19.537 -11.161 1.00 35.00 353 ALA A C 1
ATOM 2812 O O . ALA A 1 353 ? 24.863 -18.746 -11.059 1.00 35.00 353 ALA A O 1
ATOM 2813 N N . PRO A 1 354 ? 23.064 -19.752 -10.143 1.00 36.53 354 PRO A N 1
ATOM 2814 C CA . PRO A 1 354 ? 23.118 -19.002 -8.895 1.00 36.53 354 PRO A CA 1
ATOM 2815 C C . PRO A 1 354 ? 24.347 -19.406 -8.072 1.00 36.53 354 PRO A C 1
ATOM 2817 O O . PRO A 1 354 ? 24.431 -20.520 -7.561 1.00 36.53 354 PRO A O 1
ATOM 2820 N N . VAL A 1 355 ? 25.289 -18.479 -7.903 1.00 37.47 355 VAL A N 1
ATOM 2821 C CA . VAL A 1 355 ? 26.319 -18.578 -6.864 1.00 37.47 355 VAL A CA 1
ATOM 2822 C C . VAL A 1 355 ? 25.738 -17.941 -5.605 1.00 37.47 355 VAL A C 1
ATOM 2824 O O . VAL A 1 355 ? 25.622 -16.721 -5.514 1.00 37.47 355 VAL A O 1
ATOM 2827 N N . GLN A 1 356 ? 25.327 -18.765 -4.642 1.00 34.94 356 GLN A N 1
ATOM 2828 C CA . GLN A 1 356 ? 24.955 -18.287 -3.312 1.00 34.94 356 GLN A CA 1
ATOM 2829 C C . GLN A 1 356 ? 26.229 -17.911 -2.551 1.00 34.94 356 GLN A C 1
ATOM 2831 O O . GLN A 1 356 ? 26.983 -18.782 -2.128 1.00 34.94 356 GLN A O 1
ATOM 2836 N N . ASN A 1 357 ? 26.465 -16.615 -2.363 1.00 32.34 357 ASN A N 1
ATOM 2837 C CA . ASN A 1 357 ? 27.400 -16.126 -1.358 1.00 32.34 357 ASN A CA 1
ATOM 2838 C C . ASN A 1 357 ? 26.596 -15.379 -0.291 1.00 32.34 357 ASN A C 1
ATOM 2840 O O . ASN A 1 357 ? 26.229 -14.218 -0.465 1.00 32.34 357 ASN A O 1
ATOM 2844 N N . TRP A 1 358 ? 26.263 -16.086 0.787 1.00 37.03 358 TRP A N 1
ATOM 2845 C CA . TRP A 1 358 ? 25.733 -15.490 2.006 1.00 37.03 358 TRP A CA 1
ATOM 2846 C C . TRP A 1 358 ? 26.916 -14.943 2.805 1.00 37.03 358 TRP A C 1
ATOM 2848 O O . TRP A 1 358 ? 27.589 -15.684 3.514 1.00 37.03 358 TRP A O 1
ATOM 2858 N N . ASN A 1 359 ? 27.171 -13.641 2.684 1.00 35.72 359 ASN A N 1
ATOM 2859 C CA . ASN A 1 359 ? 28.024 -12.928 3.624 1.00 35.72 359 ASN A CA 1
ATOM 2860 C C . ASN A 1 359 ? 27.208 -11.797 4.257 1.00 35.72 359 ASN A C 1
ATOM 2862 O O . ASN A 1 359 ? 27.099 -10.691 3.731 1.00 35.72 359 ASN A O 1
ATOM 2866 N N . SER A 1 360 ? 26.561 -12.123 5.371 1.00 41.56 360 SER A N 1
ATOM 2867 C CA . SER A 1 360 ? 25.885 -11.185 6.260 1.00 41.56 360 SER A CA 1
ATOM 2868 C C . SER A 1 360 ? 26.937 -10.472 7.108 1.00 41.56 360 SER A C 1
ATOM 2870 O O . SER A 1 360 ? 27.403 -11.015 8.109 1.00 41.56 360 SER A O 1
ATOM 2872 N N . GLY A 1 361 ? 27.329 -9.265 6.701 1.00 36.09 361 GLY A N 1
ATOM 2873 C CA . GLY A 1 361 ? 28.327 -8.485 7.421 1.00 36.09 361 GLY A CA 1
ATOM 2874 C C . GLY A 1 361 ? 28.237 -6.989 7.147 1.00 36.09 361 GLY A C 1
ATOM 2875 O O . GLY A 1 361 ? 28.761 -6.508 6.152 1.00 36.09 361 GLY A O 1
ATOM 2876 N N . ASN A 1 362 ? 27.649 -6.276 8.109 1.00 36.59 362 ASN A N 1
ATOM 2877 C CA . ASN A 1 362 ? 27.975 -4.896 8.473 1.00 36.59 362 ASN A CA 1
ATOM 2878 C C . ASN A 1 362 ? 27.610 -3.778 7.468 1.00 36.59 362 ASN A C 1
ATOM 2880 O O . ASN A 1 362 ? 28.450 -3.273 6.726 1.00 36.59 362 ASN A O 1
ATOM 2884 N N . VAL A 1 363 ? 26.361 -3.302 7.524 1.00 34.50 363 VAL A N 1
ATOM 2885 C CA . VAL A 1 363 ? 25.994 -1.983 6.980 1.00 34.50 363 VAL A CA 1
ATOM 2886 C C . VAL A 1 363 ? 26.287 -0.935 8.057 1.00 34.50 363 VAL A C 1
ATOM 2888 O O . VAL A 1 363 ? 25.470 -0.699 8.943 1.00 34.50 363 VAL A O 1
ATOM 2891 N N . ASN A 1 364 ? 27.472 -0.323 8.005 1.00 33.38 364 ASN A N 1
ATOM 2892 C CA . ASN A 1 364 ? 27.738 0.911 8.743 1.00 33.38 364 ASN A CA 1
ATOM 2893 C C . ASN A 1 364 ? 27.023 2.066 8.028 1.00 33.38 364 ASN A C 1
ATOM 2895 O O . ASN A 1 364 ? 27.317 2.357 6.869 1.00 33.38 364 ASN A O 1
ATOM 2899 N N . ASN A 1 365 ? 26.120 2.753 8.729 1.00 34.03 365 ASN A N 1
ATOM 2900 C CA . ASN A 1 365 ? 25.607 4.055 8.309 1.00 34.03 365 ASN A CA 1
ATOM 2901 C C . ASN A 1 365 ? 26.714 5.104 8.479 1.00 34.03 365 ASN A C 1
ATOM 2903 O O . ASN A 1 365 ? 26.838 5.722 9.535 1.00 34.03 365 ASN A O 1
ATOM 2907 N N . THR A 1 366 ? 27.529 5.312 7.449 1.00 34.59 366 THR A N 1
ATOM 2908 C CA . THR A 1 366 ? 28.357 6.515 7.332 1.00 34.59 366 THR A CA 1
ATOM 2909 C C . THR A 1 366 ? 27.593 7.572 6.546 1.00 34.59 366 THR A C 1
ATOM 2911 O O . THR A 1 366 ? 27.482 7.510 5.323 1.00 34.59 366 THR A O 1
ATOM 2914 N N . THR A 1 367 ? 27.076 8.570 7.258 1.00 38.28 367 THR A N 1
ATOM 2915 C CA . THR A 1 367 ? 26.607 9.827 6.674 1.00 38.28 367 THR A CA 1
ATOM 2916 C C . THR A 1 367 ? 27.822 10.559 6.101 1.00 38.28 367 THR A C 1
ATOM 2918 O O . THR A 1 367 ? 28.667 11.053 6.846 1.00 38.28 367 THR A O 1
ATOM 2921 N N . ILE A 1 368 ? 27.963 10.589 4.774 1.00 37.16 368 ILE A N 1
ATOM 2922 C CA . ILE A 1 368 ? 28.995 11.390 4.105 1.00 37.16 368 ILE A CA 1
ATOM 2923 C C . ILE A 1 368 ? 28.485 12.833 4.036 1.00 37.16 368 ILE A C 1
ATOM 2925 O O . ILE A 1 368 ? 27.864 13.243 3.059 1.00 37.16 368 ILE A O 1
ATOM 2929 N N . GLU A 1 369 ? 28.753 13.612 5.080 1.00 44.12 369 GLU A N 1
ATOM 2930 C CA . GLU A 1 369 ? 28.665 15.075 5.047 1.00 44.12 369 GLU A CA 1
ATOM 2931 C C . GLU A 1 369 ? 30.049 15.661 4.745 1.00 44.12 369 GLU A C 1
ATOM 2933 O O . GLU A 1 369 ? 30.750 16.106 5.645 1.00 44.12 369 GLU A O 1
ATOM 2938 N N . ASN A 1 370 ? 30.483 15.600 3.482 1.00 48.19 370 ASN A N 1
ATOM 2939 C CA . ASN A 1 370 ? 31.351 16.601 2.840 1.00 48.19 370 ASN A CA 1
ATOM 2940 C C . ASN A 1 370 ? 31.845 16.088 1.486 1.00 48.19 370 ASN A C 1
ATOM 2942 O O . ASN A 1 370 ? 32.778 15.291 1.417 1.00 48.19 370 ASN A O 1
ATOM 2946 N N . VAL A 1 371 ? 31.296 16.625 0.397 1.00 40.91 371 VAL A N 1
ATOM 2947 C CA . VAL A 1 371 ? 32.012 16.682 -0.887 1.00 40.91 371 VAL A CA 1
ATOM 2948 C C . VAL A 1 371 ? 31.844 18.084 -1.468 1.00 40.91 371 VAL A C 1
ATOM 2950 O O . VAL A 1 371 ? 31.289 18.293 -2.541 1.00 40.91 371 VAL A O 1
ATOM 2953 N N . GLY A 1 372 ? 32.315 19.080 -0.719 1.00 44.59 372 GLY A N 1
ATOM 2954 C CA . GLY A 1 372 ? 32.641 20.393 -1.259 1.00 44.59 372 GLY A CA 1
ATOM 2955 C C . GLY A 1 372 ? 34.074 20.379 -1.778 1.00 44.59 372 GLY A C 1
ATOM 2956 O O . GLY A 1 372 ? 34.970 20.843 -1.083 1.00 44.59 372 GLY A O 1
ATOM 2957 N N . ASN A 1 373 ? 34.309 19.833 -2.976 1.00 39.88 373 ASN A N 1
ATOM 2958 C CA . ASN A 1 373 ? 35.614 19.939 -3.630 1.00 39.88 373 ASN A CA 1
ATOM 2959 C C . ASN A 1 373 ? 35.516 20.832 -4.873 1.00 39.88 373 ASN A C 1
ATOM 2961 O O . ASN A 1 373 ? 35.269 20.380 -5.990 1.00 39.88 373 ASN A O 1
ATOM 2965 N N . ASN A 1 374 ? 35.698 22.133 -4.645 1.00 49.84 374 ASN A N 1
ATOM 2966 C CA . ASN A 1 374 ? 35.888 23.141 -5.679 1.00 49.84 374 ASN A CA 1
ATOM 2967 C C . ASN A 1 374 ? 37.351 23.123 -6.145 1.00 49.84 374 ASN A C 1
ATOM 2969 O O . ASN A 1 374 ? 38.173 23.880 -5.641 1.00 49.84 374 ASN A O 1
ATOM 2973 N N . TYR A 1 375 ? 37.670 22.308 -7.151 1.00 40.09 375 TYR A N 1
ATOM 2974 C CA . TYR A 1 375 ? 38.857 22.520 -7.986 1.00 40.09 375 TYR A CA 1
ATOM 2975 C C . TYR A 1 375 ? 38.447 22.617 -9.454 1.00 40.09 375 TYR A C 1
ATOM 2977 O O . TYR A 1 375 ? 38.575 21.687 -10.247 1.00 40.09 375 TYR A O 1
ATOM 2985 N N . SER A 1 376 ? 37.959 23.797 -9.832 1.00 42.44 376 SER A N 1
ATOM 2986 C CA . SER A 1 376 ? 37.823 24.211 -11.224 1.00 42.44 376 SER A CA 1
ATOM 2987 C C . SER A 1 376 ? 39.208 24.518 -11.807 1.00 42.44 376 SER A C 1
ATOM 2989 O O . SER A 1 376 ? 39.657 25.666 -11.834 1.00 42.44 376 SER A O 1
ATOM 2991 N N . GLY A 1 377 ? 39.900 23.489 -12.289 1.00 42.28 377 GLY A N 1
ATOM 2992 C CA . GLY A 1 377 ? 41.059 23.648 -13.163 1.00 42.28 377 GLY A CA 1
ATOM 2993 C C . GLY A 1 377 ? 40.617 24.137 -14.543 1.00 42.28 377 GLY A C 1
ATOM 2994 O O . GLY A 1 377 ? 40.331 23.334 -15.428 1.00 42.28 377 GLY A O 1
ATOM 2995 N N . ARG A 1 378 ? 40.563 25.460 -14.739 1.00 45.53 378 ARG A N 1
ATOM 2996 C CA . ARG A 1 378 ? 40.458 26.097 -16.063 1.00 45.53 378 ARG A CA 1
ATOM 2997 C C . ARG A 1 378 ? 41.614 25.618 -16.951 1.00 45.53 378 ARG A C 1
ATOM 2999 O O . ARG A 1 378 ? 42.734 26.104 -16.827 1.00 45.53 378 ARG A O 1
ATOM 3006 N N . ARG A 1 379 ? 41.345 24.719 -17.898 1.00 46.72 379 ARG A N 1
ATOM 3007 C CA . ARG A 1 379 ? 42.180 24.561 -19.096 1.00 46.72 379 ARG A CA 1
ATOM 3008 C C . ARG A 1 379 ? 41.522 25.328 -20.237 1.00 46.72 379 ARG A C 1
ATOM 3010 O O . ARG A 1 379 ? 40.497 24.908 -20.765 1.00 46.72 379 ARG A O 1
ATOM 3017 N N . SER A 1 380 ? 42.106 26.475 -20.580 1.00 54.84 380 SER A N 1
ATOM 3018 C CA . SER A 1 380 ? 41.745 27.248 -21.771 1.00 54.84 380 SER A CA 1
ATOM 3019 C C . SER A 1 380 ? 41.867 26.387 -23.035 1.00 54.84 380 SER A C 1
ATOM 3021 O O . SER A 1 380 ? 42.899 25.735 -23.218 1.00 54.84 380 SER A O 1
ATOM 3023 N N . PRO A 1 381 ? 40.879 26.407 -23.945 1.00 60.47 381 PRO A N 1
ATOM 3024 C CA . PRO A 1 381 ? 41.023 25.787 -25.251 1.00 60.47 381 PRO A CA 1
ATOM 3025 C C . PRO A 1 381 ? 42.022 26.579 -26.105 1.00 60.47 381 PRO A C 1
ATOM 3027 O O . PRO A 1 381 ? 41.877 27.777 -26.355 1.00 60.47 381 PRO A O 1
ATOM 3030 N N . ARG A 1 382 ? 43.068 25.875 -26.539 1.00 59.38 382 ARG A N 1
ATOM 3031 C CA . ARG A 1 382 ? 44.110 26.334 -27.459 1.00 59.38 382 ARG A CA 1
ATOM 3032 C C . ARG A 1 382 ? 43.472 26.514 -28.847 1.00 59.38 382 ARG A C 1
ATOM 3034 O O . ARG A 1 382 ? 43.010 25.542 -29.438 1.00 59.38 382 ARG A O 1
ATOM 3041 N N . ARG A 1 383 ? 43.408 27.755 -29.344 1.00 58.44 383 ARG A N 1
ATOM 3042 C CA . ARG A 1 383 ? 42.965 28.088 -30.713 1.00 58.44 383 ARG A CA 1
ATOM 3043 C C . ARG A 1 383 ? 43.840 27.356 -31.749 1.00 58.44 383 ARG A C 1
ATOM 3045 O O . ARG A 1 383 ? 45.061 27.488 -31.661 1.00 58.44 383 ARG A O 1
ATOM 3052 N N . PRO A 1 384 ? 43.271 26.652 -32.742 1.00 59.53 384 PRO A N 1
ATOM 3053 C CA . PRO A 1 384 ? 44.028 26.228 -33.911 1.00 59.53 384 PRO A CA 1
ATOM 3054 C C . PRO A 1 384 ? 44.312 27.432 -34.820 1.00 59.53 384 PRO A C 1
ATOM 3056 O O . PRO A 1 384 ? 43.452 28.289 -35.040 1.00 59.53 384 PRO A O 1
ATOM 3059 N N . ALA A 1 385 ? 45.551 27.501 -35.302 1.00 59.78 385 ALA A N 1
ATOM 3060 C CA . ALA A 1 385 ? 46.034 28.519 -36.218 1.00 59.78 385 ALA A CA 1
ATOM 3061 C C . ALA A 1 385 ? 45.256 28.466 -37.541 1.00 59.78 385 ALA A C 1
ATOM 3063 O O . ALA A 1 385 ? 45.147 27.422 -38.181 1.00 59.78 385 ALA A O 1
ATOM 3064 N N . ARG A 1 386 ? 44.711 29.619 -37.927 1.00 56.62 386 ARG A N 1
ATOM 3065 C CA . ARG A 1 386 ? 44.056 29.874 -39.207 1.00 56.62 386 ARG A CA 1
ATOM 3066 C C . ARG A 1 386 ? 45.159 29.952 -40.269 1.00 56.62 386 ARG A C 1
ATOM 3068 O O . ARG A 1 386 ? 45.926 30.910 -40.276 1.00 56.62 386 ARG A O 1
ATOM 3075 N N . ARG A 1 387 ? 45.291 28.909 -41.091 1.00 61.81 387 ARG A N 1
ATOM 3076 C CA . ARG A 1 387 ? 46.152 28.904 -42.279 1.00 61.81 387 ARG A CA 1
ATOM 3077 C C . ARG A 1 387 ? 45.391 29.650 -43.375 1.00 61.81 387 ARG A C 1
ATOM 3079 O O . ARG A 1 387 ? 44.318 29.209 -43.773 1.00 61.81 387 ARG A O 1
ATOM 3086 N N . ASN A 1 388 ? 45.896 30.820 -43.751 1.00 58.38 388 ASN A N 1
ATOM 3087 C CA . ASN A 1 388 ? 45.484 31.516 -44.960 1.00 58.38 388 ASN A CA 1
ATOM 3088 C C . ASN A 1 388 ? 46.312 30.913 -46.094 1.00 58.38 388 ASN A C 1
ATOM 3090 O O . ASN A 1 388 ? 47.503 31.204 -46.176 1.00 58.38 388 ASN A O 1
ATOM 3094 N N . ASP A 1 389 ? 45.695 30.069 -46.911 1.00 61.34 389 ASP A N 1
ATOM 3095 C CA . ASP A 1 389 ? 46.230 29.748 -48.227 1.00 61.34 389 ASP A CA 1
ATOM 3096 C C . ASP A 1 389 ? 45.545 30.712 -49.199 1.00 61.34 389 ASP A C 1
ATOM 3098 O O . ASP A 1 389 ? 44.334 30.664 -49.415 1.00 61.34 389 ASP A O 1
ATOM 3102 N N . SER A 1 390 ? 46.332 31.686 -49.647 1.00 62.44 390 SER A N 1
ATOM 3103 C CA . SER A 1 390 ? 46.002 32.621 -50.712 1.00 62.44 390 SER A CA 1
ATOM 3104 C C . SER A 1 390 ? 46.038 31.843 -52.023 1.00 62.44 390 SER A C 1
ATOM 3106 O O . SER A 1 390 ? 47.101 31.379 -52.431 1.00 62.44 390 SER A O 1
ATOM 3108 N N . GLU A 1 391 ? 44.876 31.664 -52.634 1.00 63.38 391 GLU A N 1
ATOM 3109 C CA . GLU A 1 391 ? 44.732 31.109 -53.974 1.00 63.38 391 GLU A CA 1
ATOM 3110 C C . GLU A 1 391 ? 45.023 32.230 -54.976 1.00 63.38 391 GLU A C 1
ATOM 3112 O O . GLU A 1 391 ? 44.439 33.312 -54.908 1.00 63.38 391 GLU A O 1
ATOM 3117 N N . SER A 1 392 ? 46.035 31.991 -55.802 1.00 62.16 392 SER A N 1
ATOM 3118 C CA . SER A 1 392 ? 46.514 32.871 -56.857 1.00 62.16 392 SER A CA 1
ATOM 3119 C C . SER A 1 392 ? 45.531 32.843 -58.025 1.00 62.16 392 SER A C 1
ATOM 3121 O O . SER A 1 392 ? 45.276 31.773 -58.576 1.00 62.16 392 SER A O 1
ATOM 3123 N N . ASP A 1 393 ? 45.027 34.010 -58.412 1.00 66.50 393 ASP A N 1
ATOM 3124 C CA . ASP A 1 393 ? 44.461 34.240 -59.738 1.00 66.50 393 ASP A CA 1
ATOM 3125 C C . ASP A 1 393 ? 45.615 34.253 -60.763 1.00 66.50 393 ASP A C 1
ATOM 3127 O O . ASP A 1 393 ? 46.552 35.046 -60.633 1.00 66.50 393 ASP A O 1
ATOM 3131 N N . GLU A 1 394 ? 45.558 33.369 -61.762 1.00 62.34 394 GLU A N 1
ATOM 3132 C CA . GLU A 1 394 ? 46.318 33.471 -63.014 1.00 62.34 394 GLU A CA 1
ATOM 3133 C C . GLU A 1 394 ? 45.325 33.620 -64.178 1.00 62.34 394 GLU A C 1
ATOM 3135 O O . GLU A 1 394 ? 44.378 32.834 -64.296 1.00 62.34 394 GLU A O 1
ATOM 3140 N N . ASP A 1 395 ? 45.566 34.662 -64.981 1.00 61.69 395 ASP A N 1
ATOM 3141 C CA . ASP A 1 395 ? 45.015 34.932 -66.319 1.00 61.69 395 ASP A CA 1
ATOM 3142 C C . ASP A 1 395 ? 45.538 33.946 -67.380 1.00 61.69 395 ASP A C 1
ATOM 3144 O O . ASP A 1 395 ? 46.730 33.554 -67.299 1.00 61.69 395 ASP A O 1
#